Protein AF-0000000067127876 (afdb_homodimer)

Structure (mmCIF, N/CA/C/O backbone):
data_AF-0000000067127876-model_v1
#
loop_
_entity.id
_entity.type
_entity.pdbx_description
1 polymer 'Haloacid dehalogenase-like hydrolase domain-containing 5'
#
loop_
_atom_site.group_PDB
_atom_site.id
_atom_site.type_symbol
_atom_site.label_atom_id
_atom_site.label_alt_id
_atom_site.label_comp_id
_atom_site.label_asym_id
_atom_site.label_entity_id
_atom_site.label_seq_id
_atom_site.pdbx_PDB_ins_code
_atom_site.Cartn_x
_atom_site.Cartn_y
_atom_site.Cartn_z
_atom_site.occupancy
_atom_site.B_iso_or_equiv
_atom_site.auth_seq_id
_atom_site.auth_comp_id
_atom_site.auth_asym_id
_atom_site.auth_atom_id
_atom_site.pdbx_PDB_model_num
ATOM 1 N N . MET A 1 1 ? -10.258 26.234 9.406 1 78.31 1 MET A N 1
ATOM 2 C CA . MET A 1 1 ? -8.945 25.609 9.297 1 78.31 1 MET A CA 1
ATOM 3 C C . MET A 1 1 ? -9.055 24.203 8.703 1 78.31 1 MET A C 1
ATOM 5 O O . MET A 1 1 ? -9.969 23.453 9.047 1 78.31 1 MET A O 1
ATOM 9 N N . MET A 1 2 ? -8.242 24.047 7.695 1 81.25 2 MET A N 1
ATOM 10 C CA . MET A 1 2 ? -8.156 22.719 7.074 1 81.25 2 MET A CA 1
ATOM 11 C C . MET A 1 2 ? -6.867 22.016 7.488 1 81.25 2 MET A C 1
ATOM 13 O O . MET A 1 2 ? -5.961 22.641 8.047 1 81.25 2 MET A O 1
ATOM 17 N N . SER A 1 3 ? -6.832 20.734 7.23 1 85.19 3 SER A N 1
ATOM 18 C CA . SER A 1 3 ? -5.676 19.938 7.629 1 85.19 3 SER A CA 1
ATOM 19 C C . SER A 1 3 ? -4.391 20.469 7.004 1 85.19 3 SER A C 1
ATOM 21 O O . SER A 1 3 ? -3.316 20.359 7.594 1 85.19 3 SER A O 1
ATOM 23 N N . HIS A 1 4 ? -4.453 21.109 5.867 1 92.31 4 HIS A N 1
ATOM 24 C CA . HIS A 1 4 ? -3.26 21.562 5.156 1 92.31 4 HIS A CA 1
ATOM 25 C C . HIS A 1 4 ? -2.957 23.031 5.457 1 92.31 4 HIS A C 1
ATOM 27 O O . HIS A 1 4 ? -1.948 23.562 4.992 1 92.31 4 HIS A O 1
ATOM 33 N N . SER A 1 5 ? -3.754 23.688 6.285 1 93.38 5 SER A N 1
ATOM 34 C CA . SER A 1 5 ? -3.611 25.125 6.551 1 93.38 5 SER A CA 1
ATOM 35 C C . SER A 1 5 ? -2.234 25.438 7.117 1 93.38 5 SER A C 1
ATOM 37 O O . SER A 1 5 ? -1.644 26.469 6.781 1 93.38 5 SER A O 1
ATOM 39 N N . PRO A 1 6 ? -1.627 24.516 7.953 1 94.12 6 PRO A N 1
ATOM 40 C CA . PRO A 1 6 ? -0.327 24.844 8.539 1 94.12 6 PRO A CA 1
ATOM 41 C C . PRO A 1 6 ? 0.779 24.969 7.496 1 94.12 6 PRO A C 1
ATOM 43 O O . PRO A 1 6 ? 1.843 25.531 7.781 1 94.12 6 PRO A O 1
ATOM 46 N N . LEU A 1 7 ? 0.554 24.5 6.312 1 95.06 7 LEU A N 1
ATOM 47 C CA . LEU A 1 7 ? 1.548 24.578 5.25 1 95.06 7 LEU A CA 1
ATOM 48 C C . LEU A 1 7 ? 1.842 26.031 4.891 1 95.06 7 LEU A C 1
ATOM 50 O O . LEU A 1 7 ? 2.871 26.328 4.281 1 95.06 7 LEU A O 1
ATOM 54 N N . ARG A 1 8 ? 0.933 26.969 5.301 1 93.75 8 ARG A N 1
ATOM 55 C CA . ARG A 1 8 ? 1.138 28.391 5.082 1 93.75 8 ARG A CA 1
ATOM 56 C C . ARG A 1 8 ? 2.396 28.891 5.789 1 93.75 8 ARG A C 1
ATOM 58 O O . ARG A 1 8 ? 3.016 29.859 5.363 1 93.75 8 ARG A O 1
ATOM 65 N N . MET A 1 9 ? 2.807 28.156 6.801 1 90.56 9 MET A N 1
ATOM 66 C CA . MET A 1 9 ? 3.938 28.594 7.621 1 90.56 9 MET A CA 1
ATOM 67 C C . MET A 1 9 ? 5.246 28.016 7.078 1 90.56 9 MET A C 1
ATOM 69 O O . MET A 1 9 ? 6.328 28.438 7.5 1 90.56 9 MET A O 1
ATOM 73 N N . PHE A 1 10 ? 5.219 27.109 6.129 1 93.06 10 PHE A N 1
ATOM 74 C CA . PHE A 1 10 ? 6.418 26.469 5.594 1 93.06 10 PHE A CA 1
ATOM 75 C C . PHE A 1 10 ? 6.957 27.25 4.402 1 93.06 10 PHE A C 1
ATOM 77 O O . PHE A 1 10 ? 7.074 26.719 3.301 1 93.06 10 PHE A O 1
ATOM 84 N N . LYS A 1 11 ? 7.422 28.453 4.711 1 93.31 11 LYS A N 1
ATOM 85 C CA . LYS A 1 11 ? 7.793 29.422 3.684 1 93.31 11 LYS A CA 1
ATOM 86 C C . LYS A 1 11 ? 9.008 28.953 2.891 1 93.31 11 LYS A C 1
ATOM 88 O O . LYS A 1 11 ? 9.148 29.281 1.711 1 93.31 11 LYS A O 1
ATOM 93 N N . ARG A 1 12 ? 9.852 28.172 3.49 1 94.31 12 ARG A N 1
ATOM 94 C CA . ARG A 1 12 ? 11.078 27.703 2.842 1 94.31 12 ARG A CA 1
ATOM 95 C C . ARG A 1 12 ? 10.758 26.859 1.611 1 94.31 12 ARG A C 1
ATOM 97 O O . ARG A 1 12 ? 11.594 26.719 0.716 1 94.31 12 ARG A O 1
ATOM 104 N N . TYR A 1 13 ? 9.523 26.328 1.519 1 95.94 13 TYR A N 1
ATOM 105 C CA . TYR A 1 13 ? 9.164 25.469 0.39 1 95.94 13 TYR A CA 1
ATOM 106 C C . TYR A 1 13 ? 8.336 26.234 -0.634 1 95.94 13 TYR A C 1
ATOM 108 O O . TYR A 1 13 ? 8.086 25.734 -1.734 1 95.94 13 TYR A O 1
ATOM 116 N N . HIS A 1 14 ? 7.914 27.438 -0.323 1 97.12 14 HIS A N 1
ATOM 117 C CA . HIS A 1 14 ? 6.949 28.172 -1.141 1 97.12 14 HIS A CA 1
ATOM 118 C C . HIS A 1 14 ? 7.531 28.5 -2.512 1 97.12 14 HIS A C 1
ATOM 120 O O . HIS A 1 14 ? 6.82 28.438 -3.52 1 97.12 14 HIS A O 1
ATOM 126 N N . GLU A 1 15 ? 8.82 28.766 -2.566 1 97.19 15 GLU A N 1
ATOM 127 C CA . GLU A 1 15 ? 9.438 29.172 -3.828 1 97.19 15 GLU A CA 1
ATOM 128 C C . GLU A 1 15 ? 10.016 27.969 -4.57 1 97.19 15 GLU A C 1
ATOM 130 O O . GLU A 1 15 ? 10.492 28.094 -5.699 1 97.19 15 GLU A O 1
ATOM 135 N N . LYS A 1 16 ? 9.945 26.828 -3.963 1 97.5 16 LYS A N 1
ATOM 136 C CA . LYS A 1 16 ? 10.5 25.625 -4.555 1 97.5 16 LYS A CA 1
ATOM 137 C C . LYS A 1 16 ? 9.469 24.922 -5.449 1 97.5 16 LYS A C 1
ATOM 139 O O . LYS A 1 16 ? 8.266 25.156 -5.309 1 97.5 16 LYS A O 1
ATOM 144 N N . CYS A 1 17 ? 9.977 24.141 -6.375 1 98.25 17 CYS A N 1
ATOM 145 C CA . CYS A 1 17 ? 9.102 23.25 -7.137 1 98.25 17 CYS A CA 1
ATOM 146 C C . CYS A 1 17 ? 8.672 22.047 -6.293 1 98.25 17 CYS A C 1
ATOM 148 O O . CYS A 1 17 ? 9.508 21.266 -5.844 1 98.25 17 CYS A O 1
ATOM 150 N N . VAL A 1 18 ? 7.348 21.969 -6.082 1 98.56 18 VAL A N 1
ATOM 151 C CA . VAL A 1 18 ? 6.855 20.922 -5.203 1 98.56 18 VAL A CA 1
ATOM 152 C C . VAL A 1 18 ? 5.859 20.031 -5.957 1 98.56 18 VAL A C 1
ATOM 154 O O . VAL A 1 18 ? 5.055 20.547 -6.75 1 98.56 18 VAL A O 1
ATOM 157 N N . LEU A 1 19 ? 5.984 18.688 -5.801 1 98.81 19 LEU A N 1
ATOM 158 C CA . LEU A 1 19 ? 5 17.75 -6.316 1 98.81 19 LEU A CA 1
ATOM 159 C C . LEU A 1 19 ? 3.822 17.609 -5.359 1 98.81 19 LEU A C 1
ATOM 161 O O . LEU A 1 19 ? 4.012 17.328 -4.176 1 98.81 19 LEU A O 1
ATOM 165 N N . VAL A 1 20 ? 2.609 17.859 -5.871 1 98.75 20 VAL A N 1
ATOM 166 C CA . VAL A 1 20 ? 1.436 17.812 -5.008 1 98.75 20 VAL A CA 1
ATOM 167 C C . VAL A 1 20 ? 0.55 16.641 -5.398 1 98.75 20 VAL A C 1
ATOM 169 O O . VAL A 1 20 ? 0.356 16.359 -6.586 1 98.75 20 VAL A O 1
ATOM 172 N N . SER A 1 21 ? 0.102 15.852 -4.41 1 98.56 21 SER A N 1
ATOM 173 C CA . SER A 1 21 ? -0.743 14.68 -4.621 1 98.56 21 SER A CA 1
ATOM 174 C C . SER A 1 21 ? -2.045 14.789 -3.834 1 98.56 21 SER A C 1
ATOM 176 O O . SER A 1 21 ? -2.047 15.258 -2.693 1 98.56 21 SER A O 1
ATOM 178 N N . GLY A 1 22 ? -3.16 14.391 -4.324 1 97.94 22 GLY A N 1
ATOM 179 C CA . GLY A 1 22 ? -4.488 14.438 -3.73 1 97.94 22 GLY A CA 1
ATOM 180 C C . GLY A 1 22 ? -5.598 14.555 -4.758 1 97.94 22 GLY A C 1
ATOM 181 O O . GLY A 1 22 ? -5.402 14.219 -5.93 1 97.94 22 GLY A O 1
ATOM 182 N N . GLN A 1 23 ? -6.766 14.898 -4.305 1 97.25 23 GLN A N 1
ATOM 183 C CA . GLN A 1 23 ? -7.914 15.133 -5.172 1 97.25 23 GLN A CA 1
ATOM 184 C C . GLN A 1 23 ? -8.398 16.578 -5.055 1 97.25 23 GLN A C 1
ATOM 186 O O . GLN A 1 23 ? -8.055 17.281 -4.102 1 97.25 23 GLN A O 1
ATOM 191 N N . GLY A 1 24 ? -9.18 17.031 -6.023 1 94.81 24 GLY A N 1
ATOM 192 C CA . GLY A 1 24 ? -9.742 18.375 -6.008 1 94.81 24 GLY A CA 1
ATOM 193 C C . GLY A 1 24 ? -8.852 19.406 -6.668 1 94.81 24 GLY A C 1
ATOM 194 O O . GLY A 1 24 ? -7.965 19.062 -7.457 1 94.81 24 GLY A O 1
ATOM 195 N N . PRO A 1 25 ? -9.078 20.688 -6.402 1 96.44 25 PRO A N 1
ATOM 196 C CA . PRO A 1 25 ? -8.297 21.781 -7.012 1 96.44 25 PRO A CA 1
ATOM 197 C C . PRO A 1 25 ? -6.953 21.984 -6.32 1 96.44 25 PRO A C 1
ATOM 199 O O . PRO A 1 25 ? -6.738 23.031 -5.688 1 96.44 25 PRO A O 1
ATOM 202 N N . LEU A 1 26 ? -6.102 21.125 -6.52 1 97.19 26 LEU A N 1
ATOM 203 C CA . LEU A 1 26 ? -4.844 21.062 -5.781 1 97.19 26 LEU A CA 1
ATOM 204 C C . LEU A 1 26 ? -3.98 22.281 -6.066 1 97.19 26 LEU A C 1
ATOM 206 O O . LEU A 1 26 ? -3.332 22.812 -5.164 1 97.19 26 LEU A O 1
ATOM 210 N N . LEU A 1 27 ? -3.949 22.719 -7.305 1 98.06 27 LEU A N 1
ATOM 211 C CA . LEU A 1 27 ? -3.129 23.859 -7.656 1 98.06 27 LEU A CA 1
ATOM 212 C C . LEU A 1 27 ? -3.648 25.125 -6.98 1 98.06 27 LEU A C 1
ATOM 214 O O . LEU A 1 27 ? -2.865 25.938 -6.477 1 98.06 27 LEU A O 1
ATOM 218 N N . ASP A 1 28 ? -4.988 25.234 -6.961 1 97.81 28 ASP A N 1
ATOM 219 C CA . ASP A 1 28 ? -5.594 26.375 -6.281 1 97.81 28 ASP A CA 1
ATOM 220 C C . ASP A 1 28 ? -5.27 26.359 -4.789 1 97.81 28 ASP A C 1
ATOM 222 O O . ASP A 1 28 ? -4.934 27.391 -4.207 1 97.81 28 ASP A O 1
ATOM 226 N N . ILE A 1 29 ? -5.398 25.172 -4.195 1 97.25 29 ILE A N 1
ATOM 227 C CA . ILE A 1 29 ? -5.109 25.016 -2.775 1 97.25 29 ILE A CA 1
ATOM 228 C C . ILE A 1 29 ? -3.65 25.359 -2.5 1 97.25 29 ILE A C 1
ATOM 230 O O . ILE A 1 29 ? -3.35 26.141 -1.589 1 97.25 29 ILE A O 1
ATOM 234 N N . ALA A 1 30 ? -2.746 24.844 -3.303 1 98.12 30 ALA A N 1
ATOM 235 C CA . ALA A 1 30 ? -1.315 25.078 -3.121 1 98.12 30 ALA A CA 1
ATOM 236 C C . ALA A 1 30 ? -0.977 26.547 -3.258 1 98.12 30 ALA A C 1
ATOM 238 O O . ALA A 1 30 ? -0.231 27.109 -2.445 1 98.12 30 ALA A O 1
ATOM 239 N N . GLN A 1 31 ? -1.516 27.188 -4.234 1 97.62 31 GLN A N 1
ATOM 240 C CA . GLN A 1 31 ? -1.255 28.594 -4.465 1 97.62 31 GLN A CA 1
ATOM 241 C C . GLN A 1 31 ? -1.794 29.453 -3.318 1 97.62 31 GLN A C 1
ATOM 243 O O . GLN A 1 31 ? -1.143 30.406 -2.887 1 97.62 31 GLN A O 1
ATOM 248 N N . ASP A 1 32 ? -2.973 29.109 -2.859 1 97 32 ASP A N 1
ATOM 249 C CA . ASP A 1 32 ? -3.568 29.812 -1.732 1 97 32 ASP A CA 1
ATOM 250 C C . ASP A 1 32 ? -2.699 29.688 -0.483 1 97 32 ASP A C 1
ATOM 252 O O . ASP A 1 32 ? -2.684 30.594 0.362 1 97 32 ASP A O 1
ATOM 256 N N . LEU A 1 33 ? -1.981 28.609 -0.405 1 96.94 33 LEU A N 1
ATOM 257 C CA . LEU A 1 33 ? -1.123 28.359 0.749 1 96.94 33 LEU A CA 1
ATOM 258 C C . LEU A 1 33 ? 0.213 29.078 0.595 1 96.94 33 LEU A C 1
ATOM 260 O O . LEU A 1 33 ? 0.957 29.234 1.567 1 96.94 33 LEU A O 1
ATOM 264 N N . GLY A 1 34 ? 0.601 29.453 -0.64 1 97.44 34 GLY A N 1
ATOM 265 C CA . GLY A 1 34 ? 1.814 30.219 -0.857 1 97.44 34 GLY A CA 1
ATOM 266 C C . GLY A 1 34 ? 2.791 29.547 -1.801 1 97.44 34 GLY A C 1
ATOM 267 O O . GLY A 1 34 ? 3.803 30.141 -2.184 1 97.44 34 GLY A O 1
ATOM 268 N N . PHE A 1 35 ? 2.465 28.328 -2.252 1 98.31 35 PHE A N 1
ATOM 269 C CA . PHE A 1 35 ? 3.375 27.609 -3.145 1 98.31 35 PHE A CA 1
ATOM 270 C C . PHE A 1 35 ? 3.371 28.25 -4.531 1 98.31 35 PHE A C 1
ATOM 272 O O . PHE A 1 35 ? 2.318 28.359 -5.164 1 98.31 35 PHE A O 1
ATOM 279 N N . CYS A 1 36 ? 4.57 28.469 -5.07 1 98.12 36 CYS A N 1
ATOM 280 C CA . CYS A 1 36 ? 4.695 29.234 -6.309 1 98.12 36 CYS A CA 1
ATOM 281 C C . CYS A 1 36 ? 4.852 28.312 -7.504 1 98.12 36 CYS A C 1
ATOM 283 O O . CYS A 1 36 ? 4.473 28.656 -8.625 1 98.12 36 CYS A O 1
ATOM 285 N N . GLN A 1 37 ? 5.363 27.141 -7.262 1 97.81 37 GLN A N 1
ATOM 286 C CA . GLN A 1 37 ? 5.652 26.234 -8.375 1 97.81 37 GLN A CA 1
ATOM 287 C C . GLN A 1 37 ? 5.18 24.812 -8.07 1 97.81 37 GLN A C 1
ATOM 289 O O . GLN A 1 37 ? 5.965 23.875 -8.133 1 97.81 37 GLN A O 1
ATOM 294 N N . PRO A 1 38 ? 3.91 24.719 -7.816 1 98.31 38 PRO A N 1
ATOM 295 C CA . PRO A 1 38 ? 3.391 23.359 -7.637 1 98.31 38 PRO A CA 1
ATOM 296 C C . PRO A 1 38 ? 3.213 22.609 -8.961 1 98.31 38 PRO A C 1
ATOM 298 O O . PRO A 1 38 ? 2.824 23.219 -9.961 1 98.31 38 PRO A O 1
ATOM 301 N N . ILE A 1 39 ? 3.518 21.328 -8.977 1 97.62 39 ILE A N 1
ATOM 302 C CA . ILE A 1 39 ? 3.256 20.453 -10.117 1 97.62 39 ILE A CA 1
ATOM 303 C C . ILE A 1 39 ? 2.428 19.25 -9.672 1 97.62 39 ILE A C 1
ATOM 305 O O . ILE A 1 39 ? 2.666 18.688 -8.602 1 97.62 39 ILE A O 1
ATOM 309 N N . THR A 1 40 ? 1.46 18.922 -10.453 1 98.12 40 THR A N 1
ATOM 310 C CA . THR A 1 40 ? 0.593 17.812 -10.109 1 98.12 40 THR A CA 1
ATOM 311 C C . THR A 1 40 ? 1.169 16.5 -10.633 1 98.12 40 THR A C 1
ATOM 313 O O . THR A 1 40 ? 2.045 16.5 -11.5 1 98.12 40 THR A O 1
ATOM 316 N N . ILE A 1 41 ? 0.667 15.43 -10.117 1 98.12 41 ILE A N 1
ATOM 317 C CA . ILE A 1 41 ? 1.019 14.094 -10.586 1 98.12 41 ILE A CA 1
ATOM 318 C C . ILE A 1 41 ? 0.677 13.953 -12.07 1 98.12 41 ILE A C 1
ATOM 320 O O . ILE A 1 41 ? 1.436 13.352 -12.828 1 98.12 41 ILE A O 1
ATOM 324 N N . GLU A 1 42 ? -0.408 14.508 -12.477 1 95.81 42 GLU A N 1
ATOM 325 C CA . GLU A 1 42 ? -0.832 14.445 -13.867 1 95.81 42 GLU A CA 1
ATOM 326 C C . GLU A 1 42 ? 0.16 15.172 -14.781 1 95.81 42 GLU A C 1
ATOM 328 O O . GLU A 1 42 ? 0.495 14.672 -15.859 1 95.81 42 GLU A O 1
ATOM 333 N N . THR A 1 43 ? 0.56 16.328 -14.328 1 95.25 43 THR A N 1
ATOM 334 C CA . THR A 1 43 ? 1.543 17.078 -15.102 1 95.25 43 THR A CA 1
ATOM 335 C C . THR A 1 43 ? 2.846 16.297 -15.227 1 95.25 43 THR A C 1
ATOM 337 O O . THR A 1 43 ? 3.439 16.234 -16.312 1 95.25 43 THR A O 1
ATOM 340 N N . LEU A 1 44 ? 3.277 15.719 -14.133 1 95.44 44 LEU A N 1
ATOM 341 C CA . LEU A 1 44 ? 4.492 14.914 -14.148 1 95.44 44 LEU A CA 1
ATOM 342 C C . LEU A 1 44 ? 4.352 13.742 -15.117 1 95.44 44 LEU A C 1
ATOM 344 O O . LEU A 1 44 ? 5.27 13.453 -15.891 1 95.44 44 LEU A O 1
ATOM 348 N N . ARG A 1 45 ? 3.254 13.055 -15.078 1 93.81 45 ARG A N 1
ATOM 349 C CA . ARG A 1 45 ? 2.98 11.93 -15.977 1 93.81 45 ARG A CA 1
ATOM 350 C C . ARG A 1 45 ? 3.037 12.375 -17.438 1 93.81 45 ARG A C 1
ATOM 352 O O . ARG A 1 45 ? 3.588 11.664 -18.281 1 93.81 45 ARG A O 1
ATOM 359 N N . GLU A 1 46 ? 2.43 13.484 -17.703 1 91.62 46 GLU A N 1
ATOM 360 C CA . GLU A 1 46 ? 2.395 14.008 -19.062 1 91.62 46 GLU A CA 1
ATOM 361 C C . GLU A 1 46 ? 3.799 14.297 -19.578 1 91.62 46 GLU A C 1
ATOM 363 O O . GLU A 1 46 ? 4.09 14.086 -20.75 1 91.62 46 GLU A O 1
ATOM 368 N N . LYS A 1 47 ? 4.605 14.781 -18.703 1 91.38 47 LYS A N 1
ATOM 369 C CA . LYS A 1 47 ? 5.965 15.141 -19.094 1 91.38 47 LYS A CA 1
ATOM 370 C C . LYS A 1 47 ? 6.863 13.914 -19.172 1 91.38 47 LYS A C 1
ATOM 372 O O . LYS A 1 47 ? 7.867 13.914 -19.891 1 91.38 47 LYS A O 1
ATOM 377 N N . HIS A 1 48 ? 6.547 12.867 -18.375 1 90.75 48 HIS A N 1
ATOM 378 C CA . HIS A 1 48 ? 7.293 11.617 -18.375 1 90.75 48 HIS A CA 1
ATOM 379 C C . HIS A 1 48 ? 6.363 10.414 -18.531 1 90.75 48 HIS A C 1
ATOM 381 O O . HIS A 1 48 ? 6.258 9.586 -17.625 1 90.75 48 HIS A O 1
ATOM 387 N N . PRO A 1 49 ? 5.797 10.234 -19.703 1 90.12 49 PRO A N 1
ATOM 388 C CA . PRO A 1 49 ? 4.781 9.195 -19.875 1 90.12 49 PRO A CA 1
ATOM 389 C C . PRO A 1 49 ? 5.34 7.789 -19.672 1 90.12 49 PRO A C 1
ATOM 391 O O . PRO A 1 49 ? 4.605 6.879 -19.281 1 90.12 49 PRO A O 1
ATOM 394 N N . LEU A 1 50 ? 6.648 7.605 -19.875 1 89.56 50 LEU A N 1
ATOM 395 C CA . LEU A 1 50 ? 7.266 6.289 -19.766 1 89.56 50 LEU A CA 1
ATOM 396 C C . LEU A 1 50 ? 7.348 5.863 -18.297 1 89.56 50 LEU A C 1
ATOM 398 O O . LEU A 1 50 ? 7.605 4.691 -18 1 89.56 50 LEU A O 1
ATOM 402 N N . LEU A 1 51 ? 7.109 6.805 -17.406 1 90.38 51 LEU A N 1
ATOM 403 C CA . LEU A 1 51 ? 7.223 6.492 -15.992 1 90.38 51 LEU A CA 1
ATOM 404 C C . LEU A 1 51 ? 5.918 5.902 -15.461 1 90.38 51 LEU A C 1
ATOM 406 O O . LEU A 1 51 ? 5.895 5.316 -14.375 1 90.38 51 LEU A O 1
ATOM 410 N N . ASP A 1 52 ? 4.84 6.086 -16.125 1 91.38 52 ASP A N 1
ATOM 411 C CA . ASP A 1 52 ? 3.533 5.598 -15.695 1 91.38 52 ASP A CA 1
ATOM 412 C C . ASP A 1 52 ? 3.023 4.508 -16.641 1 91.38 52 ASP A C 1
ATOM 414 O O . ASP A 1 52 ? 2.217 4.773 -17.531 1 91.38 52 ASP A O 1
ATOM 418 N N . VAL A 1 53 ? 3.342 3.238 -16.297 1 91.44 53 VAL A N 1
ATOM 419 C CA . VAL A 1 53 ? 3.049 2.205 -17.281 1 91.44 53 VAL A CA 1
ATOM 420 C C . VAL A 1 53 ? 2.361 1.021 -16.609 1 91.44 53 VAL A C 1
ATOM 422 O O . VAL A 1 53 ? 2.209 -0.043 -17.219 1 91.44 53 VAL A O 1
ATOM 425 N N . VAL A 1 54 ? 2.002 1.15 -15.367 1 92.62 54 VAL A N 1
ATOM 426 C CA . VAL A 1 54 ? 1.286 0.061 -14.711 1 92.62 54 VAL A CA 1
ATOM 427 C C . VAL A 1 54 ? -0.031 -0.202 -15.438 1 92.62 54 VAL A C 1
ATOM 429 O O . VAL A 1 54 ? -0.396 -1.355 -15.672 1 92.62 54 VAL A O 1
ATOM 432 N N . ASP A 1 55 ? -0.708 0.879 -15.75 1 94 55 ASP A N 1
ATOM 433 C CA . ASP A 1 55 ? -1.91 0.77 -16.578 1 94 55 ASP A CA 1
ATOM 434 C C . ASP A 1 55 ? -1.557 0.453 -18.016 1 94 55 ASP A C 1
ATOM 436 O O . ASP A 1 55 ? -0.986 1.29 -18.719 1 94 55 ASP A O 1
ATOM 440 N N . HIS A 1 56 ? -1.955 -0.646 -18.422 1 92.56 56 HIS A N 1
ATOM 441 C CA . HIS A 1 56 ? -1.607 -1.095 -19.766 1 92.56 56 HIS A CA 1
ATOM 442 C C . HIS A 1 56 ? -2.152 -0.14 -20.828 1 92.56 56 HIS A C 1
ATOM 444 O O . HIS A 1 56 ? -1.53 0.053 -21.875 1 92.56 56 HIS A O 1
ATOM 450 N N . GLU A 1 57 ? -3.213 0.473 -20.531 1 91.38 57 GLU A N 1
ATOM 451 C CA . GLU A 1 57 ? -3.869 1.352 -21.5 1 91.38 57 GLU A CA 1
ATOM 452 C C . GLU A 1 57 ? -3.154 2.695 -21.594 1 91.38 57 GLU A C 1
ATOM 454 O O . GLU A 1 57 ? -3.389 3.465 -22.531 1 91.38 57 GLU A O 1
ATOM 459 N N . ARG A 1 58 ? -2.262 2.959 -20.688 1 87.62 58 ARG A N 1
ATOM 460 C CA . ARG A 1 58 ? -1.572 4.242 -20.656 1 87.62 58 ARG A CA 1
ATOM 461 C C . ARG A 1 58 ? -0.137 4.109 -21.156 1 87.62 58 ARG A C 1
ATOM 463 O O . ARG A 1 58 ? 0.609 5.09 -21.188 1 87.62 58 ARG A O 1
ATOM 470 N N . ARG A 1 59 ? 0.227 2.924 -21.453 1 86.38 59 ARG A N 1
ATOM 471 C CA . ARG A 1 59 ? 1.578 2.73 -21.969 1 86.38 59 ARG A CA 1
ATOM 472 C C . ARG A 1 59 ? 1.76 3.447 -23.297 1 86.38 59 ARG A C 1
ATOM 474 O O . ARG A 1 59 ? 0.929 3.312 -24.203 1 86.38 59 ARG A O 1
ATOM 481 N N . PRO A 1 60 ? 2.828 4.375 -23.25 1 81.25 60 PRO A N 1
ATOM 482 C CA . PRO A 1 60 ? 3.02 5.148 -24.484 1 81.25 60 PRO A CA 1
ATOM 483 C C . PRO A 1 60 ? 3.406 4.273 -25.672 1 81.25 60 PRO A C 1
ATOM 485 O O . PRO A 1 60 ? 4.066 3.248 -25.5 1 81.25 60 PRO A O 1
ATOM 488 N N . ASN A 1 61 ? 2.877 4.68 -26.719 1 70.81 61 ASN A N 1
ATOM 489 C CA . ASN A 1 61 ? 3.395 4.102 -27.953 1 70.81 61 ASN A CA 1
ATOM 490 C C . ASN A 1 61 ? 4.766 4.668 -28.312 1 70.81 61 ASN A C 1
ATOM 492 O O . ASN A 1 61 ? 5.152 5.727 -27.812 1 70.81 61 ASN A O 1
ATOM 496 N N . VAL A 1 62 ? 5.645 4.285 -29.078 1 57.75 62 VAL A N 1
ATOM 497 C CA . VAL A 1 62 ? 7.039 4.508 -29.438 1 57.75 62 VAL A CA 1
ATOM 498 C C . VAL A 1 62 ? 7.406 5.969 -29.203 1 57.75 62 VAL A C 1
ATOM 500 O O . VAL A 1 62 ? 8.43 6.266 -28.578 1 57.75 62 VAL A O 1
ATOM 503 N N . LEU A 1 63 ? 7.055 6.949 -30.172 1 52.53 63 LEU A N 1
ATOM 504 C CA . LEU A 1 63 ? 7.918 8.039 -30.609 1 52.53 63 LEU A CA 1
ATOM 505 C C . LEU A 1 63 ? 7.801 9.234 -29.672 1 52.53 63 LEU A C 1
ATOM 507 O O . LEU A 1 63 ? 7.879 10.383 -30.125 1 52.53 63 LEU A O 1
ATOM 511 N N . TYR A 1 64 ? 7.242 9 -28.484 1 52.75 64 TYR A N 1
ATOM 512 C CA . TYR A 1 64 ? 6.93 10.344 -28 1 52.75 64 TYR A CA 1
ATOM 513 C C . TYR A 1 64 ? 8.203 11.133 -27.719 1 52.75 64 TYR A C 1
ATOM 515 O O . TYR A 1 64 ? 9.18 10.586 -27.188 1 52.75 64 TYR A O 1
ATOM 523 N N . PRO A 1 65 ? 8.32 12.266 -28.406 1 51.69 65 PRO A N 1
ATOM 524 C CA . PRO A 1 65 ? 9.422 13.227 -28.312 1 51.69 65 PRO A CA 1
ATOM 525 C C . PRO A 1 65 ? 9.852 13.484 -26.859 1 51.69 65 PRO A C 1
ATOM 527 O O . PRO A 1 65 ? 9.086 13.227 -25.938 1 51.69 65 PRO A O 1
ATOM 530 N N . SER A 1 66 ? 11.062 14.031 -26.781 1 52.94 66 SER A N 1
ATOM 531 C CA . SER A 1 66 ? 11.961 14.43 -25.703 1 52.94 66 SER A CA 1
ATOM 532 C C . SER A 1 66 ? 11.211 15.203 -24.625 1 52.94 66 SER A C 1
ATOM 534 O O . SER A 1 66 ? 10.484 16.156 -24.922 1 52.94 66 SER A O 1
ATOM 536 N N . ALA A 1 67 ? 10.797 14.617 -23.469 1 53.81 67 ALA A N 1
ATOM 537 C CA . ALA A 1 67 ? 10.242 15.133 -22.219 1 53.81 67 ALA A CA 1
ATOM 538 C C . ALA A 1 67 ? 10.766 16.531 -21.922 1 53.81 67 ALA A C 1
ATOM 540 O O . ALA A 1 67 ? 11.977 16.781 -22.016 1 53.81 67 ALA A O 1
ATOM 541 N N . VAL A 1 68 ? 10.078 17.656 -22.281 1 61.56 68 VAL A N 1
ATOM 542 C CA . VAL A 1 68 ? 10.375 18.953 -21.688 1 61.56 68 VAL A CA 1
ATOM 543 C C . VAL A 1 68 ? 10.812 18.766 -20.234 1 61.56 68 VAL A C 1
ATOM 545 O O . VAL A 1 68 ? 10.211 18 -19.5 1 61.56 68 VAL A O 1
ATOM 548 N N . GLU A 1 69 ? 11.977 19.188 -19.922 1 75.62 69 GLU A N 1
ATOM 549 C CA . GLU A 1 69 ? 12.656 19.047 -18.641 1 75.62 69 GLU A CA 1
ATOM 550 C C . GLU A 1 69 ? 11.906 19.781 -17.531 1 75.62 69 GLU A C 1
ATOM 552 O O . GLU A 1 69 ? 11.594 20.969 -17.688 1 75.62 69 GLU A O 1
ATOM 557 N N . LEU A 1 70 ? 11.258 19.141 -16.703 1 85.31 70 LEU A N 1
ATOM 558 C CA . LEU A 1 70 ? 10.727 19.703 -15.461 1 85.31 70 LEU A CA 1
ATOM 559 C C . LEU A 1 70 ? 11.859 20.141 -14.539 1 85.31 70 LEU A C 1
ATOM 561 O O . LEU A 1 70 ? 12.945 19.547 -14.555 1 85.31 70 LEU A O 1
ATOM 565 N N . PRO A 1 71 ? 11.555 21.344 -13.938 1 92.5 71 PRO A N 1
ATOM 566 C CA . PRO A 1 71 ? 12.531 21.672 -12.891 1 92.5 71 PRO A CA 1
ATOM 567 C C . PRO A 1 71 ? 12.656 20.562 -11.836 1 92.5 71 PRO A C 1
ATOM 569 O O . PRO A 1 71 ? 11.797 19.688 -11.758 1 92.5 71 PRO A O 1
ATOM 572 N N . LYS A 1 72 ? 13.773 20.734 -11.172 1 96.44 72 LYS A N 1
ATOM 573 C CA . LYS A 1 72 ? 13.969 19.797 -10.07 1 96.44 72 LYS A CA 1
ATOM 574 C C . LYS A 1 72 ? 12.844 19.891 -9.055 1 96.44 72 LYS A C 1
ATOM 576 O O . LYS A 1 72 ? 12.484 20.984 -8.609 1 96.44 72 LYS A O 1
ATOM 581 N N . ILE A 1 73 ? 12.25 18.797 -8.742 1 97.88 73 ILE A N 1
ATOM 582 C CA . ILE A 1 73 ? 11.273 18.75 -7.656 1 97.88 73 ILE A CA 1
ATOM 583 C C . ILE A 1 73 ? 11.992 18.719 -6.312 1 97.88 73 ILE A C 1
ATOM 585 O O . ILE A 1 73 ? 12.836 17.859 -6.07 1 97.88 73 ILE A O 1
ATOM 589 N N . GLU A 1 74 ? 11.617 19.625 -5.465 1 98.12 74 GLU A N 1
ATOM 590 C CA . GLU A 1 74 ? 12.422 19.797 -4.258 1 98.12 74 GLU A CA 1
ATOM 591 C C . GLU A 1 74 ? 11.672 19.297 -3.021 1 98.12 74 GLU A C 1
ATOM 593 O O . GLU A 1 74 ? 12.273 19.125 -1.959 1 98.12 74 GLU A O 1
ATOM 598 N N . ALA A 1 75 ? 10.375 19.047 -3.109 1 98.31 75 ALA A N 1
ATOM 599 C CA . ALA A 1 75 ? 9.578 18.484 -2.021 1 98.31 75 ALA A CA 1
ATOM 600 C C . ALA A 1 75 ? 8.312 17.828 -2.555 1 98.31 75 ALA A C 1
ATOM 602 O O . ALA A 1 75 ? 7.871 18.109 -3.67 1 98.31 75 ALA A O 1
ATOM 603 N N . VAL A 1 76 ? 7.812 16.906 -1.805 1 98.75 76 VAL A N 1
ATOM 604 C CA . VAL A 1 76 ? 6.531 16.266 -2.084 1 98.75 76 VAL A CA 1
ATOM 605 C C . VAL A 1 76 ? 5.512 16.656 -1.019 1 98.75 76 VAL A C 1
ATOM 607 O O . VAL A 1 76 ? 5.793 16.578 0.179 1 98.75 76 VAL A O 1
ATOM 610 N N . VAL A 1 77 ? 4.391 17.172 -1.463 1 98.62 77 VAL A N 1
ATOM 611 C CA . VAL A 1 77 ? 3.307 17.516 -0.554 1 98.62 77 VAL A CA 1
ATOM 612 C C . VAL A 1 77 ? 2.107 16.609 -0.8 1 98.62 77 VAL A C 1
ATOM 614 O O . VAL A 1 77 ? 1.516 16.625 -1.882 1 98.62 77 VAL A O 1
ATOM 617 N N . LEU A 1 78 ? 1.778 15.836 0.207 1 98.69 78 LEU A N 1
ATOM 618 C CA . LEU A 1 78 ? 0.618 14.953 0.169 1 98.69 78 LEU A CA 1
ATOM 619 C C . LEU A 1 78 ? -0.589 15.609 0.827 1 98.69 78 LEU A C 1
ATOM 621 O O . LEU A 1 78 ? -0.729 15.578 2.051 1 98.69 78 LEU A O 1
ATOM 625 N N . PHE A 1 79 ? -1.524 16.125 0.02 1 97.69 79 PHE A N 1
ATOM 626 C CA . PHE A 1 79 ? -2.656 16.891 0.519 1 97.69 79 PHE A CA 1
ATOM 627 C C . PHE A 1 79 ? -3.76 15.969 1.022 1 97.69 79 PHE A C 1
ATOM 629 O O . PHE A 1 79 ? -4.527 16.344 1.915 1 97.69 79 PHE A O 1
ATOM 636 N N . GLY A 1 80 ? -3.879 14.852 0.449 1 96.88 80 GLY A N 1
ATOM 637 C CA . GLY A 1 80 ? -4.938 13.883 0.701 1 96.88 80 GLY A CA 1
ATOM 638 C C . GLY A 1 80 ? -4.871 12.672 -0.204 1 96.88 80 GLY A C 1
ATOM 639 O O . GLY A 1 80 ? -3.928 12.523 -0.986 1 96.88 80 GLY A O 1
ATOM 640 N N . GLU A 1 81 ? -5.859 11.773 -0.034 1 96.5 81 GLU A N 1
ATOM 641 C CA . GLU A 1 81 ? -5.852 10.555 -0.839 1 96.5 81 GLU A CA 1
ATOM 642 C C . GLU A 1 81 ? -6.094 10.867 -2.312 1 96.5 81 GLU A C 1
ATOM 644 O O . GLU A 1 81 ? -7.074 11.531 -2.658 1 96.5 81 GLU A O 1
ATOM 649 N N . PRO A 1 82 ? -5.215 10.391 -3.15 1 98 82 PRO A N 1
ATOM 650 C CA . PRO A 1 82 ? -5.426 10.555 -4.59 1 98 82 PRO A CA 1
ATOM 651 C C . PRO A 1 82 ? -6.305 9.461 -5.188 1 98 82 PRO A C 1
ATOM 653 O O . PRO A 1 82 ? -6.902 8.664 -4.449 1 98 82 PRO A O 1
ATOM 656 N N . VAL A 1 83 ? -6.48 9.508 -6.5 1 97.06 83 VAL A N 1
ATOM 657 C CA . VAL A 1 83 ? -7.004 8.391 -7.277 1 97.06 83 VAL A CA 1
ATOM 658 C C . VAL A 1 83 ? -5.891 7.797 -8.141 1 97.06 83 VAL A C 1
ATOM 660 O O . VAL A 1 83 ? -4.812 8.383 -8.258 1 97.06 83 VAL A O 1
ATOM 663 N N . ARG A 1 84 ? -6.152 6.605 -8.633 1 97.5 84 ARG A N 1
ATOM 664 C CA . ARG A 1 84 ? -5.109 5.914 -9.383 1 97.5 84 ARG A CA 1
ATOM 665 C C . ARG A 1 84 ? -3.832 5.793 -8.562 1 97.5 84 ARG A C 1
ATOM 667 O O . ARG A 1 84 ? -2.781 6.305 -8.961 1 97.5 84 ARG A O 1
ATOM 674 N N . TRP A 1 85 ? -3.955 5.062 -7.477 1 98.75 85 TRP A N 1
ATOM 675 C CA . TRP A 1 85 ? -2.861 4.961 -6.516 1 98.75 85 TRP A CA 1
ATOM 676 C C . TRP A 1 85 ? -1.603 4.41 -7.18 1 98.75 85 TRP A C 1
ATOM 678 O O . TRP A 1 85 ? -0.486 4.781 -6.809 1 98.75 85 TRP A O 1
ATOM 688 N N . GLU A 1 86 ? -1.709 3.508 -8.211 1 98.44 86 GLU A N 1
ATOM 689 C CA . GLU A 1 86 ? -0.536 2.961 -8.883 1 98.44 86 GLU A CA 1
ATOM 690 C C . GLU A 1 86 ? 0.307 4.066 -9.516 1 98.44 86 GLU A C 1
ATOM 692 O O . GLU A 1 86 ? 1.538 4.027 -9.453 1 98.44 86 GLU A O 1
ATOM 697 N N . THR A 1 87 ? -0.374 5.07 -10.078 1 98.12 87 THR A N 1
ATOM 698 C CA . THR A 1 87 ? 0.319 6.18 -10.719 1 98.12 87 THR A CA 1
ATOM 699 C C . THR A 1 87 ? 0.97 7.086 -9.68 1 98.12 87 THR A C 1
ATOM 701 O O . THR A 1 87 ? 2.152 7.418 -9.789 1 98.12 87 THR A O 1
ATOM 704 N N . ASN A 1 88 ? 0.171 7.48 -8.688 1 98.75 88 ASN A N 1
ATOM 705 C CA . ASN A 1 88 ? 0.678 8.367 -7.648 1 98.75 88 ASN A CA 1
ATOM 706 C C . ASN A 1 88 ? 1.847 7.742 -6.895 1 98.75 88 ASN A C 1
ATOM 708 O O . ASN A 1 88 ? 2.883 8.383 -6.703 1 98.75 88 ASN A O 1
ATOM 712 N N . LEU A 1 89 ? 1.701 6.488 -6.5 1 98.81 89 LEU A N 1
ATOM 713 C CA . LEU A 1 89 ? 2.74 5.797 -5.75 1 98.81 89 LEU A CA 1
ATOM 714 C C . LEU A 1 89 ? 4.012 5.656 -6.582 1 98.81 89 LEU A C 1
ATOM 716 O O . LEU A 1 89 ? 5.105 5.957 -6.102 1 98.81 89 LEU A O 1
ATOM 720 N N . GLN A 1 90 ? 3.896 5.203 -7.848 1 98.19 90 GLN A N 1
ATOM 721 C CA . GLN A 1 90 ? 5.051 5.027 -8.727 1 98.19 90 GLN A CA 1
ATOM 722 C C . GLN A 1 90 ? 5.816 6.336 -8.891 1 98.19 90 GLN A C 1
ATOM 724 O O . GLN A 1 90 ? 7.035 6.375 -8.703 1 98.19 90 GLN A O 1
ATOM 729 N N . LEU A 1 91 ? 5.117 7.402 -9.172 1 98 91 LEU A N 1
ATOM 730 C CA . LEU A 1 91 ? 5.773 8.664 -9.508 1 98 91 LEU A CA 1
ATOM 731 C C . LEU A 1 91 ? 6.371 9.312 -8.266 1 98 91 LEU A C 1
ATOM 733 O O . LEU A 1 91 ? 7.441 9.922 -8.336 1 98 91 LEU A O 1
ATOM 737 N N . ILE A 1 92 ? 5.676 9.234 -7.133 1 98.69 92 ILE A N 1
ATOM 738 C CA . ILE A 1 92 ? 6.23 9.766 -5.891 1 98.69 92 ILE A CA 1
ATOM 739 C C . ILE A 1 92 ? 7.516 9.016 -5.539 1 98.69 92 ILE A C 1
ATOM 741 O O . ILE A 1 92 ? 8.523 9.633 -5.184 1 98.69 92 ILE A O 1
ATOM 745 N N . ILE A 1 93 ? 7.543 7.688 -5.676 1 97.88 93 ILE A N 1
ATOM 746 C CA . ILE A 1 93 ? 8.727 6.883 -5.402 1 97.88 93 ILE A CA 1
ATOM 747 C C . ILE A 1 93 ? 9.852 7.273 -6.363 1 97.88 93 ILE A C 1
ATOM 749 O O . ILE A 1 93 ? 11.008 7.395 -5.957 1 97.88 93 ILE A O 1
ATOM 753 N N . ASP A 1 94 ? 9.492 7.469 -7.641 1 96.44 94 ASP A N 1
ATOM 754 C CA . ASP A 1 94 ? 10.492 7.906 -8.617 1 96.44 94 ASP A CA 1
ATOM 755 C C . ASP A 1 94 ? 11.148 9.211 -8.18 1 96.44 94 ASP A C 1
ATOM 757 O O . ASP A 1 94 ? 12.375 9.336 -8.227 1 96.44 94 ASP A O 1
ATOM 761 N N . VAL A 1 95 ? 10.336 10.133 -7.789 1 97.06 95 VAL A N 1
ATOM 762 C CA . VAL A 1 95 ? 10.844 11.438 -7.391 1 97.06 95 VAL A CA 1
ATOM 763 C C . VAL A 1 95 ? 11.758 11.297 -6.176 1 97.06 95 VAL A C 1
ATOM 765 O O . VAL A 1 95 ? 12.844 11.883 -6.133 1 97.06 95 VAL A O 1
ATOM 768 N N . LEU A 1 96 ? 11.359 10.516 -5.199 1 97.19 96 LEU A N 1
ATOM 769 C CA . LEU A 1 96 ? 12.125 10.336 -3.969 1 97.19 96 LEU A CA 1
ATOM 770 C C . LEU A 1 96 ? 13.445 9.633 -4.246 1 97.19 96 LEU A C 1
ATOM 772 O O . LEU A 1 96 ? 14.492 10.039 -3.723 1 97.19 96 LEU A O 1
ATOM 776 N N . LEU A 1 97 ? 13.438 8.656 -5.152 1 95.31 97 LEU A N 1
ATOM 777 C CA . LEU A 1 97 ? 14.617 7.809 -5.34 1 95.31 97 LEU A CA 1
ATOM 778 C C . LEU A 1 97 ? 15.57 8.422 -6.359 1 95.31 97 LEU A C 1
ATOM 780 O O . LEU A 1 97 ? 16.688 7.93 -6.547 1 95.31 97 LEU A O 1
ATOM 784 N N . THR A 1 98 ? 15.188 9.516 -7.012 1 94 98 THR A N 1
ATOM 785 C CA . THR A 1 98 ? 16.062 10.219 -7.949 1 94 98 THR A CA 1
ATOM 786 C C . THR A 1 98 ? 16.406 11.609 -7.422 1 94 98 THR A C 1
ATOM 788 O O . THR A 1 98 ? 16.969 12.43 -8.148 1 94 98 THR A O 1
ATOM 791 N N . SER A 1 99 ? 16.016 11.867 -6.25 1 94 99 SER A N 1
ATOM 792 C CA . SER A 1 99 ? 16.281 13.148 -5.594 1 94 99 SER A CA 1
ATOM 793 C C . SER A 1 99 ? 15.703 14.312 -6.395 1 94 99 SER A C 1
ATOM 795 O O . SER A 1 99 ? 16.375 15.32 -6.598 1 94 99 SER A O 1
ATOM 797 N N . GLY A 1 100 ? 14.5 14.07 -6.977 1 95.25 100 GLY A N 1
ATOM 798 C CA . GLY A 1 100 ? 13.789 15.18 -7.59 1 95.25 100 GLY A CA 1
ATOM 799 C C . GLY A 1 100 ? 13.906 15.203 -9.102 1 95.25 100 GLY A C 1
ATOM 800 O O . GLY A 1 100 ? 13.414 16.125 -9.75 1 95.25 100 GLY A O 1
ATOM 801 N N . TYR A 1 101 ? 14.602 14.164 -9.695 1 93.56 101 TYR A N 1
ATOM 802 C CA . TYR A 1 101 ? 14.727 14.047 -11.141 1 93.56 101 TYR A CA 1
ATOM 803 C C . TYR A 1 101 ? 14.18 12.711 -11.633 1 93.56 101 TYR A C 1
ATOM 805 O O . TYR A 1 101 ? 14.938 11.836 -12.047 1 93.56 101 TYR A O 1
ATOM 813 N N . PRO A 1 102 ? 12.867 12.539 -11.703 1 92.5 102 PRO A N 1
ATOM 814 C CA . PRO A 1 102 ? 12.266 11.227 -11.969 1 92.5 102 PRO A CA 1
ATOM 815 C C . PRO A 1 102 ? 12.633 10.68 -13.344 1 92.5 102 PRO A C 1
ATOM 817 O O . PRO A 1 102 ? 12.414 9.492 -13.617 1 92.5 102 PRO A O 1
ATOM 820 N N . GLY A 1 103 ? 13.25 11.414 -14.203 1 87.62 103 GLY A N 1
ATOM 821 C CA . GLY A 1 103 ? 13.727 10.922 -15.484 1 87.62 103 GLY A CA 1
ATOM 822 C C . GLY A 1 103 ? 15.062 10.203 -15.383 1 87.62 103 GLY A C 1
ATOM 823 O O . GLY A 1 103 ? 15.484 9.523 -16.328 1 87.62 103 GLY A O 1
ATOM 824 N N . ASN A 1 104 ? 15.68 10.328 -14.211 1 89.12 104 ASN A N 1
ATOM 825 C CA . ASN A 1 104 ? 16.984 9.727 -13.984 1 89.12 104 ASN A CA 1
ATOM 826 C C . ASN A 1 104 ? 16.875 8.352 -13.328 1 89.12 104 ASN A C 1
ATOM 828 O O . ASN A 1 104 ? 15.805 7.996 -12.82 1 89.12 104 ASN A O 1
ATOM 832 N N . PRO A 1 105 ? 17.953 7.562 -13.422 1 88.38 105 PRO A N 1
ATOM 833 C CA . PRO A 1 105 ? 17.953 6.281 -12.711 1 88.38 105 PRO A CA 1
ATOM 834 C C . PRO A 1 105 ? 17.938 6.449 -11.195 1 88.38 105 PRO A C 1
ATOM 836 O O . PRO A 1 105 ? 18.359 7.48 -10.672 1 88.38 105 PRO A O 1
ATOM 839 N N . TYR A 1 106 ? 17.406 5.406 -10.57 1 88.56 106 TYR A N 1
ATOM 840 C CA . TYR A 1 106 ? 17.422 5.41 -9.117 1 88.56 106 TYR A CA 1
ATOM 841 C C . TYR A 1 106 ? 18.844 5.559 -8.594 1 88.56 106 TYR A C 1
ATOM 843 O O . TYR A 1 106 ? 19.781 4.973 -9.141 1 88.56 106 TYR A O 1
ATOM 851 N N . ARG A 1 107 ? 18.984 6.363 -7.621 1 78.44 107 ARG A N 1
ATOM 852 C CA . ARG A 1 107 ? 20.281 6.547 -7 1 78.44 107 ARG A CA 1
ATOM 853 C C . ARG A 1 107 ? 20.328 5.887 -5.625 1 78.44 107 ARG A C 1
ATOM 855 O O . ARG A 1 107 ? 19.344 5.871 -4.902 1 78.44 107 ARG A O 1
ATOM 862 N N . HIS A 1 108 ? 21.375 5.105 -5.395 1 67.12 108 HIS A N 1
ATOM 863 C CA . HIS A 1 108 ? 21.594 4.598 -4.047 1 67.12 108 HIS A CA 1
ATOM 864 C C . HIS A 1 108 ? 21.953 5.723 -3.082 1 67.12 108 HIS A C 1
ATOM 866 O O . HIS A 1 108 ? 22.938 6.438 -3.295 1 67.12 108 HIS A O 1
ATOM 872 N N . GLN A 1 109 ? 20.922 6.266 -2.637 1 60.44 109 GLN A N 1
ATOM 873 C CA . GLN A 1 109 ? 21.156 7.527 -1.943 1 60.44 109 GLN A CA 1
ATOM 874 C C . GLN A 1 109 ? 21.688 7.289 -0.534 1 60.44 109 GLN A C 1
ATOM 876 O O . GLN A 1 109 ? 21.141 6.477 0.215 1 60.44 109 GLN A O 1
ATOM 881 N N . HIS A 1 110 ? 22.875 7.676 -0.312 1 60.25 110 HIS A N 1
ATOM 882 C CA . HIS A 1 110 ? 23.406 7.816 1.039 1 60.25 110 HIS A CA 1
ATOM 883 C C . HIS A 1 110 ? 22.797 9.023 1.747 1 60.25 110 HIS A C 1
ATOM 885 O O . HIS A 1 110 ? 22.891 9.141 2.971 1 60.25 110 HIS A O 1
ATOM 891 N N . ARG A 1 111 ? 22.094 9.781 0.964 1 66.12 111 ARG A N 1
ATOM 892 C CA . ARG A 1 111 ? 21.562 11.008 1.544 1 66.12 111 ARG A CA 1
ATOM 893 C C . ARG A 1 111 ? 20.062 10.875 1.806 1 66.12 111 ARG A C 1
ATOM 895 O O . ARG A 1 111 ? 19.391 10.031 1.202 1 66.12 111 ARG A O 1
ATOM 902 N N . PRO A 1 112 ? 19.656 11.766 2.754 1 84.5 112 PRO A N 1
ATOM 903 C CA . PRO A 1 112 ? 18.219 11.828 3.01 1 84.5 112 PRO A CA 1
ATOM 904 C C . PRO A 1 112 ? 17.406 12.164 1.759 1 84.5 112 PRO A C 1
ATOM 906 O O . PRO A 1 112 ? 17.875 12.93 0.909 1 84.5 112 PRO A O 1
ATOM 909 N N . HIS A 1 113 ? 16.406 11.484 1.513 1 93.31 113 HIS A N 1
ATOM 910 C CA . HIS A 1 113 ? 15.539 11.805 0.392 1 93.31 113 HIS A CA 1
ATOM 911 C C . HIS A 1 113 ? 14.93 13.195 0.546 1 93.31 113 HIS A C 1
ATOM 913 O O . HIS A 1 113 ? 15.016 13.797 1.618 1 93.31 113 HIS A O 1
ATOM 919 N N . ILE A 1 114 ? 14.398 13.773 -0.529 1 95.88 114 ILE A N 1
ATOM 920 C CA . ILE A 1 114 ? 13.805 15.109 -0.496 1 95.88 114 ILE A CA 1
ATOM 921 C C . ILE A 1 114 ? 12.648 15.133 0.502 1 95.88 114 ILE A C 1
ATOM 923 O O . ILE A 1 114 ? 12.055 14.094 0.797 1 95.88 114 ILE A O 1
ATOM 927 N N . PRO A 1 115 ? 12.273 16.297 1.074 1 97.25 115 PRO A N 1
ATOM 928 C CA . PRO A 1 115 ? 11.25 16.406 2.119 1 97.25 115 PRO A CA 1
ATOM 929 C C . PRO A 1 115 ? 9.867 15.953 1.645 1 97.25 115 PRO A C 1
ATOM 931 O O . PRO A 1 115 ? 9.484 16.234 0.507 1 97.25 115 PRO A O 1
ATOM 934 N N . VAL A 1 116 ? 9.219 15.297 2.512 1 98.31 116 VAL A N 1
ATOM 935 C CA . VAL A 1 116 ? 7.832 14.898 2.311 1 98.31 116 VAL A CA 1
ATOM 936 C C . VAL A 1 116 ? 6.953 15.516 3.396 1 98.31 116 VAL A C 1
ATOM 938 O O . VAL A 1 116 ? 7.199 15.32 4.59 1 98.31 116 VAL A O 1
ATOM 941 N N . LEU A 1 117 ? 6.027 16.344 3.035 1 97.81 117 LEU A N 1
ATOM 942 C CA . LEU A 1 117 ? 5.012 16.906 3.92 1 97.81 117 LEU A CA 1
ATOM 943 C C . LEU A 1 117 ? 3.654 16.266 3.674 1 97.81 117 LEU A C 1
ATOM 945 O O . LEU A 1 117 ? 3.186 16.203 2.533 1 97.81 117 LEU A O 1
ATOM 949 N N . ALA A 1 118 ? 3.064 15.727 4.695 1 97.88 118 ALA A N 1
ATOM 950 C CA . ALA A 1 118 ? 1.806 15.008 4.523 1 97.88 118 ALA A CA 1
ATOM 951 C C . ALA A 1 118 ? 0.713 15.586 5.418 1 97.88 118 ALA A C 1
ATOM 953 O O . ALA A 1 118 ? 0.975 15.969 6.559 1 97.88 118 ALA A O 1
ATOM 954 N N . CYS A 1 119 ? -0.464 15.617 4.836 1 95.81 119 CYS A N 1
ATOM 955 C CA . CYS A 1 119 ? -1.642 16.109 5.543 1 95.81 119 CYS A CA 1
ATOM 956 C C . CYS A 1 119 ? -2.68 15 5.703 1 95.81 119 CYS A C 1
ATOM 958 O O . CYS A 1 119 ? -2.656 14.008 4.969 1 95.81 119 CYS A O 1
ATOM 960 N N . ASN A 1 120 ? -3.543 15.094 6.66 1 92.19 120 ASN A N 1
ATOM 961 C CA . ASN A 1 120 ? -4.707 14.227 6.809 1 92.19 120 ASN A CA 1
ATOM 962 C C . ASN A 1 120 ? -4.305 12.75 6.887 1 92.19 120 ASN A C 1
ATOM 964 O O . ASN A 1 120 ? -4.59 11.977 5.973 1 92.19 120 ASN A O 1
ATOM 968 N N . MET A 1 121 ? -3.957 12.289 8.023 1 91.62 121 MET A N 1
ATOM 969 C CA . MET A 1 121 ? -3.305 10.984 8.172 1 91.62 121 MET A CA 1
ATOM 970 C C . MET A 1 121 ? -4.305 9.922 8.609 1 91.62 121 MET A C 1
ATOM 972 O O . MET A 1 121 ? -3.916 8.82 8.992 1 91.62 121 MET A O 1
ATOM 976 N N . ASP A 1 122 ? -5.598 10.195 8.57 1 89.75 122 ASP A N 1
ATOM 977 C CA . ASP A 1 122 ? -6.594 9.227 9.008 1 89.75 122 ASP A CA 1
ATOM 978 C C . ASP A 1 122 ? -6.543 7.961 8.156 1 89.75 122 ASP A C 1
ATOM 980 O O . ASP A 1 122 ? -6.57 8.031 6.926 1 89.75 122 ASP A O 1
ATOM 984 N N . LEU A 1 123 ? -6.539 6.852 8.859 1 91.81 123 LEU A N 1
ATOM 985 C CA . LEU A 1 123 ? -6.48 5.574 8.164 1 91.81 123 LEU A CA 1
ATOM 986 C C . LEU A 1 123 ? -7.785 5.293 7.43 1 91.81 123 LEU A C 1
ATOM 988 O O . LEU A 1 123 ? -7.773 4.902 6.258 1 91.81 123 LEU A O 1
ATOM 992 N N . MET A 1 124 ? -8.906 5.414 8.164 1 90 124 MET A N 1
ATOM 993 C CA . MET A 1 124 ? -10.234 5.141 7.629 1 90 124 MET A CA 1
ATOM 994 C C . MET A 1 124 ? -11.258 6.145 8.156 1 90 124 MET A C 1
ATOM 996 O O . MET A 1 124 ? -10.992 6.848 9.141 1 90 124 MET A O 1
ATOM 1000 N N . TRP A 1 125 ? -12.406 6.242 7.473 1 84.06 125 TRP A N 1
ATOM 1001 C CA . TRP A 1 125 ? -13.508 7.09 7.918 1 84.06 125 TRP A CA 1
ATOM 1002 C C . TRP A 1 125 ? -14.844 6.387 7.734 1 84.06 125 TRP A C 1
ATOM 1004 O O . TRP A 1 125 ? -14.953 5.441 6.949 1 84.06 125 TRP A O 1
ATOM 1014 N N . VAL A 1 126 ? -15.711 6.777 8.602 1 75.38 126 VAL A N 1
ATOM 1015 C CA . VAL A 1 126 ? -17.031 6.172 8.562 1 75.38 126 VAL A CA 1
ATOM 1016 C C . VAL A 1 126 ? -17.859 6.785 7.43 1 75.38 126 VAL A C 1
ATOM 1018 O O . VAL A 1 126 ? -17.984 8.008 7.336 1 75.38 126 VAL A O 1
ATOM 1021 N N . ALA A 1 127 ? -18.328 5.887 6.57 1 70.44 127 ALA A N 1
ATOM 1022 C CA . ALA A 1 127 ? -19.188 6.305 5.461 1 70.44 127 ALA A CA 1
ATOM 1023 C C . ALA A 1 127 ? -20.578 5.68 5.582 1 70.44 127 ALA A C 1
ATOM 1025 O O . ALA A 1 127 ? -20.953 5.188 6.648 1 70.44 127 ALA A O 1
ATOM 1026 N N . GLU A 1 128 ? -21.375 5.844 4.547 1 69.12 128 GLU A N 1
ATOM 1027 C CA . GLU A 1 128 ? -22.719 5.285 4.5 1 69.12 128 GLU A CA 1
ATOM 1028 C C . GLU A 1 128 ? -22.688 3.76 4.496 1 69.12 128 GLU A C 1
ATOM 1030 O O . GLU A 1 128 ? -23.641 3.111 4.949 1 69.12 128 GLU A O 1
ATOM 1035 N N . ALA A 1 129 ? -21.594 3.26 4.121 1 71.81 129 ALA A N 1
ATOM 1036 C CA . ALA A 1 129 ? -21.438 1.808 4.109 1 71.81 129 ALA A CA 1
ATOM 1037 C C . ALA A 1 129 ? -21.359 1.253 5.531 1 71.81 129 ALA A C 1
ATOM 1039 O O . ALA A 1 129 ? -21.109 1.997 6.48 1 71.81 129 ALA A O 1
ATOM 1040 N N . GLN A 1 130 ? -21.531 0.003 5.645 1 77.12 130 GLN A N 1
ATOM 1041 C CA . GLN A 1 130 ? -21.531 -0.676 6.938 1 77.12 130 GLN A CA 1
ATOM 1042 C C . GLN A 1 130 ? -20.109 -0.843 7.465 1 77.12 130 GLN A C 1
ATOM 1044 O O . GLN A 1 130 ? -19.906 -1.121 8.648 1 77.12 130 GLN A O 1
ATOM 1049 N N . SER A 1 131 ? -19.203 -0.685 6.555 1 84.88 131 SER A N 1
ATOM 1050 C CA . SER A 1 131 ? -17.797 -0.804 6.926 1 84.88 131 SER A CA 1
ATOM 1051 C C . SER A 1 131 ? -17.031 0.473 6.598 1 84.88 131 SER A C 1
ATOM 1053 O O . SER A 1 131 ? -17.406 1.224 5.699 1 84.88 131 SER A O 1
ATOM 1055 N N . PRO A 1 132 ? -15.992 0.752 7.355 1 88.69 132 PRO A N 1
ATOM 1056 C CA . PRO A 1 132 ? -15.211 1.968 7.109 1 88.69 132 PRO A CA 1
ATOM 1057 C C . PRO A 1 132 ? -14.555 1.982 5.73 1 88.69 132 PRO A C 1
ATOM 1059 O O . PRO A 1 132 ? -14.406 0.931 5.102 1 88.69 132 PRO A O 1
ATOM 1062 N N . ARG A 1 133 ? -14.281 3.176 5.285 1 94.06 133 ARG A N 1
ATOM 1063 C CA . ARG A 1 133 ? -13.641 3.377 3.99 1 94.06 133 ARG A CA 1
ATOM 1064 C C . ARG A 1 133 ? -12.219 3.916 4.16 1 94.06 133 ARG A C 1
ATOM 1066 O O . ARG A 1 133 ? -11.891 4.5 5.191 1 94.06 133 ARG A O 1
ATOM 1073 N N . PHE A 1 134 ? -11.43 3.715 3.098 1 96.31 134 PHE A N 1
ATOM 1074 C CA . PHE A 1 134 ? -10.023 4.105 3.158 1 96.31 134 PHE A CA 1
ATOM 1075 C C . PHE A 1 134 ? -9.883 5.617 3.254 1 96.31 134 PHE A C 1
ATOM 1077 O O . PHE A 1 134 ? -10.57 6.355 2.541 1 96.31 134 PHE A O 1
ATOM 1084 N N . GLY A 1 135 ? -9.078 6.07 4.172 1 95.25 135 GLY A N 1
ATOM 1085 C CA . GLY A 1 135 ? -8.625 7.449 4.207 1 95.25 135 GLY A CA 1
ATOM 1086 C C . GLY A 1 135 ? -7.242 7.641 3.615 1 95.25 135 GLY A C 1
ATOM 1087 O O . GLY A 1 135 ? -6.664 6.703 3.064 1 95.25 135 GLY A O 1
ATOM 1088 N N . HIS A 1 136 ? -6.738 8.898 3.732 1 97.38 136 HIS A N 1
ATOM 1089 C CA . HIS A 1 136 ? -5.418 9.219 3.195 1 97.38 136 HIS A CA 1
ATOM 1090 C C . HIS A 1 136 ? -4.328 8.406 3.889 1 97.38 136 HIS A C 1
ATOM 1092 O O . HIS A 1 136 ? -3.34 8.023 3.26 1 97.38 136 HIS A O 1
ATOM 1098 N N . GLY A 1 137 ? -4.488 8.156 5.172 1 97.38 137 GLY A N 1
ATOM 1099 C CA . GLY A 1 137 ? -3.531 7.355 5.926 1 97.38 137 GLY A CA 1
ATOM 1100 C C . GLY A 1 137 ? -3.277 5.992 5.312 1 97.38 137 GLY A C 1
ATOM 1101 O O . GLY A 1 137 ? -2.174 5.453 5.418 1 97.38 137 GLY A O 1
ATOM 1102 N N . THR A 1 138 ? -4.309 5.383 4.734 1 98.31 138 THR A N 1
ATOM 1103 C CA . THR A 1 138 ? -4.129 4.09 4.082 1 98.31 138 THR A CA 1
ATOM 1104 C C . THR A 1 138 ? -3.205 4.219 2.875 1 98.31 138 THR A C 1
ATOM 1106 O O . THR A 1 138 ? -2.361 3.352 2.639 1 98.31 138 THR A O 1
ATOM 1109 N N . PHE A 1 139 ? -3.395 5.305 2.094 1 98.75 139 PHE A N 1
ATOM 1110 C CA . PHE A 1 139 ? -2.475 5.59 0.997 1 98.75 139 PHE A CA 1
ATOM 1111 C C . PHE A 1 139 ? -1.047 5.73 1.511 1 98.75 139 PHE A C 1
ATOM 1113 O O . PHE A 1 139 ? -0.109 5.215 0.899 1 98.75 139 PHE A O 1
ATOM 1120 N N . MET A 1 140 ? -0.888 6.402 2.594 1 98.69 140 MET A N 1
ATOM 1121 C CA . MET A 1 140 ? 0.432 6.621 3.18 1 98.69 140 MET A CA 1
ATOM 1122 C C . MET A 1 140 ? 1.047 5.305 3.641 1 98.69 140 MET A C 1
ATOM 1124 O O . MET A 1 140 ? 2.26 5.109 3.537 1 98.69 140 MET A O 1
ATOM 1128 N N . VAL A 1 141 ? 0.206 4.383 4.211 1 98.75 141 VAL A N 1
ATOM 1129 C CA . VAL A 1 141 ? 0.674 3.047 4.562 1 98.75 141 VAL A CA 1
ATOM 1130 C C . VAL A 1 141 ? 1.3 2.379 3.342 1 98.75 141 VAL A C 1
ATOM 1132 O O . VAL A 1 141 ? 2.371 1.776 3.438 1 98.75 141 VAL A O 1
ATOM 1135 N N . CYS A 1 142 ? 0.669 2.459 2.184 1 98.88 142 CYS A N 1
ATOM 1136 C CA . CYS A 1 142 ? 1.197 1.891 0.947 1 98.88 142 CYS A CA 1
ATOM 1137 C C . CYS A 1 142 ? 2.52 2.547 0.566 1 98.88 142 CYS A C 1
ATOM 1139 O O . CYS A 1 142 ? 3.504 1.857 0.298 1 98.88 142 CYS A O 1
ATOM 1141 N N . LEU A 1 143 ? 2.541 3.889 0.58 1 98.88 143 LEU A N 1
ATOM 1142 C CA . LEU A 1 143 ? 3.736 4.633 0.194 1 98.88 143 LEU A CA 1
ATOM 1143 C C . LEU A 1 143 ? 4.922 4.254 1.078 1 98.88 143 LEU A C 1
ATOM 1145 O O . LEU A 1 143 ? 6.008 3.957 0.575 1 98.88 143 LEU A O 1
ATOM 1149 N N . GLU A 1 144 ? 4.711 4.254 2.383 1 98.81 144 GLU A N 1
ATOM 1150 C CA . GLU A 1 144 ? 5.742 3.938 3.367 1 98.81 144 GLU A CA 1
ATOM 1151 C C . GLU A 1 144 ? 6.309 2.539 3.141 1 98.81 144 GLU A C 1
ATOM 1153 O O . GLU A 1 144 ? 7.523 2.344 3.174 1 98.81 144 GLU A O 1
ATOM 1158 N N . ASN A 1 145 ? 5.453 1.6 2.893 1 98.62 145 ASN A N 1
ATOM 1159 C CA . ASN A 1 145 ? 5.895 0.211 2.824 1 98.62 145 ASN A CA 1
ATOM 1160 C C . ASN A 1 145 ? 6.539 -0.106 1.477 1 98.62 145 ASN A C 1
ATOM 1162 O O . ASN A 1 145 ? 7.465 -0.915 1.401 1 98.62 145 ASN A O 1
ATOM 1166 N N . ILE A 1 146 ? 6.055 0.52 0.394 1 98.38 146 ILE A N 1
ATOM 1167 C CA . ILE A 1 146 ? 6.73 0.382 -0.891 1 98.38 146 ILE A CA 1
ATOM 1168 C C . ILE A 1 146 ? 8.148 0.933 -0.787 1 98.38 146 ILE A C 1
ATOM 1170 O O . ILE A 1 146 ? 9.109 0.279 -1.203 1 98.38 146 ILE A O 1
ATOM 1174 N N . TYR A 1 147 ? 8.297 2.168 -0.26 1 97.56 147 TYR A N 1
ATOM 1175 C CA . TYR A 1 147 ? 9.609 2.797 -0.107 1 97.56 147 TYR A CA 1
ATOM 1176 C C . TYR A 1 147 ? 10.555 1.899 0.682 1 97.56 147 TYR A C 1
ATOM 1178 O O . TYR A 1 147 ? 11.695 1.681 0.275 1 97.56 147 TYR A O 1
ATOM 1186 N N . LYS A 1 148 ? 10.016 1.367 1.821 1 96.88 148 LYS A N 1
ATOM 1187 C CA . LYS A 1 148 ? 10.812 0.502 2.68 1 96.88 148 LYS A CA 1
ATOM 1188 C C . LYS A 1 148 ? 11.195 -0.788 1.959 1 96.88 148 LYS A C 1
ATOM 1190 O O . LYS A 1 148 ? 12.328 -1.258 2.074 1 96.88 148 LYS A O 1
ATOM 1195 N N . LYS A 1 149 ? 10.25 -1.345 1.231 1 95.88 149 LYS A N 1
ATOM 1196 C CA . LYS A 1 149 ? 10.492 -2.59 0.51 1 95.88 149 LYS A CA 1
ATOM 1197 C C . LYS A 1 149 ? 11.586 -2.412 -0.541 1 95.88 149 LYS A C 1
ATOM 1199 O O . LYS A 1 149 ? 12.391 -3.32 -0.771 1 95.88 149 LYS A O 1
ATOM 1204 N N . ILE A 1 150 ? 11.625 -1.282 -1.166 1 93.25 150 ILE A N 1
ATOM 1205 C CA . ILE A 1 150 ? 12.57 -1.023 -2.244 1 93.25 150 ILE A CA 1
ATOM 1206 C C . ILE A 1 150 ? 13.93 -0.642 -1.656 1 93.25 150 ILE A C 1
ATOM 1208 O O . ILE A 1 150 ? 14.969 -1.116 -2.121 1 93.25 150 ILE A O 1
ATOM 1212 N N . THR A 1 151 ? 14.008 0.151 -0.536 1 92.94 151 THR A N 1
ATOM 1213 C CA . THR A 1 151 ? 15.25 0.79 -0.119 1 92.94 151 THR A CA 1
ATOM 1214 C C . THR A 1 151 ? 15.797 0.13 1.143 1 92.94 151 THR A C 1
ATOM 1216 O O . THR A 1 151 ? 16.969 0.299 1.475 1 92.94 151 THR A O 1
ATOM 1219 N N . GLY A 1 152 ? 14.898 -0.54 1.924 1 92.62 152 GLY A N 1
ATOM 1220 C CA . GLY A 1 152 ? 15.289 -1.061 3.223 1 92.62 152 GLY A CA 1
ATOM 1221 C C . GLY A 1 152 ? 15.281 -0.008 4.316 1 92.62 152 GLY A C 1
ATOM 1222 O O . GLY A 1 152 ? 15.617 -0.297 5.465 1 92.62 152 GLY A O 1
ATOM 1223 N N . LYS A 1 153 ? 14.828 1.206 3.973 1 93.94 153 LYS A N 1
ATOM 1224 C CA . LYS A 1 153 ? 14.836 2.32 4.914 1 93.94 153 LYS A CA 1
ATOM 1225 C C . LYS A 1 153 ? 13.43 2.869 5.129 1 93.94 153 LYS A C 1
ATOM 1227 O O . LYS A 1 153 ? 12.555 2.701 4.277 1 93.94 153 LYS A O 1
ATOM 1232 N N . ASP A 1 154 ? 13.258 3.516 6.215 1 96.25 154 ASP A N 1
ATOM 1233 C CA . ASP A 1 154 ? 11.961 4.129 6.492 1 96.25 154 ASP A CA 1
ATOM 1234 C C . ASP A 1 154 ? 11.812 5.461 5.758 1 96.25 154 ASP A C 1
ATOM 1236 O O . ASP A 1 154 ? 12.766 6.238 5.68 1 96.25 154 ASP A O 1
ATOM 1240 N N . LEU A 1 155 ? 10.625 5.664 5.199 1 97.31 155 LEU A N 1
ATOM 1241 C CA . LEU A 1 155 ? 10.289 6.98 4.664 1 97.31 155 LEU A CA 1
ATOM 1242 C C . LEU A 1 155 ? 10.227 8.016 5.781 1 97.31 155 LEU A C 1
ATOM 1244 O O . LEU A 1 155 ? 9.602 7.777 6.82 1 97.31 155 LEU A O 1
ATOM 1248 N N . LYS A 1 156 ? 10.828 9.125 5.629 1 96.56 156 LYS A N 1
ATOM 1249 C CA . LYS A 1 156 ? 10.852 10.172 6.645 1 96.56 156 LYS A CA 1
ATOM 1250 C C . LYS A 1 156 ? 9.969 11.352 6.23 1 96.56 156 LYS A C 1
ATOM 1252 O O . LYS A 1 156 ? 10.039 11.812 5.09 1 96.56 156 LYS A O 1
ATOM 1257 N N . TYR A 1 157 ? 9.172 11.805 7.16 1 96.38 157 TYR A N 1
ATOM 1258 C CA . TYR A 1 157 ? 8.336 12.977 6.91 1 96.38 157 TYR A CA 1
ATOM 1259 C C . TYR A 1 157 ? 8.961 14.227 7.516 1 96.38 157 TYR A C 1
ATOM 1261 O O . TYR A 1 157 ? 9.438 14.203 8.656 1 96.38 157 TYR A O 1
ATOM 1269 N N . GLU A 1 158 ? 9 15.266 6.719 1 95.25 158 GLU A N 1
ATOM 1270 C CA . GLU A 1 158 ? 9.398 16.562 7.238 1 95.25 158 GLU A CA 1
ATOM 1271 C C . GLU A 1 158 ? 8.344 17.141 8.18 1 95.25 158 GLU A C 1
ATOM 1273 O O . GLU A 1 158 ? 8.672 17.781 9.18 1 95.25 158 GLU A O 1
ATOM 1278 N N . ALA A 1 159 ? 7.113 16.891 7.855 1 94.25 159 ALA A N 1
ATOM 1279 C CA . ALA A 1 159 ? 5.992 17.359 8.664 1 94.25 159 ALA A CA 1
ATOM 1280 C C . ALA A 1 159 ? 4.75 16.516 8.422 1 94.25 159 ALA A C 1
ATOM 1282 O O . ALA A 1 159 ? 4.48 16.094 7.293 1 94.25 159 ALA A O 1
ATOM 1283 N N . LEU A 1 160 ? 4.086 16.234 9.469 1 95.44 160 LEU A N 1
ATOM 1284 C CA . LEU A 1 160 ? 2.77 15.609 9.461 1 95.44 160 LEU A CA 1
ATOM 1285 C C . LEU A 1 160 ? 1.71 16.562 10.016 1 95.44 160 LEU A C 1
ATOM 1287 O O . LEU A 1 160 ? 1.832 17.047 11.141 1 95.44 160 LEU A O 1
ATOM 1291 N N . MET A 1 161 ? 0.762 16.812 9.18 1 94.56 161 MET A N 1
ATOM 1292 C CA . MET A 1 161 ? -0.267 17.766 9.547 1 94.56 161 MET A CA 1
ATOM 1293 C C . MET A 1 161 ? -1.643 17.109 9.586 1 94.56 161 MET A C 1
ATOM 1295 O O . MET A 1 161 ? -1.925 16.203 8.805 1 94.56 161 MET A O 1
ATOM 1299 N N . GLY A 1 162 ? -2.455 17.609 10.391 1 92.94 162 GLY A N 1
ATOM 1300 C CA . GLY A 1 162 ? -3.75 17.031 10.703 1 92.94 162 GLY A CA 1
ATOM 1301 C C . GLY A 1 162 ? -3.838 16.5 12.125 1 92.94 162 GLY A C 1
ATOM 1302 O O . GLY A 1 162 ? -2.816 16.328 12.789 1 92.94 162 GLY A O 1
ATOM 1303 N N . LYS A 1 163 ? -5.059 16.297 12.594 1 89.94 163 LYS A N 1
ATOM 1304 C CA . LYS A 1 163 ? -5.254 15.711 13.914 1 89.94 163 LYS A CA 1
ATOM 1305 C C . LYS A 1 163 ? -4.75 14.266 13.961 1 89.94 163 LYS A C 1
ATOM 1307 O O . LYS A 1 163 ? -4.84 13.547 12.961 1 89.94 163 LYS A O 1
ATOM 1312 N N . PRO A 1 164 ? -3.99 13.891 15.047 1 91.62 164 PRO A N 1
ATOM 1313 C CA . PRO A 1 164 ? -3.807 14.562 16.328 1 91.62 164 PRO A CA 1
ATOM 1314 C C . PRO A 1 164 ? -2.438 15.227 16.453 1 91.62 164 PRO A C 1
ATOM 1316 O O . PRO A 1 164 ? -1.904 15.344 17.562 1 91.62 164 PRO A O 1
ATOM 1319 N N . SER A 1 165 ? -1.859 15.648 15.367 1 92.12 165 SER A N 1
ATOM 1320 C CA . SER A 1 165 ? -0.498 16.172 15.359 1 92.12 165 SER A CA 1
ATOM 1321 C C . SER A 1 165 ? -0.389 17.438 16.203 1 92.12 165 SER A C 1
ATOM 1323 O O . SER A 1 165 ? -1.272 18.297 16.156 1 92.12 165 SER A O 1
ATOM 1325 N N . ARG A 1 166 ? 0.709 17.531 16.938 1 91.69 166 ARG A N 1
ATOM 1326 C CA . ARG A 1 166 ? 1 18.734 17.719 1 91.69 166 ARG A CA 1
ATOM 1327 C C . ARG A 1 166 ? 1.044 19.969 16.812 1 91.69 166 ARG A C 1
ATOM 1329 O O . ARG A 1 166 ? 0.544 21.031 17.188 1 91.69 166 ARG A O 1
ATOM 1336 N N . LEU A 1 167 ? 1.575 19.812 15.672 1 91.75 167 LEU A N 1
ATOM 1337 C CA . LEU A 1 167 ? 1.71 20.906 14.711 1 91.75 167 LEU A CA 1
ATOM 1338 C C . LEU A 1 167 ? 0.353 21.531 14.398 1 91.75 167 LEU A C 1
ATOM 1340 O O . LEU A 1 167 ? 0.235 22.75 14.297 1 91.75 167 LEU A O 1
ATOM 1344 N N . THR A 1 168 ? -0.624 20.719 14.219 1 93.88 168 THR A N 1
ATOM 1345 C CA . THR A 1 168 ? -1.966 21.172 13.875 1 93.88 168 THR A CA 1
ATOM 1346 C C . THR A 1 168 ? -2.553 22.031 14.992 1 93.88 168 THR A C 1
ATOM 1348 O O . THR A 1 168 ? -3.094 23.109 14.742 1 93.88 168 THR A O 1
ATOM 1351 N N . TYR A 1 169 ? -2.396 21.641 16.219 1 94 169 TYR A N 1
ATOM 1352 C CA . TYR A 1 169 ? -2.949 22.359 17.359 1 94 169 TYR A CA 1
ATOM 1353 C C . TYR A 1 169 ? -2.145 23.625 17.641 1 94 169 TYR A C 1
ATOM 1355 O O . TYR A 1 169 ? -2.707 24.656 18.031 1 94 169 TYR A O 1
ATOM 1363 N N . GLN A 1 170 ? -0.887 23.5 17.484 1 93.31 170 GLN A N 1
ATOM 1364 C CA . GLN A 1 170 ? -0.045 24.672 17.656 1 93.31 170 GLN A CA 1
ATOM 1365 C C . GLN A 1 170 ? -0.382 25.75 16.625 1 93.31 170 GLN A C 1
ATOM 1367 O O . GLN A 1 170 ? -0.382 26.938 16.938 1 93.31 170 GLN A O 1
ATOM 1372 N N . TYR A 1 171 ? -0.634 25.375 15.445 1 93.56 171 TYR A N 1
ATOM 1373 C CA . TYR A 1 171 ? -1.049 26.297 14.398 1 93.56 171 TYR A CA 1
ATOM 1374 C C . TYR A 1 171 ? -2.408 26.906 14.727 1 93.56 171 TYR A C 1
ATOM 1376 O O . TYR A 1 171 ? -2.631 28.109 14.5 1 93.56 171 TYR A O 1
ATOM 1384 N N . ALA A 1 172 ? -3.34 26.047 15.172 1 94.19 172 ALA A N 1
ATOM 1385 C CA . ALA A 1 172 ? -4.645 26.562 15.586 1 94.19 172 ALA A CA 1
ATOM 1386 C C . ALA A 1 172 ? -4.5 27.641 16.656 1 94.19 172 ALA A C 1
ATOM 1388 O O . ALA A 1 172 ? -5.191 28.672 16.609 1 94.19 172 ALA A O 1
ATOM 1389 N N . GLU A 1 173 ? -3.639 27.391 17.641 1 93.81 173 GLU A N 1
ATOM 1390 C CA . GLU A 1 173 ? -3.379 28.391 18.656 1 93.81 173 GLU A CA 1
ATOM 1391 C C . GLU A 1 173 ? -2.865 29.688 18.031 1 93.81 173 GLU A C 1
ATOM 1393 O O . GLU A 1 173 ? -3.289 30.781 18.406 1 93.81 173 GLU A O 1
ATOM 1398 N N . TYR A 1 174 ? -1.919 29.547 17.172 1 91.12 174 TYR A N 1
ATOM 1399 C CA . TYR A 1 174 ? -1.367 30.703 16.469 1 91.12 174 TYR A CA 1
ATOM 1400 C C . TYR A 1 174 ? -2.471 31.516 15.812 1 91.12 174 TYR A C 1
ATOM 1402 O O . TYR A 1 174 ? -2.484 32.75 15.898 1 91.12 174 TYR A O 1
ATOM 1410 N N . LEU A 1 175 ? -3.396 30.859 15.141 1 92 175 LEU A N 1
ATOM 1411 C CA . LEU A 1 175 ? -4.488 31.547 14.453 1 92 175 LEU A CA 1
ATOM 1412 C C . LEU A 1 175 ? -5.375 32.281 15.453 1 92 175 LEU A C 1
ATOM 1414 O O . LEU A 1 175 ? -5.824 33.406 15.18 1 92 175 LEU A O 1
ATOM 1418 N N . ILE A 1 176 ? -5.637 31.641 16.562 1 93.06 176 ILE A N 1
ATOM 1419 C CA . ILE A 1 176 ? -6.473 32.25 17.594 1 93.06 176 ILE A CA 1
ATOM 1420 C C . ILE A 1 176 ? -5.785 33.5 18.156 1 93.06 176 ILE A C 1
ATOM 1422 O O . ILE A 1 176 ? -6.426 34.531 18.344 1 93.06 176 ILE A O 1
ATOM 1426 N N . ARG A 1 177 ? -4.504 33.375 18.375 1 89.88 177 ARG A N 1
ATOM 1427 C CA . ARG A 1 177 ? -3.734 34.5 18.875 1 89.88 177 ARG A CA 1
ATOM 1428 C C . ARG A 1 177 ? -3.709 35.656 17.875 1 89.88 177 ARG A C 1
ATOM 1430 O O . ARG A 1 177 ? -3.805 36.812 18.25 1 89.88 177 ARG A O 1
ATOM 1437 N N . ALA A 1 178 ? -3.537 35.312 16.656 1 88.38 178 ALA A N 1
ATOM 1438 C CA . ALA A 1 178 ? -3.537 36.312 15.602 1 88.38 178 ALA A CA 1
ATOM 1439 C C . ALA A 1 178 ? -4.875 37.031 15.539 1 88.38 178 ALA A C 1
ATOM 1441 O O . ALA A 1 178 ? -4.918 38.25 15.32 1 88.38 178 ALA A O 1
ATOM 1442 N N . GLN A 1 179 ? -5.953 36.312 15.695 1 91.75 179 GLN A N 1
ATOM 1443 C CA . GLN A 1 179 ? -7.281 36.906 15.719 1 91.75 179 GLN A CA 1
ATOM 1444 C C . GLN A 1 179 ? -7.449 37.844 16.922 1 91.75 179 GLN A C 1
ATOM 1446 O O . GLN A 1 179 ? -8.031 38.906 16.797 1 91.75 179 GLN A O 1
ATOM 1451 N N . ALA A 1 180 ? -6.988 37.344 18.047 1 90.25 180 ALA A N 1
ATOM 1452 C CA . ALA A 1 180 ? -7.039 38.156 19.266 1 90.25 180 ALA A CA 1
ATOM 1453 C C . ALA A 1 180 ? -6.273 39.469 19.078 1 90.25 180 ALA A C 1
ATOM 1455 O O . ALA A 1 180 ? -6.738 40.531 19.5 1 90.25 180 ALA A O 1
ATOM 1456 N N . ALA A 1 181 ? -5.117 39.406 18.484 1 88.19 181 ALA A N 1
ATOM 1457 C CA . ALA A 1 181 ? -4.297 40.594 18.234 1 88.19 181 ALA A CA 1
ATOM 1458 C C . ALA A 1 181 ? -5.008 41.562 17.297 1 88.19 181 ALA A C 1
ATOM 1460 O O . ALA A 1 181 ? -4.953 42.781 17.5 1 88.19 181 ALA A O 1
ATOM 1461 N N . GLU A 1 182 ? -5.629 41.031 16.297 1 92.5 182 GLU A N 1
ATOM 1462 C CA . GLU A 1 182 ? -6.375 41.844 15.352 1 92.5 182 GLU A CA 1
ATOM 1463 C C . GLU A 1 182 ? -7.516 42.594 16.047 1 92.5 182 GLU A C 1
ATOM 1465 O O . GLU A 1 182 ? -7.867 43.688 15.648 1 92.5 182 GLU A O 1
ATOM 1470 N N . ARG A 1 183 ? -8.031 41.969 17.094 1 93.62 183 ARG A N 1
ATOM 1471 C CA . ARG A 1 183 ? -9.141 42.562 17.844 1 93.62 183 ARG A CA 1
ATOM 1472 C C . ARG A 1 183 ? -8.625 43.438 18.984 1 93.62 183 ARG A C 1
ATOM 1474 O O . ARG A 1 183 ? -9.414 43.969 19.781 1 93.62 183 ARG A O 1
ATOM 1481 N N . HIS A 1 184 ? -7.375 43.5 19.141 1 91.81 184 HIS A N 1
ATOM 1482 C CA . HIS A 1 184 ? -6.691 44.312 20.141 1 91.81 184 HIS A CA 1
ATOM 1483 C C . HIS A 1 184 ? -7.012 43.875 21.562 1 91.81 184 HIS A C 1
ATOM 1485 O O . HIS A 1 184 ? -7.238 44.688 22.438 1 91.81 184 HIS A O 1
ATOM 1491 N N . TRP A 1 185 ? -7.117 42.531 21.625 1 87.25 185 TRP A N 1
ATOM 1492 C CA . TRP A 1 185 ? -7.258 42 22.969 1 87.25 185 TRP A CA 1
ATOM 1493 C C . TRP A 1 185 ? -5.949 42.094 23.75 1 87.25 185 TRP A C 1
ATOM 1495 O O . TRP A 1 185 ? -4.883 41.75 23.234 1 87.25 185 TRP A O 1
ATOM 1505 N N . LYS A 1 186 ? -5.91 42.594 24.922 1 82.88 186 LYS A N 1
ATOM 1506 C CA . LYS A 1 186 ? -4.711 42.906 25.703 1 82.88 186 LYS A CA 1
ATOM 1507 C C . LYS A 1 186 ? -4.246 41.688 26.5 1 82.88 186 LYS A C 1
ATOM 1509 O O . LYS A 1 186 ? -3.047 41.5 26.719 1 82.88 186 LYS A O 1
ATOM 1514 N N . GLN A 1 187 ? -5.199 40.906 26.891 1 83.81 187 GLN A N 1
ATOM 1515 C CA . GLN A 1 187 ? -4.848 39.75 27.719 1 83.81 187 GLN A CA 1
ATOM 1516 C C . GLN A 1 187 ? -4.516 38.562 26.859 1 83.81 187 GLN A C 1
ATOM 1518 O O . GLN A 1 187 ? -5.168 38.312 25.844 1 83.81 187 GLN A O 1
ATOM 1523 N N . PRO A 1 188 ? -3.463 37.875 27.25 1 86.06 188 PRO A N 1
ATOM 1524 C CA . PRO A 1 188 ? -3.102 36.656 26.5 1 86.06 188 PRO A CA 1
ATOM 1525 C C . PRO A 1 188 ? -4.141 35.562 26.641 1 86.06 188 PRO A C 1
ATOM 1527 O O . PRO A 1 188 ? -4.836 35.5 27.656 1 86.06 188 PRO A O 1
ATOM 1530 N N . ILE A 1 189 ? -4.262 34.719 25.625 1 90.31 189 ILE A N 1
ATOM 1531 C CA . ILE A 1 189 ? -5.129 33.562 25.672 1 90.31 189 ILE A CA 1
ATOM 1532 C C . ILE A 1 189 ? -4.543 32.531 26.625 1 90.31 189 ILE A C 1
ATOM 1534 O O . ILE A 1 189 ? -3.439 32 26.391 1 90.31 189 ILE A O 1
ATOM 1538 N N . GLN A 1 190 ? -5.27 32.219 27.656 1 91.88 190 GLN A N 1
ATOM 1539 C CA . GLN A 1 190 ? -4.742 31.344 28.688 1 91.88 190 GLN A CA 1
ATOM 1540 C C . GLN A 1 190 ? -5.137 29.891 28.422 1 91.88 190 GLN A C 1
ATOM 1542 O O . GLN A 1 190 ? -4.324 28.984 28.609 1 91.88 190 GLN A O 1
ATOM 1547 N N . THR A 1 191 ? -6.363 29.719 28 1 95.69 191 THR A N 1
ATOM 1548 C CA . THR A 1 191 ? -6.883 28.375 27.844 1 95.69 191 THR A CA 1
ATOM 1549 C C . THR A 1 191 ? -7.5 28.188 26.469 1 95.69 191 THR A C 1
ATOM 1551 O O . THR A 1 191 ? -8.312 29 26.031 1 95.69 191 THR A O 1
ATOM 1554 N N . LEU A 1 192 ? -7.07 27.141 25.781 1 96.69 192 LEU A N 1
ATOM 1555 C CA . LEU A 1 192 ? -7.664 26.688 24.516 1 96.69 192 LEU A CA 1
ATOM 1556 C C . LEU A 1 192 ? -8.641 25.547 24.766 1 96.69 192 LEU A C 1
ATOM 1558 O O . LEU A 1 192 ? -8.375 24.656 25.578 1 96.69 192 LEU A O 1
ATOM 1562 N N . TYR A 1 193 ? -9.828 25.625 24.141 1 97.5 193 TYR A N 1
ATOM 1563 C CA . TYR A 1 193 ? -10.797 24.531 24.203 1 97.5 193 TYR A CA 1
ATOM 1564 C C . TYR A 1 193 ? -10.945 23.859 22.859 1 97.5 193 TYR A C 1
ATOM 1566 O O . TYR A 1 193 ? -11.383 24.484 21.891 1 97.5 193 TYR A O 1
ATOM 1574 N N . ALA A 1 194 ? -10.516 22.625 22.766 1 96.75 194 ALA A N 1
ATOM 1575 C CA . ALA A 1 194 ? -10.68 21.828 21.547 1 96.75 194 ALA A CA 1
ATOM 1576 C C . ALA A 1 194 ? -11.969 21 21.609 1 96.75 194 ALA A C 1
ATOM 1578 O O . ALA A 1 194 ? -12.07 20.062 22.391 1 96.75 194 ALA A O 1
ATOM 1579 N N . VAL A 1 195 ? -12.93 21.359 20.734 1 95.5 195 VAL A N 1
ATOM 1580 C CA . VAL A 1 195 ? -14.234 20.703 20.703 1 95.5 195 VAL A CA 1
ATOM 1581 C C . VAL A 1 195 ? -14.305 19.766 19.516 1 95.5 195 VAL A C 1
ATOM 1583 O O . VAL A 1 195 ? -14.055 20.156 18.375 1 95.5 195 VAL A O 1
ATOM 1586 N N . GLY A 1 196 ? -14.539 18.547 19.812 1 92.56 196 GLY A N 1
ATOM 1587 C CA . GLY A 1 196 ? -14.656 17.578 18.734 1 92.56 196 GLY A CA 1
ATOM 1588 C C . GLY A 1 196 ? -15.406 16.312 19.141 1 92.56 196 GLY A C 1
ATOM 1589 O O . GLY A 1 196 ? -15.773 16.156 20.297 1 92.56 196 GLY A O 1
ATOM 1590 N N . ASP A 1 197 ? -15.633 15.359 18.203 1 88.62 197 ASP A N 1
ATOM 1591 C CA . ASP A 1 197 ? -16.453 14.18 18.469 1 88.62 197 ASP A CA 1
ATOM 1592 C C . ASP A 1 197 ? -15.633 12.898 18.312 1 88.62 197 ASP A C 1
ATOM 1594 O O . ASP A 1 197 ? -16.172 11.789 18.375 1 88.62 197 ASP A O 1
ATOM 1598 N N . ASN A 1 198 ? -14.367 13.039 18.078 1 85 198 ASN A N 1
ATOM 1599 C CA . ASN A 1 198 ? -13.516 11.859 17.906 1 85 198 ASN A CA 1
ATOM 1600 C C . ASN A 1 198 ? -12.484 11.742 19.031 1 85 198 ASN A C 1
ATOM 1602 O O . ASN A 1 198 ? -11.617 12.602 19.172 1 85 198 ASN A O 1
ATOM 1606 N N . LEU A 1 199 ? -12.516 10.672 19.719 1 85.88 199 LEU A N 1
ATOM 1607 C CA . LEU A 1 199 ? -11.633 10.453 20.859 1 85.88 199 LEU A CA 1
ATOM 1608 C C . LEU A 1 199 ? -10.18 10.367 20.406 1 85.88 199 LEU A C 1
ATOM 1610 O O . LEU A 1 199 ? -9.297 10.961 21.031 1 85.88 199 LEU A O 1
ATOM 1614 N N . MET A 1 200 ? -9.914 9.75 19.328 1 83.25 200 MET A N 1
ATOM 1615 C CA . MET A 1 200 ? -8.57 9.367 18.922 1 83.25 200 MET A CA 1
ATOM 1616 C C . MET A 1 200 ? -7.875 10.516 18.188 1 83.25 200 MET A C 1
ATOM 1618 O O . MET A 1 200 ? -6.652 10.508 18.047 1 83.25 200 MET A O 1
ATOM 1622 N N . THR A 1 201 ? -8.688 11.469 17.719 1 88.56 201 THR A N 1
ATOM 1623 C CA . THR A 1 201 ? -8.07 12.555 16.969 1 88.56 201 THR A CA 1
ATOM 1624 C C . THR A 1 201 ? -8.289 13.891 17.688 1 88.56 201 THR A C 1
ATOM 1626 O O . THR A 1 201 ? -7.328 14.516 18.141 1 88.56 201 THR A O 1
ATOM 1629 N N . ASP A 1 202 ? -9.523 14.242 18.016 1 90.75 202 ASP A N 1
ATOM 1630 C CA . ASP A 1 202 ? -9.82 15.531 18.641 1 90.75 202 ASP A CA 1
ATOM 1631 C C . ASP A 1 202 ? -9.344 15.57 20.094 1 90.75 202 ASP A C 1
ATOM 1633 O O . ASP A 1 202 ? -8.562 16.453 20.469 1 90.75 202 ASP A O 1
ATOM 1637 N N . VAL A 1 203 ? -9.781 14.578 20.859 1 93.12 203 VAL A N 1
ATOM 1638 C CA . VAL A 1 203 ? -9.461 14.539 22.281 1 93.12 203 VAL A CA 1
ATOM 1639 C C . VAL A 1 203 ? -7.977 14.234 22.469 1 93.12 203 VAL A C 1
ATOM 1641 O O . VAL A 1 203 ? -7.281 14.945 23.188 1 93.12 203 VAL A O 1
ATOM 1644 N N . TYR A 1 204 ? -7.562 13.219 21.812 1 92.62 204 TYR A N 1
ATOM 1645 C CA . TYR A 1 204 ? -6.16 12.828 21.906 1 92.62 204 TYR A CA 1
ATOM 1646 C C . TYR A 1 204 ? -5.242 13.984 21.547 1 92.62 204 TYR A C 1
ATOM 1648 O O . TYR A 1 204 ? -4.281 14.273 22.266 1 92.62 204 TYR A O 1
ATOM 1656 N N . GLY A 1 205 ? -5.504 14.664 20.438 1 94.94 205 GLY A N 1
ATOM 1657 C CA . GLY A 1 205 ? -4.699 15.781 19.984 1 94.94 205 GLY A CA 1
ATOM 1658 C C . GLY A 1 205 ? -4.672 16.938 20.969 1 94.94 205 GLY A C 1
ATOM 1659 O O . GLY A 1 205 ? -3.619 17.531 21.203 1 94.94 205 GLY A O 1
ATOM 1660 N N . ALA A 1 206 ? -5.793 17.25 21.484 1 97.12 206 ALA A N 1
ATOM 1661 C CA . ALA A 1 206 ? -5.883 18.328 22.469 1 97.12 206 ALA A CA 1
ATOM 1662 C C . ALA A 1 206 ? -5.055 18.016 23.703 1 97.12 206 ALA A C 1
ATOM 1664 O O . ALA A 1 206 ? -4.324 18.859 24.203 1 97.12 206 ALA A O 1
ATOM 1665 N N . ASN A 1 207 ? -5.168 16.797 24.141 1 97 207 ASN A N 1
ATOM 1666 C CA . ASN A 1 207 ? -4.434 16.375 25.328 1 97 207 ASN A CA 1
ATOM 1667 C C . ASN A 1 207 ? -2.932 16.297 25.078 1 97 207 ASN A C 1
ATOM 1669 O O . ASN A 1 207 ? -2.129 16.625 25.953 1 97 207 ASN A O 1
ATOM 1673 N N . LEU A 1 208 ? -2.643 15.859 23.938 1 95.75 208 LEU A N 1
ATOM 1674 C CA . LEU A 1 208 ? -1.238 15.852 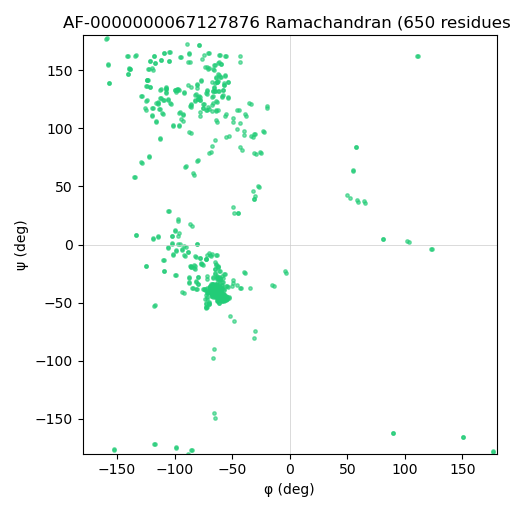23.547 1 95.75 208 LEU A CA 1
ATOM 1675 C C . LEU A 1 208 ? -0.664 17.266 23.547 1 95.75 208 LEU A C 1
ATOM 1677 O O . LEU A 1 208 ? 0.448 17.484 24.031 1 95.75 208 LEU A O 1
ATOM 1681 N N . TYR A 1 209 ? -1.381 18.141 23 1 96.06 209 TYR A N 1
ATOM 1682 C CA . TYR A 1 209 ? -0.939 19.531 22.938 1 96.06 209 TYR A CA 1
ATOM 1683 C C . TYR A 1 209 ? -0.849 20.141 24.344 1 96.06 209 TYR A C 1
ATOM 1685 O O . TYR A 1 209 ? 0.078 20.891 24.641 1 96.06 209 TYR A O 1
ATOM 1693 N N . ASN A 1 210 ? -1.776 19.797 25.172 1 97 210 ASN A N 1
ATOM 1694 C CA . ASN A 1 210 ? -1.735 20.25 26.562 1 97 210 ASN A CA 1
ATOM 1695 C C . ASN A 1 210 ? -0.465 19.781 27.266 1 97 210 ASN A C 1
ATOM 1697 O O . ASN A 1 210 ? 0.148 20.547 28.016 1 97 210 ASN A O 1
ATOM 1701 N N . ARG A 1 211 ? -0.176 18.562 27.094 1 95.12 211 ARG A N 1
ATOM 1702 C CA . ARG A 1 211 ? 1.055 18.031 27.672 1 95.12 211 ARG A CA 1
ATOM 1703 C C . ARG A 1 211 ? 2.27 18.828 27.188 1 95.12 211 ARG A C 1
ATOM 1705 O O . ARG A 1 211 ? 3.168 19.125 27.984 1 95.12 211 ARG A O 1
ATOM 1712 N N . TYR A 1 212 ? 2.32 19.094 25.953 1 93.19 212 TYR A N 1
ATOM 1713 C CA . TYR A 1 212 ? 3.395 19.906 25.391 1 93.19 212 TYR A CA 1
ATOM 1714 C C . TYR A 1 212 ? 3.455 21.281 26.047 1 93.19 212 TYR A C 1
ATOM 1716 O O . TYR A 1 212 ? 4.539 21.766 26.375 1 93.19 212 TYR A O 1
ATOM 1724 N N . LEU A 1 213 ? 2.309 21.891 26.219 1 93.94 213 LEU A N 1
ATOM 1725 C CA . LEU A 1 213 ? 2.238 23.203 26.844 1 93.94 213 LEU A CA 1
ATOM 1726 C C . LEU A 1 213 ? 2.777 23.156 28.266 1 93.94 213 LEU A C 1
ATOM 1728 O O . LEU A 1 213 ? 3.527 24.031 28.688 1 93.94 213 LEU A O 1
ATOM 1732 N N . GLU A 1 214 ? 2.453 22.094 28.938 1 92.81 214 GLU A N 1
ATOM 1733 C CA . GLU A 1 214 ? 2.9 21.922 30.312 1 92.81 214 GLU A CA 1
ATOM 1734 C C . GLU A 1 214 ? 4.414 21.734 30.391 1 92.81 214 GLU A C 1
ATOM 1736 O O . GLU A 1 214 ? 5.074 22.297 31.266 1 92.81 214 GLU A O 1
ATOM 1741 N N . GLU A 1 215 ? 4.891 21.016 29.531 1 89.88 215 GLU A N 1
ATOM 1742 C CA . GLU A 1 215 ? 6.328 20.75 29.484 1 89.88 215 GLU A CA 1
ATOM 1743 C C . GLU A 1 215 ? 7.102 22.016 29.109 1 89.88 215 GLU A C 1
ATOM 1745 O O . GLU A 1 215 ? 8.188 22.266 29.641 1 89.88 215 GLU A O 1
ATOM 1750 N N . ASN A 1 216 ? 6.609 22.656 28.172 1 84.88 216 ASN A N 1
ATOM 1751 C CA . ASN A 1 216 ? 7.238 23.891 27.703 1 84.88 216 ASN A CA 1
ATOM 1752 C C . ASN A 1 216 ? 7.254 24.953 28.797 1 84.88 216 ASN A C 1
ATOM 1754 O O . ASN A 1 216 ? 8.203 25.734 28.906 1 84.88 216 ASN A O 1
ATOM 1758 N N . SER A 1 217 ? 6.23 25.062 29.531 1 80.75 217 SER A N 1
ATOM 1759 C CA . SER A 1 217 ? 6.152 26 30.641 1 80.75 217 SER A CA 1
ATOM 1760 C C . SER A 1 217 ? 7.184 25.672 31.719 1 80.75 217 SER A C 1
ATOM 1762 O O . SER A 1 217 ? 7.793 26.578 32.281 1 80.75 217 SER A O 1
ATOM 1764 N N . ARG A 1 218 ? 7.457 24.453 31.891 1 77.5 218 ARG A N 1
ATOM 1765 C CA . ARG A 1 218 ? 8.438 24.016 32.875 1 77.5 218 ARG A CA 1
ATOM 1766 C C . ARG A 1 218 ? 9.859 24.359 32.406 1 77.5 218 ARG A C 1
ATOM 1768 O O . ARG A 1 218 ? 10.68 24.797 33.219 1 77.5 218 ARG A O 1
ATOM 1775 N N . LYS A 1 219 ? 10.086 24.141 31.141 1 69.81 219 LYS A N 1
ATOM 1776 C CA . LYS A 1 219 ? 11.406 24.438 30.594 1 69.81 219 LYS A CA 1
ATOM 1777 C C . LYS A 1 219 ? 11.672 25.953 30.609 1 69.81 219 LYS A C 1
ATOM 1779 O O . LYS A 1 219 ? 12.789 26.375 30.906 1 69.81 219 LYS A O 1
ATOM 1784 N N . GLY A 1 220 ? 10.609 26.625 30.172 1 60.59 220 GLY A N 1
ATOM 1785 C CA . GLY A 1 220 ? 10.766 28.062 30.25 1 60.59 220 GLY A CA 1
ATOM 1786 C C . GLY A 1 220 ? 11.008 28.562 31.656 1 60.59 220 GLY A C 1
ATOM 1787 O O . GLY A 1 220 ? 11.805 29.484 31.859 1 60.59 220 GLY A O 1
ATOM 1788 N N . SER A 1 221 ? 10.266 27.922 32.562 1 50.88 221 SER A N 1
ATOM 1789 C CA . SER A 1 221 ? 10.438 28.281 33.969 1 50.88 221 SER A CA 1
ATOM 1790 C C . SER A 1 221 ? 11.828 27.906 34.469 1 50.88 221 SER A C 1
ATOM 1792 O O . SER A 1 221 ? 12.453 28.672 35.188 1 50.88 221 SER A O 1
ATOM 1794 N N . LYS A 1 222 ? 12.281 26.781 33.938 1 52.03 222 LYS A N 1
ATOM 1795 C CA . LYS A 1 222 ? 13.609 26.359 34.344 1 52.03 222 LYS A CA 1
ATOM 1796 C C . LYS A 1 222 ? 14.688 27.25 33.75 1 52.03 222 LYS A C 1
ATOM 1798 O O . LYS A 1 222 ? 15.68 27.562 34.406 1 52.03 222 LYS A O 1
ATOM 1803 N N . SER A 1 223 ? 14.422 27.438 32.5 1 47.62 223 SER A N 1
ATOM 1804 C CA . SER A 1 223 ? 15.391 28.297 31.828 1 47.62 223 SER A CA 1
ATOM 1805 C C . SER A 1 223 ? 15.453 29.672 32.5 1 47.62 223 SER A C 1
ATOM 1807 O O . SER A 1 223 ? 16.531 30.25 32.656 1 47.62 223 SER A O 1
ATOM 1809 N N . ARG A 1 224 ? 14.305 30.281 33 1 49.66 224 ARG A N 1
ATOM 1810 C CA . ARG A 1 224 ? 14.273 31.531 33.75 1 49.66 224 ARG A CA 1
ATOM 1811 C C . ARG A 1 224 ? 14.922 31.375 35.125 1 49.66 224 ARG A C 1
ATOM 1813 O O . ARG A 1 224 ? 15.656 32.25 35.562 1 49.66 224 ARG A O 1
ATOM 1820 N N . ILE A 1 225 ? 14.695 30.188 35.594 1 48.47 225 ILE A N 1
ATOM 1821 C CA . ILE A 1 225 ? 15.289 29.938 36.906 1 48.47 225 ILE A CA 1
ATOM 1822 C C . ILE A 1 225 ? 16.797 29.766 36.781 1 48.47 225 ILE A C 1
ATOM 1824 O O . ILE A 1 225 ? 17.562 30.312 37.562 1 48.47 225 ILE A O 1
ATOM 1828 N N . GLN A 1 226 ? 17.016 28.875 35.688 1 46 226 GLN A N 1
ATOM 1829 C CA . GLN A 1 226 ? 18.453 28.703 35.5 1 46 226 GLN A CA 1
ATOM 1830 C C . GLN A 1 226 ? 19.125 30.031 35.156 1 46 226 GLN A C 1
ATOM 1832 O O . GLN A 1 226 ? 20.25 30.312 35.594 1 46 226 GLN A O 1
ATOM 1837 N N . ALA A 1 227 ? 18.391 30.781 34.469 1 46.84 227 ALA A N 1
ATOM 1838 C CA . ALA A 1 227 ? 18.953 32.094 34.156 1 46.84 227 ALA A CA 1
ATOM 1839 C C . ALA A 1 227 ? 19.062 32.969 35.406 1 46.84 227 ALA A C 1
ATOM 1841 O O . ALA A 1 227 ? 20.047 33.688 35.594 1 46.84 227 ALA A O 1
ATOM 1842 N N . LYS A 1 228 ? 18.031 32.875 36.312 1 46.25 228 LYS A N 1
ATOM 1843 C CA . LYS A 1 228 ? 18.141 33.625 37.562 1 46.25 228 LYS A CA 1
ATOM 1844 C C . LYS A 1 228 ? 19.234 33.062 38.438 1 46.25 228 LYS A C 1
ATOM 1846 O O . LYS A 1 228 ? 19.938 33.812 39.156 1 46.25 228 LYS A O 1
ATOM 1851 N N . ALA A 1 229 ? 19.234 31.688 38.438 1 46.22 229 ALA A N 1
ATOM 1852 C CA . ALA A 1 229 ? 20.25 31.078 39.281 1 46.22 229 ALA A CA 1
ATOM 1853 C C . ALA A 1 229 ? 21.656 31.25 38.688 1 46.22 229 ALA A C 1
ATOM 1855 O O . ALA A 1 229 ? 22.641 31.281 39.406 1 46.22 229 ALA A O 1
ATOM 1856 N N . ALA A 1 230 ? 21.641 31.156 37.406 1 42.28 230 ALA A N 1
ATOM 1857 C CA . ALA A 1 230 ? 22.922 31.297 36.719 1 42.28 230 ALA A CA 1
ATOM 1858 C C . ALA A 1 230 ? 23.453 32.719 36.844 1 42.28 230 ALA A C 1
ATOM 1860 O O . ALA A 1 230 ? 24.516 33.062 36.281 1 42.28 230 ALA A O 1
ATOM 1861 N N . GLY A 1 231 ? 22.656 33.625 37.375 1 36.78 231 GLY A N 1
ATOM 1862 C CA . GLY A 1 231 ? 23.359 34.906 37.562 1 36.78 231 GLY A CA 1
ATOM 1863 C C . GLY A 1 231 ? 24.688 34.75 38.281 1 36.78 231 GLY A C 1
ATOM 1864 O O . GLY A 1 231 ? 25.375 35.719 38.562 1 36.78 231 GLY A O 1
ATOM 1865 N N . GLY A 1 232 ? 24.766 33.75 39.312 1 33.88 232 GLY A N 1
ATOM 1866 C CA . GLY A 1 232 ? 26.141 33.656 39.75 1 33.88 232 GLY A CA 1
ATOM 1867 C C . GLY A 1 232 ? 27.078 33.125 38.688 1 33.88 232 GLY A C 1
ATOM 1868 O O . GLY A 1 232 ? 26.641 32.812 37.562 1 33.88 232 GLY A O 1
ATOM 1869 N N . ARG A 1 233 ? 28.25 32.25 39.094 1 32.19 233 ARG A N 1
ATOM 1870 C CA . ARG A 1 233 ? 29.5 32.031 38.375 1 32.19 233 ARG A CA 1
ATOM 1871 C C . ARG A 1 233 ? 29.25 31.281 37.062 1 32.19 233 ARG A C 1
ATOM 1873 O O . ARG A 1 233 ? 29.688 31.719 36 1 32.19 233 ARG A O 1
ATOM 1880 N N . GLY A 1 234 ? 29.484 29.891 37.188 1 30.97 234 GLY A N 1
ATOM 1881 C CA . GLY A 1 234 ? 30.172 29.062 36.219 1 30.97 234 GLY A CA 1
ATOM 1882 C C . GLY A 1 234 ? 29.297 28.641 35.062 1 30.97 234 GLY A C 1
ATOM 1883 O O . GLY A 1 234 ? 28.062 28.656 35.156 1 30.97 234 GLY A O 1
ATOM 1884 N N . SER A 1 235 ? 29.797 28.734 33.781 1 30.56 235 SER A N 1
ATOM 1885 C CA . SER A 1 235 ? 29.422 28.438 32.406 1 30.56 235 SER A CA 1
ATOM 1886 C C . SER A 1 235 ? 28.891 27 32.281 1 30.56 235 SER A C 1
ATOM 1888 O O . SER A 1 235 ? 29.672 26.062 32.094 1 30.56 235 SER A O 1
ATOM 1890 N N . ALA A 1 236 ? 28.234 26.422 33.281 1 31.11 236 ALA A N 1
ATOM 1891 C CA . ALA A 1 236 ? 28.062 25 32.938 1 31.11 236 ALA A CA 1
ATOM 1892 C C . ALA A 1 236 ? 27.312 24.844 31.609 1 31.11 236 ALA A C 1
ATOM 1894 O O . ALA A 1 236 ? 26.375 25.594 31.328 1 31.11 236 ALA A O 1
ATOM 1895 N N . ALA A 1 237 ? 27.875 24.047 30.688 1 29.92 237 ALA A N 1
ATOM 1896 C CA . ALA A 1 237 ? 27.516 23.562 29.359 1 29.92 237 ALA A CA 1
ATOM 1897 C C . ALA A 1 237 ? 26.141 22.922 29.344 1 29.92 237 ALA A C 1
ATOM 1899 O O . ALA A 1 237 ? 25.844 22.047 30.156 1 29.92 237 ALA A O 1
ATOM 1900 N N . VAL A 1 238 ? 25.094 23.625 29.031 1 30.47 238 VAL A N 1
ATOM 1901 C CA . VAL A 1 238 ? 23.766 23.109 28.688 1 30.47 238 VAL A CA 1
ATOM 1902 C C . VAL A 1 238 ? 23.906 21.859 27.828 1 30.47 238 VAL A C 1
ATOM 1904 O O . VAL A 1 238 ? 24.625 21.859 26.828 1 30.47 238 VAL A O 1
ATOM 1907 N N . SER A 1 239 ? 23.812 20.703 28.422 1 30.11 239 SER A N 1
ATOM 1908 C CA . SER A 1 239 ? 23.75 19.438 27.703 1 30.11 239 SER A CA 1
ATOM 1909 C C . SER A 1 239 ? 22.906 19.547 26.438 1 30.11 239 SER A C 1
ATOM 1911 O O . SER A 1 239 ? 21.906 20.266 26.422 1 30.11 239 SER A O 1
ATOM 1913 N N . GLN A 1 240 ? 23.531 19.438 25.25 1 27.8 240 GLN A N 1
ATOM 1914 C CA . GLN A 1 240 ? 23.094 19.266 23.875 1 27.8 240 GLN A CA 1
ATOM 1915 C C . GLN A 1 240 ? 22 18.203 23.766 1 27.8 240 GLN A C 1
ATOM 1917 O O . GLN A 1 240 ? 22.266 17.062 23.391 1 27.8 240 GLN A O 1
ATOM 1922 N N . ASP A 1 241 ? 21.188 17.938 24.781 1 32.41 241 ASP A N 1
ATOM 1923 C CA . ASP A 1 241 ? 20.203 17 24.25 1 32.41 241 ASP A CA 1
ATOM 1924 C C . ASP A 1 241 ? 19.719 17.422 22.875 1 32.41 241 ASP A C 1
ATOM 1926 O O . ASP A 1 241 ? 19.203 18.531 22.703 1 32.41 241 ASP A O 1
ATOM 1930 N N . GLU A 1 242 ? 20.406 17.094 21.859 1 32.81 242 GLU A N 1
ATOM 1931 C CA . GLU A 1 242 ? 20.016 17.094 20.453 1 32.81 242 GLU A CA 1
ATOM 1932 C C . GLU A 1 242 ? 18.516 16.781 20.312 1 32.81 242 GLU A C 1
ATOM 1934 O O . GLU A 1 242 ? 18.125 15.625 20.281 1 32.81 242 GLU A O 1
ATOM 1939 N N . ASP A 1 243 ? 17.594 17.328 21.031 1 35.22 243 ASP A N 1
ATOM 1940 C CA . ASP A 1 243 ? 16.219 17.297 20.562 1 35.22 243 ASP A CA 1
ATOM 1941 C C . ASP A 1 243 ? 16.141 17.375 19.047 1 35.22 243 ASP A C 1
ATOM 1943 O O . ASP A 1 243 ? 16.797 18.219 18.438 1 35.22 243 ASP A O 1
ATOM 1947 N N . ILE A 1 244 ? 16.094 16.328 18.344 1 38.62 244 ILE A N 1
ATOM 1948 C CA . ILE A 1 244 ? 15.711 16.344 16.938 1 38.62 244 ILE A CA 1
ATOM 1949 C C . ILE A 1 244 ? 14.781 17.531 16.672 1 38.62 244 ILE A C 1
ATOM 1951 O O . ILE A 1 244 ? 13.609 17.516 17.047 1 38.62 244 ILE A O 1
ATOM 1955 N N . ASP A 1 245 ? 15.023 18.75 17.031 1 43.5 245 ASP A N 1
ATOM 1956 C CA . ASP A 1 245 ? 14.359 19.984 16.641 1 43.5 245 ASP A CA 1
ATOM 1957 C C . ASP A 1 245 ? 13.82 19.891 15.219 1 43.5 245 ASP A C 1
ATOM 1959 O O . ASP A 1 245 ? 14.594 19.859 14.258 1 43.5 245 ASP A O 1
ATOM 1963 N N . ASN A 1 246 ? 12.734 19.25 15.094 1 52.97 246 ASN A N 1
ATOM 1964 C CA . ASN A 1 246 ? 12.086 19.297 13.781 1 52.97 246 ASN A CA 1
ATOM 1965 C C . ASN A 1 246 ? 12.047 20.719 13.234 1 52.97 246 ASN A C 1
ATOM 1967 O O . ASN A 1 246 ? 11.75 21.672 13.961 1 52.97 246 ASN A O 1
ATOM 1971 N N . SER A 1 247 ? 12.672 21.016 12.18 1 62.31 247 SER A N 1
ATOM 1972 C CA . SER A 1 247 ? 12.938 22.25 11.445 1 62.31 247 SER A CA 1
ATOM 1973 C C . SER A 1 247 ? 11.703 23.156 11.43 1 62.31 247 SER A C 1
ATOM 1975 O O . SER A 1 247 ? 11.82 24.375 11.523 1 62.31 247 SER A O 1
ATOM 1977 N N . TRP A 1 248 ? 10.453 22.484 11.625 1 69.56 248 TRP A N 1
ATOM 1978 C CA . TRP A 1 248 ? 9.297 23.375 11.477 1 69.56 248 TRP A CA 1
ATOM 1979 C C . TRP A 1 248 ? 9.031 24.141 12.766 1 69.56 248 TRP A C 1
ATOM 1981 O O . TRP A 1 248 ? 8.352 25.172 12.75 1 69.56 248 TRP A O 1
ATOM 1991 N N . GLU A 1 249 ? 9.578 23.656 13.859 1 67.31 249 GLU A N 1
ATOM 1992 C CA . GLU A 1 249 ? 9.352 24.328 15.133 1 67.31 249 GLU A CA 1
ATOM 1993 C C . GLU A 1 249 ? 9.938 25.734 15.125 1 67.31 249 GLU A C 1
ATOM 1995 O O . GLU A 1 249 ? 9.406 26.641 15.773 1 67.31 249 GLU A O 1
ATOM 2000 N N . ASN A 1 250 ? 10.906 25.797 14.344 1 65.38 250 ASN A N 1
ATOM 2001 C CA . ASN A 1 250 ? 11.523 27.109 14.219 1 65.38 250 ASN A CA 1
ATOM 2002 C C . ASN A 1 250 ? 10.672 28.047 13.359 1 65.38 250 ASN A C 1
ATOM 2004 O O . ASN A 1 250 ? 10.797 29.281 13.469 1 65.38 250 ASN A O 1
ATOM 2008 N N . GLU A 1 251 ? 9.766 27.406 12.617 1 68.31 251 GLU A N 1
ATOM 2009 C CA . GLU A 1 251 ? 8.914 28.188 11.727 1 68.31 251 GLU A CA 1
ATOM 2010 C C . GLU A 1 251 ? 7.668 28.688 12.445 1 68.31 251 GLU A C 1
ATOM 2012 O O . GLU A 1 251 ? 7.117 29.734 12.094 1 68.31 251 GLU A O 1
ATOM 2017 N N . LEU A 1 252 ? 7.32 27.891 13.43 1 70.81 252 LEU A N 1
ATOM 2018 C CA . LEU A 1 252 ? 6.098 28.234 14.141 1 70.81 252 LEU A CA 1
ATOM 2019 C C . LEU A 1 252 ? 6.41 29 15.422 1 70.81 252 LEU A C 1
ATOM 2021 O O . LEU A 1 252 ? 7.398 28.703 16.094 1 70.81 252 LEU A O 1
ATOM 2025 N N . ALA A 1 253 ? 5.66 30.078 15.586 1 69.81 253 ALA A N 1
ATOM 2026 C CA . ALA A 1 253 ? 5.785 30.797 16.844 1 69.81 253 ALA A CA 1
ATOM 2027 C C . ALA A 1 253 ? 5.574 29.844 18.031 1 69.81 253 ALA A C 1
ATOM 2029 O O . ALA A 1 253 ? 4.777 28.906 17.953 1 69.81 253 ALA A O 1
ATOM 2030 N N . SER A 1 254 ? 6.34 30.016 19.016 1 76.94 254 SER A N 1
ATOM 2031 C CA . SER A 1 254 ? 6.23 29.219 20.219 1 76.94 254 SER A CA 1
ATOM 2032 C C . SER A 1 254 ? 4.828 29.297 20.812 1 76.94 254 SER A C 1
ATOM 2034 O O . SER A 1 254 ? 4.141 30.312 20.656 1 76.94 254 SER A O 1
ATOM 2036 N N . ALA A 1 255 ? 4.434 28.234 21.375 1 82 255 ALA A N 1
ATOM 2037 C CA . ALA A 1 255 ? 3.148 28.188 22.062 1 82 255 ALA A CA 1
ATOM 2038 C C . ALA A 1 255 ? 3.107 29.203 23.219 1 82 255 ALA A C 1
ATOM 2040 O O . ALA A 1 255 ? 4.125 29.453 23.859 1 82 255 ALA A O 1
ATOM 2041 N N . ALA A 1 256 ? 1.909 29.797 23.422 1 80.56 256 ALA A N 1
ATOM 2042 C CA . ALA A 1 256 ? 1.785 30.844 24.438 1 80.56 256 ALA A CA 1
ATOM 2043 C C . ALA A 1 256 ? 0.681 30.5 25.438 1 80.56 256 ALA A C 1
ATOM 2045 O O . ALA A 1 256 ? 0.673 31 26.562 1 80.56 256 ALA A O 1
ATOM 2046 N N . ALA A 1 257 ? -0.197 29.594 25.031 1 91.62 257 ALA A N 1
ATOM 2047 C CA . ALA A 1 257 ? -1.298 29.234 25.922 1 91.62 257 ALA A CA 1
ATOM 2048 C C . ALA A 1 257 ? -0.804 28.406 27.094 1 91.62 257 ALA A C 1
ATOM 2050 O O . ALA A 1 257 ? 0.221 27.719 27 1 91.62 257 ALA A O 1
ATOM 2051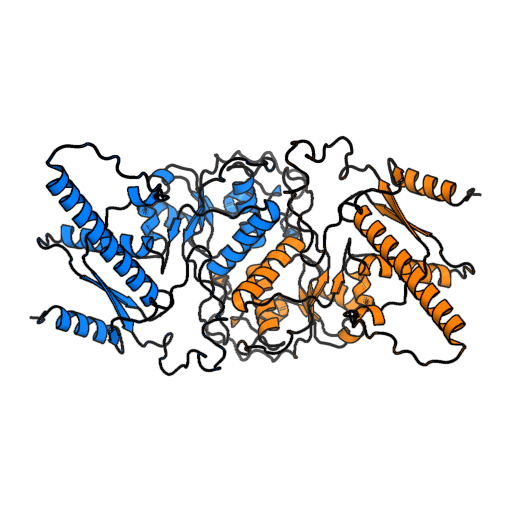 N N . ALA A 1 258 ? -1.521 28.5 28.203 1 92.81 258 ALA A N 1
ATOM 2052 C CA . ALA A 1 258 ? -1.16 27.734 29.391 1 92.81 258 ALA A CA 1
ATOM 2053 C C . ALA A 1 258 ? -1.75 26.328 29.328 1 92.81 258 ALA A C 1
ATOM 2055 O O . ALA A 1 258 ? -1.131 25.359 29.797 1 92.81 258 ALA A O 1
ATOM 2056 N N . HIS A 1 259 ? -2.965 26.281 28.797 1 95.75 259 HIS A N 1
ATOM 2057 C CA . HIS A 1 259 ? -3.666 25 28.797 1 95.75 259 HIS A CA 1
ATOM 2058 C C . HIS A 1 259 ? -4.422 24.766 27.5 1 95.75 259 HIS A C 1
ATOM 2060 O O . HIS A 1 259 ? -4.781 25.734 26.812 1 95.75 259 HIS A O 1
ATOM 2066 N N . CYS A 1 260 ? -4.578 23.516 27.156 1 97.75 260 CYS A N 1
ATOM 2067 C CA . CYS A 1 260 ? -5.508 23.062 26.125 1 97.75 260 CYS A CA 1
ATOM 2068 C C . CYS A 1 260 ? -6.441 21.984 26.688 1 97.75 260 CYS A C 1
ATOM 2070 O O . CYS A 1 260 ? -5.984 20.938 27.125 1 97.75 260 CYS A O 1
ATOM 2072 N N . ARG A 1 261 ? -7.707 22.281 26.703 1 98 261 ARG A N 1
ATOM 2073 C CA . ARG A 1 261 ? -8.688 21.375 27.266 1 98 261 ARG A CA 1
ATOM 2074 C C . ARG A 1 261 ? -9.539 20.719 26.188 1 98 261 ARG A C 1
ATOM 2076 O O . ARG A 1 261 ? -9.938 21.391 25.234 1 98 261 ARG A O 1
ATOM 2083 N N . SER A 1 262 ? -9.719 19.406 26.328 1 97.75 262 SER A N 1
ATOM 2084 C CA . SER A 1 262 ? -10.508 18.656 25.359 1 97.75 262 SER A CA 1
ATOM 2085 C C . SER A 1 262 ? -11.969 18.578 25.781 1 97.75 262 SER A C 1
ATOM 2087 O O . SER A 1 262 ? -12.266 18.297 26.938 1 97.75 262 SER A O 1
ATOM 2089 N N . VAL A 1 263 ? -12.898 18.906 24.828 1 97.12 263 VAL A N 1
ATOM 2090 C CA . VAL A 1 263 ? -14.336 18.766 25.031 1 97.12 263 VAL A CA 1
ATOM 2091 C C . VAL A 1 263 ? -14.914 17.797 24 1 97.12 263 VAL A C 1
ATOM 2093 O O . VAL A 1 263 ? -14.969 18.125 22.812 1 97.12 263 VAL A O 1
ATOM 2096 N N . LEU A 1 264 ? -15.352 16.625 24.453 1 95.25 264 LEU A N 1
ATOM 2097 C CA . LEU A 1 264 ? -15.961 15.625 23.594 1 95.25 264 LEU A CA 1
ATOM 2098 C C . LEU A 1 264 ? -17.453 15.883 23.422 1 95.25 264 LEU A C 1
ATOM 2100 O O . LEU A 1 264 ? -18.188 15.977 24.406 1 95.25 264 LEU A O 1
ATOM 2104 N N . VAL A 1 265 ? -17.875 16.078 22.219 1 94.31 265 VAL A N 1
ATOM 2105 C CA . VAL A 1 265 ? -19.297 16.219 21.922 1 94.31 265 VAL A CA 1
ATOM 2106 C C . VAL A 1 265 ? -19.859 14.898 21.422 1 94.31 265 VAL A C 1
ATOM 2108 O O . VAL A 1 265 ? -19.203 14.172 20.688 1 94.31 265 VAL A O 1
ATOM 2111 N N . CYS A 1 266 ? -21 14.438 21.984 1 85.75 266 CYS A N 1
ATOM 2112 C CA . CYS A 1 266 ? -21.594 13.141 21.688 1 85.75 266 CYS A CA 1
ATOM 2113 C C . CYS A 1 266 ? -22.438 13.203 20.422 1 85.75 266 CYS A C 1
ATOM 2115 O O . CYS A 1 266 ? -23.641 13.508 20.484 1 85.75 266 CYS A O 1
ATOM 2117 N N . THR A 1 267 ? -21.781 13.531 19.438 1 71 267 THR A N 1
ATOM 2118 C CA . THR A 1 267 ? -22.531 13.43 18.188 1 71 267 THR A CA 1
ATOM 2119 C C . THR A 1 267 ? -22.375 12.039 17.578 1 71 267 THR A C 1
ATOM 2121 O O . THR A 1 267 ? -21.719 11.172 18.156 1 71 267 THR A O 1
ATOM 2124 N N . GLY A 1 268 ? -23.109 11.578 16.438 1 56.59 268 GLY A N 1
ATOM 2125 C CA . GLY A 1 268 ? -23.234 10.297 15.758 1 56.59 268 GLY A CA 1
ATOM 2126 C C . GLY A 1 268 ? -21.938 9.492 15.758 1 56.59 268 GLY A C 1
ATOM 2127 O O . GLY A 1 268 ? -21.969 8.266 15.836 1 56.59 268 GLY A O 1
ATOM 2128 N N . VAL A 1 269 ? -20.734 10.117 15.609 1 53.16 269 VAL A N 1
ATOM 2129 C CA . VAL A 1 269 ? -19.531 9.281 15.484 1 53.16 269 VAL A CA 1
ATOM 2130 C C . VAL A 1 269 ? -19.203 8.656 16.844 1 53.16 269 VAL A C 1
ATOM 2132 O O . VAL A 1 269 ? -18.891 7.465 16.922 1 53.16 269 VAL A O 1
ATOM 2135 N N . TYR A 1 270 ? -19.062 9.492 17.859 1 50.25 270 TYR A N 1
ATOM 2136 C CA . TYR A 1 270 ? -18.891 8.969 19.219 1 50.25 270 TYR A CA 1
ATOM 2137 C C . TYR A 1 270 ? -20.234 8.695 19.875 1 50.25 270 TYR A C 1
ATOM 2139 O O . TYR A 1 270 ? -21.094 9.578 19.922 1 50.25 270 TYR A O 1
ATOM 2147 N N . ASN A 1 271 ? -20.641 7.5 19.797 1 49.44 271 ASN A N 1
ATOM 2148 C CA . ASN A 1 271 ? -21.797 7.145 20.625 1 49.44 271 ASN A CA 1
ATOM 2149 C C . ASN A 1 271 ? -21.375 6.383 21.875 1 49.44 271 ASN A C 1
ATOM 2151 O O . ASN A 1 271 ? -20.859 5.266 21.781 1 49.44 271 ASN A O 1
ATOM 2155 N N . PRO A 1 272 ? -21.375 7.164 23 1 46.12 272 PRO A N 1
ATOM 2156 C CA . PRO A 1 272 ? -21.016 6.453 24.234 1 46.12 272 PRO A CA 1
ATOM 2157 C C . PRO A 1 272 ? -21.672 5.078 24.328 1 46.12 272 PRO A C 1
ATOM 2159 O O . PRO A 1 272 ? -21.156 4.199 25.031 1 46.12 272 PRO A O 1
ATOM 2162 N N . HIS A 1 273 ? -22.906 5.055 23.844 1 43.5 273 HIS A N 1
ATOM 2163 C CA . HIS A 1 273 ? -23.578 3.762 23.891 1 43.5 273 HIS A CA 1
ATOM 2164 C C . HIS A 1 273 ? -22.984 2.791 22.875 1 43.5 273 HIS A C 1
ATOM 2166 O O . HIS A 1 273 ? -23.328 1.605 22.875 1 43.5 273 HIS A O 1
ATOM 2172 N N . THR A 1 274 ? -22.547 3.307 21.938 1 39.53 274 THR A N 1
ATOM 2173 C CA . THR A 1 274 ? -21.859 2.408 21.016 1 39.53 274 THR A CA 1
ATOM 2174 C C . THR A 1 274 ? -20.562 1.874 21.641 1 39.53 274 THR A C 1
ATOM 2176 O O . THR A 1 274 ? -19.656 2.645 21.953 1 39.53 274 THR A O 1
ATOM 2179 N N . GLU A 1 275 ? -20.641 0.895 22.5 1 35.31 275 GLU A N 1
ATOM 2180 C CA . GLU A 1 275 ? -19.531 0.11 23.047 1 35.31 275 GLU A CA 1
ATOM 2181 C C . GLU A 1 275 ? -18.344 0.106 22.094 1 35.31 275 GLU A C 1
ATOM 2183 O O . GLU A 1 275 ? -18.469 -0.25 20.922 1 35.31 275 GLU A O 1
ATOM 2188 N N . VAL A 1 276 ? -17.594 1.079 22.062 1 37 276 VAL A N 1
ATOM 2189 C CA . VAL A 1 276 ? -16.328 0.68 21.469 1 37 276 VAL A CA 1
ATOM 2190 C C . VAL A 1 276 ? -16.141 -0.829 21.609 1 37 276 VAL A C 1
ATOM 2192 O O . VAL A 1 276 ? -16.312 -1.382 22.703 1 37 276 VAL A O 1
ATOM 2195 N N . PRO A 1 277 ? -16.438 -1.568 20.672 1 34.47 277 PRO A N 1
ATOM 2196 C CA . PRO A 1 277 ? -16.172 -2.961 21.031 1 34.47 277 PRO A CA 1
ATOM 2197 C C . PRO A 1 277 ? -14.992 -3.096 22 1 34.47 277 PRO A C 1
ATOM 2199 O O . PRO A 1 277 ? -13.836 -3.107 21.578 1 34.47 277 PRO A O 1
ATOM 2202 N N . LEU A 1 278 ? -14.828 -2.223 22.969 1 33.81 278 LEU A N 1
ATOM 2203 C CA . LEU A 1 278 ? -13.992 -2.619 24.094 1 33.81 278 LEU A CA 1
ATOM 2204 C C . LEU A 1 278 ? -14.398 -3.99 24.609 1 33.81 278 LEU A C 1
ATOM 2206 O O . LEU A 1 278 ? -13.883 -4.445 25.641 1 33.81 278 LEU A O 1
ATOM 2210 N N . ASP A 1 279 ? -15.641 -4.363 24.5 1 32.94 279 ASP A N 1
ATOM 2211 C CA . ASP A 1 279 ? -16.031 -5.504 25.328 1 32.94 279 ASP A CA 1
ATOM 2212 C C . ASP A 1 279 ? -15.039 -6.652 25.188 1 32.94 279 ASP A C 1
ATOM 2214 O O . ASP A 1 279 ? -15.18 -7.688 25.844 1 32.94 279 ASP A O 1
ATOM 2218 N N . SER A 1 280 ? -14.898 -7.301 24.016 1 31.88 280 SER A N 1
ATOM 2219 C CA . SER A 1 280 ? -14.289 -8.555 24.438 1 31.88 280 SER A CA 1
ATOM 2220 C C . SER A 1 280 ? -13.102 -8.305 25.359 1 31.88 280 SER A C 1
ATOM 2222 O O . SER A 1 280 ? -12.359 -7.344 25.172 1 31.88 280 SER A O 1
ATOM 2224 N N . GLY A 1 281 ? -13.07 -8.555 26.719 1 31.39 281 GLY A N 1
ATOM 2225 C CA . GLY A 1 281 ? -12.031 -8.844 27.688 1 31.39 281 GLY A CA 1
ATOM 2226 C C . GLY A 1 281 ? -10.656 -8.984 27.062 1 31.39 281 GLY A C 1
ATOM 2227 O O . GLY A 1 281 ? -9.734 -9.531 27.672 1 31.39 281 GLY A O 1
ATOM 2228 N N . GLU A 1 282 ? -10.609 -9.281 25.859 1 35.41 282 GLU A N 1
ATOM 2229 C CA . GLU A 1 282 ? -9.227 -9.398 25.406 1 35.41 282 GLU A CA 1
ATOM 2230 C C . GLU A 1 282 ? -8.445 -8.117 25.688 1 35.41 282 GLU A C 1
ATOM 2232 O O . GLU A 1 282 ? -8.969 -7.012 25.531 1 35.41 282 GLU A O 1
ATOM 2237 N N . SER A 1 283 ? -7.438 -8.039 26.641 1 34.44 283 SER A N 1
ATOM 2238 C CA . SER A 1 283 ? -6.426 -7.148 27.219 1 34.44 283 SER A CA 1
ATOM 2239 C C . SER A 1 283 ? -6.113 -5.992 26.266 1 34.44 283 SER A C 1
ATOM 2241 O O . SER A 1 283 ? -6.125 -6.16 25.047 1 34.44 283 SER A O 1
ATOM 2243 N N . LEU A 1 284 ? -6.328 -4.578 26.594 1 39.16 284 LEU A N 1
ATOM 2244 C CA . LEU A 1 284 ? -5.691 -3.361 26.094 1 39.16 284 LEU A CA 1
ATOM 2245 C C . LEU A 1 284 ? -4.398 -3.684 25.359 1 39.16 284 LEU A C 1
ATOM 2247 O O . LEU A 1 284 ? -3.895 -2.859 24.594 1 39.16 284 LEU A O 1
ATOM 2251 N N . THR A 1 285 ? -3.717 -4.656 25.797 1 38.97 285 THR A N 1
ATOM 2252 C CA . THR A 1 285 ? -2.379 -5.066 25.391 1 38.97 285 THR A CA 1
ATOM 2253 C C . THR A 1 285 ? -2.34 -5.336 23.875 1 38.97 285 THR A C 1
ATOM 2255 O O . THR A 1 285 ? -1.31 -5.133 23.234 1 38.97 285 THR A O 1
ATOM 2258 N N . GLU A 1 286 ? -3.393 -6.098 23.266 1 51.34 286 GLU A N 1
ATOM 2259 C CA . GLU A 1 286 ? -3.197 -6.473 21.875 1 51.34 286 GLU A CA 1
ATOM 2260 C C . GLU A 1 286 ? -3.906 -5.504 20.938 1 51.34 286 GLU A C 1
ATOM 2262 O O . GLU A 1 286 ? -4.387 -5.898 19.875 1 51.34 286 GLU A O 1
ATOM 2267 N N . THR A 1 287 ? -4.266 -4.223 21.344 1 63.12 287 THR A N 1
ATOM 2268 C CA . THR A 1 287 ? -5.027 -3.268 20.547 1 63.12 287 THR A CA 1
ATOM 2269 C C . THR A 1 287 ? -4.223 -2.811 19.344 1 63.12 287 THR A C 1
ATOM 2271 O O . THR A 1 287 ? -3.062 -2.41 19.469 1 63.12 287 THR A O 1
ATOM 2274 N N . VAL A 1 288 ? -4.734 -3.162 18.219 1 79.19 288 VAL A N 1
ATOM 2275 C CA . VAL A 1 288 ? -4.152 -2.717 16.953 1 79.19 288 VAL A CA 1
ATOM 2276 C C . VAL A 1 288 ? -4.215 -1.193 16.859 1 79.19 288 VAL A C 1
ATOM 2278 O O . VAL A 1 288 ? -5.273 -0.596 17.078 1 79.19 288 VAL A O 1
ATOM 2281 N N . PHE A 1 289 ? -3.031 -0.535 16.828 1 83.19 289 PHE A N 1
ATOM 2282 C CA . PHE A 1 289 ? -2.949 0.912 16.672 1 83.19 289 PHE A CA 1
ATOM 2283 C C . PHE A 1 289 ? -3.238 1.31 15.227 1 83.19 289 PHE A C 1
ATOM 2285 O O . PHE A 1 289 ? -2.488 0.953 14.312 1 83.19 289 PHE A O 1
ATOM 2292 N N . HIS A 1 290 ? -4.258 2.139 14.992 1 86.44 290 HIS A N 1
ATOM 2293 C CA . HIS A 1 290 ? -4.68 2.504 13.648 1 86.44 290 HIS A CA 1
ATOM 2294 C C . HIS A 1 290 ? -4.188 3.898 13.273 1 86.44 290 HIS A C 1
ATOM 2296 O O . HIS A 1 290 ? -4.441 4.375 12.164 1 86.44 290 HIS A O 1
ATOM 2302 N N . GLY A 1 291 ? -3.432 4.543 14.227 1 88.25 291 GLY A N 1
ATOM 2303 C CA . GLY A 1 291 ? -2.852 5.844 13.938 1 88.25 291 GLY A CA 1
ATOM 2304 C C . GLY A 1 291 ? -1.599 5.758 13.086 1 88.25 291 GLY A C 1
ATOM 2305 O O . GLY A 1 291 ? -1.109 4.664 12.797 1 88.25 291 GLY A O 1
ATOM 2306 N N . HIS A 1 292 ? -1.154 6.895 12.672 1 92.25 292 HIS A N 1
ATOM 2307 C CA . HIS A 1 292 ? 0.059 6.949 11.859 1 92.25 292 HIS A CA 1
ATOM 2308 C C . HIS A 1 292 ? 1.259 6.41 12.633 1 92.25 292 HIS A C 1
ATOM 2310 O O . HIS A 1 292 ? 1.385 6.641 13.836 1 92.25 292 HIS A O 1
ATOM 2316 N N . ARG A 1 293 ? 2.148 5.805 11.953 1 92.56 293 ARG A N 1
ATOM 2317 C CA . ARG A 1 293 ? 3.254 5.07 12.562 1 92.56 293 ARG A CA 1
ATOM 2318 C C . ARG A 1 293 ? 4.16 6.008 13.352 1 92.56 293 ARG A C 1
ATOM 2320 O O . ARG A 1 293 ? 4.832 5.582 14.297 1 92.56 293 ARG A O 1
ATOM 2327 N N . ASP A 1 294 ? 4.312 7.273 13.031 1 92.44 294 ASP A N 1
ATOM 2328 C CA . ASP A 1 294 ? 5.223 8.203 13.688 1 92.44 294 ASP A CA 1
ATOM 2329 C C . ASP A 1 294 ? 4.617 8.742 14.984 1 92.44 294 ASP A C 1
ATOM 2331 O O . ASP A 1 294 ? 5.273 9.477 15.727 1 92.44 294 ASP A O 1
ATOM 2335 N N . PHE A 1 295 ? 3.389 8.281 15.289 1 87.19 295 PHE A N 1
ATOM 2336 C CA . PHE A 1 295 ? 2.744 8.703 16.531 1 87.19 295 PHE A CA 1
ATOM 2337 C C . PHE A 1 295 ? 2.684 7.551 17.531 1 87.19 295 PHE A C 1
ATOM 2339 O O . PHE A 1 295 ? 2.295 6.438 17.172 1 87.19 295 PHE A O 1
ATOM 2346 N N . ARG A 1 296 ? 3.211 7.77 18.672 1 82.25 296 ARG A N 1
ATOM 2347 C CA . ARG A 1 296 ? 3.098 6.789 19.75 1 82.25 296 ARG A CA 1
ATOM 2348 C C . ARG A 1 296 ? 1.756 6.91 20.453 1 82.25 296 ARG A C 1
ATOM 2350 O O . ARG A 1 296 ? 1.371 8 20.891 1 82.25 296 ARG A O 1
ATOM 2357 N N . PHE A 1 297 ? 1.174 5.785 20.547 1 84.69 297 PHE A N 1
ATOM 2358 C CA . PHE A 1 297 ? -0.119 5.805 21.219 1 84.69 297 PHE A CA 1
ATOM 2359 C C . PHE A 1 297 ? 0.059 5.828 22.734 1 84.69 297 PHE A C 1
ATOM 2361 O O . PHE A 1 297 ? 0.822 5.031 23.297 1 84.69 297 PHE A O 1
ATOM 2368 N N . ASP A 1 298 ? -0.527 6.793 23.359 1 88.31 298 ASP A N 1
ATOM 2369 C CA . ASP A 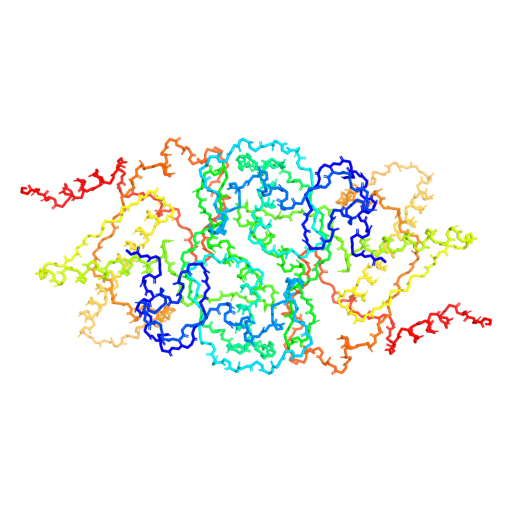1 298 ? -0.603 6.887 24.812 1 88.31 298 ASP A CA 1
ATOM 2370 C C . ASP A 1 298 ? -2.049 6.801 25.297 1 88.31 298 ASP A C 1
ATOM 2372 O O . ASP A 1 298 ? -2.824 7.742 25.125 1 88.31 298 ASP A O 1
ATOM 2376 N N . PRO A 1 299 ? -2.34 5.68 25.844 1 87.69 299 PRO A N 1
ATOM 2377 C CA . PRO A 1 299 ? -3.723 5.488 26.281 1 87.69 299 PRO A CA 1
ATOM 2378 C C . PRO A 1 299 ? -4.184 6.562 27.266 1 87.69 299 PRO A C 1
ATOM 2380 O O . PRO A 1 299 ? -5.379 6.848 27.359 1 87.69 299 PRO A O 1
ATOM 2383 N N . GLY A 1 300 ? -3.275 7.121 27.938 1 89.19 300 GLY A N 1
ATOM 2384 C CA . GLY A 1 300 ? -3.615 8.148 28.906 1 89.19 300 GLY A CA 1
ATOM 2385 C C . GLY A 1 300 ? -4.121 9.43 28.266 1 89.19 300 GLY A C 1
ATOM 2386 O O . GLY A 1 300 ? -4.699 10.281 28.938 1 89.19 300 GLY A O 1
ATOM 2387 N N . LEU A 1 301 ? -4.016 9.555 27.016 1 93.12 301 LEU A N 1
ATOM 2388 C CA . LEU A 1 301 ? -4.352 10.805 26.328 1 93.12 301 LEU A CA 1
ATOM 2389 C C . LEU A 1 301 ? -5.715 10.711 25.656 1 93.12 301 LEU A C 1
ATOM 2391 O O . LEU A 1 301 ? -6.148 11.641 24.984 1 93.12 301 LEU A O 1
ATOM 2395 N N . VAL A 1 302 ? -6.465 9.641 25.891 1 90.56 302 VAL A N 1
ATOM 2396 C CA . VAL A 1 302 ? -7.734 9.445 25.203 1 90.56 302 VAL A CA 1
ATOM 2397 C C . VAL A 1 302 ? -8.883 9.891 26.109 1 90.56 302 VAL A C 1
ATOM 2399 O O . VAL A 1 302 ? -10.039 9.922 25.688 1 90.56 302 VAL A O 1
ATOM 2402 N N . GLU A 1 303 ? -8.625 10.25 27.312 1 93.12 303 GLU A N 1
ATOM 2403 C CA . GLU A 1 303 ? -9.68 10.688 28.234 1 93.12 303 GLU A CA 1
ATOM 2404 C C . GLU A 1 303 ? -9.969 12.172 28.062 1 93.12 303 GLU A C 1
ATOM 2406 O O . GLU A 1 303 ? -9.086 13.016 28.297 1 93.12 303 GLU A O 1
ATOM 2411 N N . PRO A 1 304 ? -11.242 12.438 27.672 1 96.19 304 PRO A N 1
ATOM 2412 C CA . PRO A 1 304 ? -11.562 13.867 27.531 1 96.19 304 PRO A CA 1
ATOM 2413 C C . PRO A 1 304 ? -11.633 14.594 28.875 1 96.19 304 PRO A C 1
ATOM 2415 O O . PRO A 1 304 ? -12 13.992 29.875 1 96.19 304 PRO A O 1
ATOM 2418 N N . ASP A 1 305 ? -11.336 15.883 28.875 1 97.44 305 ASP A N 1
ATOM 2419 C CA . ASP A 1 305 ? -11.508 16.703 30.062 1 97.44 305 ASP A CA 1
ATOM 2420 C C . ASP A 1 305 ? -12.984 16.922 30.375 1 97.44 305 ASP A C 1
ATOM 2422 O O . ASP A 1 305 ? -13.375 17 31.547 1 97.44 305 ASP A O 1
ATOM 2426 N N . HIS A 1 306 ? -13.797 17.078 29.344 1 97.06 306 HIS A N 1
ATOM 2427 C CA . HIS A 1 306 ? -15.234 17.297 29.469 1 97.06 306 HIS A CA 1
ATOM 2428 C C . HIS A 1 306 ? -16 16.531 28.391 1 97.06 306 HIS A C 1
ATOM 2430 O O . HIS A 1 306 ? -15.492 16.312 27.297 1 97.06 306 HIS A O 1
ATOM 2436 N N . ILE A 1 307 ? -17.203 16.062 28.719 1 95.5 307 ILE A N 1
ATOM 2437 C CA . ILE A 1 307 ? -18.125 15.422 27.797 1 95.5 307 ILE A CA 1
ATOM 2438 C C . ILE A 1 307 ? -19.469 16.141 27.828 1 95.5 307 ILE A C 1
ATOM 2440 O O . ILE A 1 307 ? -20.062 16.312 28.891 1 95.5 307 ILE A O 1
ATOM 2444 N N . VAL A 1 308 ? -19.859 16.578 26.656 1 95.75 308 VAL A N 1
ATOM 2445 C CA . VAL A 1 308 ? -21.125 17.297 26.547 1 95.75 308 VAL A CA 1
ATOM 2446 C C . VAL A 1 308 ? -21.938 16.766 25.375 1 95.75 308 VAL A C 1
ATOM 2448 O O . VAL A 1 308 ? -21.391 16.094 24.484 1 95.75 308 VAL A O 1
ATOM 2451 N N . PRO A 1 309 ? -23.25 17.031 25.297 1 91.56 309 PRO A N 1
ATOM 2452 C CA . PRO A 1 309 ? -24.109 16.422 24.281 1 91.56 309 PRO A CA 1
ATOM 2453 C C . PRO A 1 309 ? -23.828 16.969 22.875 1 91.56 309 PRO A C 1
ATOM 2455 O O . PRO A 1 309 ? -23.938 16.25 21.891 1 91.56 309 PRO A O 1
ATOM 2458 N N . ASP A 1 310 ? -23.625 18.266 22.812 1 92.75 310 ASP A N 1
ATOM 2459 C CA . ASP A 1 310 ? -23.453 18.906 21.5 1 92.75 310 ASP A CA 1
ATOM 2460 C C . ASP A 1 310 ? -22.609 20.172 21.609 1 92.75 310 ASP A C 1
ATOM 2462 O O . ASP A 1 310 ? -22.094 20.484 22.688 1 92.75 310 ASP A O 1
ATOM 2466 N N . VAL A 1 311 ? -22.469 20.828 20.484 1 93.88 311 VAL A N 1
ATOM 2467 C CA . VAL A 1 311 ? -21.578 21.984 20.406 1 93.88 311 VAL A CA 1
ATOM 2468 C C . VAL A 1 311 ? -22.141 23.141 21.234 1 93.88 311 VAL A C 1
ATOM 2470 O O . VAL A 1 311 ? -21.375 23.875 21.859 1 93.88 311 VAL A O 1
ATOM 2473 N N . ASP A 1 312 ? -23.422 23.281 21.234 1 94.94 312 ASP A N 1
ATOM 2474 C CA . ASP A 1 312 ? -24.031 24.344 22.031 1 94.94 312 ASP A CA 1
ATOM 2475 C C . ASP A 1 312 ? -23.734 24.172 23.516 1 94.94 312 ASP A C 1
ATOM 2477 O O . ASP A 1 312 ? -23.422 25.141 24.219 1 94.94 312 ASP A O 1
ATOM 2481 N N . ALA A 1 313 ? -23.828 22.922 23.891 1 95.56 313 ALA A N 1
ATOM 2482 C CA . ALA A 1 313 ? -23.516 22.609 25.281 1 95.56 313 ALA A CA 1
ATOM 2483 C C . ALA A 1 313 ? -22.031 22.844 25.578 1 95.56 313 ALA A C 1
ATOM 2485 O O . ALA A 1 313 ? -21.672 23.25 26.688 1 95.56 313 ALA A O 1
ATOM 2486 N N . ALA A 1 314 ? -21.203 22.609 24.641 1 96.25 314 ALA A N 1
ATOM 2487 C CA . ALA A 1 314 ? -19.781 22.859 24.812 1 96.25 314 ALA A CA 1
ATOM 2488 C C . ALA A 1 314 ? -19.516 24.344 25.031 1 96.25 314 ALA A C 1
ATOM 2490 O O . ALA A 1 314 ? -18.703 24.719 25.875 1 96.25 314 ALA A O 1
ATOM 2491 N N . VAL A 1 315 ? -20.156 25.188 24.266 1 95.69 315 VAL A N 1
ATOM 2492 C CA . VAL A 1 315 ? -20 26.641 24.375 1 95.69 315 VAL A CA 1
ATOM 2493 C C . VAL A 1 315 ? -20.469 27.094 25.75 1 95.69 315 VAL A C 1
ATOM 2495 O O . VAL A 1 315 ? -19.797 27.891 26.406 1 95.69 315 VAL A O 1
ATOM 2498 N N . ASP A 1 316 ? -21.609 26.547 26.188 1 95.75 316 ASP A N 1
ATOM 2499 C CA . ASP A 1 316 ? -22.141 26.891 27.5 1 95.75 316 ASP A CA 1
ATOM 2500 C C . ASP A 1 316 ? -21.172 26.484 28.609 1 95.75 316 ASP A C 1
ATOM 2502 O O . ASP A 1 316 ? -20.984 27.234 29.578 1 95.75 316 ASP A O 1
ATOM 2506 N N . LEU A 1 317 ? -20.656 25.312 28.453 1 96.56 317 LEU A N 1
ATOM 2507 C CA . LEU A 1 317 ? -19.672 24.828 29.422 1 96.56 317 LEU A CA 1
ATOM 2508 C C . LEU A 1 317 ? -18.484 25.781 29.516 1 96.56 317 LEU A C 1
ATOM 2510 O O . LEU A 1 317 ? -18.047 26.125 30.625 1 96.56 317 LEU A O 1
ATOM 2514 N N . VAL A 1 318 ? -17.938 26.219 28.422 1 95.69 318 VAL A N 1
ATOM 2515 C CA . VAL A 1 318 ? -16.781 27.109 28.375 1 95.69 318 VAL A CA 1
ATOM 2516 C C . VAL A 1 318 ? -17.125 28.438 29.062 1 95.69 318 VAL A C 1
ATOM 2518 O O . VAL A 1 318 ? -16.312 28.984 29.812 1 95.69 318 VAL A O 1
ATOM 2521 N N . PHE A 1 319 ? -18.344 28.969 28.875 1 95 319 PHE A N 1
ATOM 2522 C CA . PHE A 1 319 ? -18.797 30.203 29.516 1 95 319 PHE A CA 1
ATOM 2523 C C . PHE A 1 319 ? -18.812 30.031 31.031 1 95 319 PHE A C 1
ATOM 2525 O O . PHE A 1 319 ? -18.422 30.938 31.781 1 95 319 PHE A O 1
ATOM 2532 N N . GLN A 1 320 ? -19.281 28.859 31.422 1 95.44 320 GLN A N 1
ATOM 2533 C CA . GLN A 1 320 ? -19.344 28.562 32.844 1 95.44 320 GLN A CA 1
ATOM 2534 C C . GLN A 1 320 ? -17.953 28.469 33.469 1 95.44 320 GLN A C 1
ATOM 2536 O O . GLN A 1 320 ? -17.688 29.031 34.531 1 95.44 320 GLN A O 1
ATOM 2541 N N . LEU A 1 321 ? -17.094 27.797 32.781 1 94.75 321 LEU A N 1
ATOM 2542 C CA . LEU A 1 321 ? -15.75 27.562 33.281 1 94.75 321 LEU A CA 1
ATOM 2543 C C . LEU A 1 321 ? -14.969 28.875 33.344 1 94.75 321 LEU A C 1
ATOM 2545 O O . LEU A 1 321 ? -14.133 29.047 34.25 1 94.75 321 LEU A O 1
ATOM 2549 N N . GLU A 1 322 ? -15.211 29.766 32.438 1 93.44 322 GLU A N 1
ATOM 2550 C CA . GLU A 1 322 ? -14.477 31.031 32.344 1 93.44 322 GLU A CA 1
ATOM 2551 C C . GLU A 1 322 ? -15.242 32.156 33.031 1 93.44 322 GLU A C 1
ATOM 2553 O O . GLU A 1 322 ? -14.859 33.344 32.938 1 93.44 322 GLU A O 1
ATOM 2558 N N . ASN A 1 323 ? -16.328 31.859 33.719 1 90.5 323 ASN A N 1
ATOM 2559 C CA . ASN A 1 323 ? -17.172 32.812 34.438 1 90.5 323 ASN A CA 1
ATOM 2560 C C . ASN A 1 323 ? -17.609 33.969 33.531 1 90.5 323 ASN A C 1
ATOM 2562 O O . ASN A 1 323 ? -17.484 35.125 33.875 1 90.5 323 ASN A O 1
ATOM 2566 N N . PHE A 1 324 ? -17.906 33.531 32.344 1 83.38 324 PHE A N 1
ATOM 2567 C CA . PHE A 1 324 ? -18.391 34.531 31.375 1 83.38 324 PHE A CA 1
ATOM 2568 C C . PHE A 1 324 ? -19.922 34.562 31.359 1 83.38 324 PHE A C 1
ATOM 2570 O O . PHE A 1 324 ? -20.562 33.531 31.234 1 83.38 324 PHE A O 1
ATOM 2577 N N . ALA A 1 325 ? -20.578 35.688 31.797 1 71.62 325 ALA A N 1
ATOM 2578 C CA . ALA A 1 325 ? -22.016 35.875 31.672 1 71.62 325 ALA A CA 1
ATOM 2579 C C . ALA A 1 325 ? -22.344 36.656 30.406 1 71.62 325 ALA A C 1
ATOM 2581 O O . ALA A 1 325 ? -21.859 37.781 30.188 1 71.62 325 ALA A O 1
ATOM 2582 N N . PRO A 1 326 ? -22.891 35.938 29.453 1 60.94 326 PRO A N 1
ATOM 2583 C CA . PRO A 1 326 ? -23.25 36.688 28.25 1 60.94 326 PRO A CA 1
ATOM 2584 C C . PRO A 1 326 ? -24.141 37.906 28.547 1 60.94 326 PRO A C 1
ATOM 2586 O O . PRO A 1 326 ? -24.953 37.844 29.484 1 60.94 326 PRO A O 1
ATOM 2589 N N . ASN A 1 327 ? -23.828 39.094 28.125 1 50.34 327 ASN A N 1
ATOM 2590 C CA . ASN A 1 327 ? -24.75 40.25 28.266 1 50.34 327 ASN A CA 1
ATOM 2591 C C . ASN A 1 327 ? -26.062 40 27.531 1 50.34 327 ASN A C 1
ATOM 2593 O O . ASN A 1 327 ? -26.094 39.312 26.5 1 50.34 327 ASN A O 1
ATOM 2597 N N . MET B 1 1 ? 3.283 -21.734 -20.766 1 78.12 1 MET B N 1
ATOM 2598 C CA . MET B 1 1 ? 2.855 -21.656 -19.375 1 78.12 1 MET B CA 1
ATOM 2599 C C . MET B 1 1 ? 2.92 -20.234 -18.844 1 78.12 1 MET B C 1
ATOM 2601 O O . MET B 1 1 ? 3.867 -19.5 -19.141 1 78.12 1 MET B O 1
ATOM 2605 N N . MET B 1 2 ? 1.799 -19.875 -18.297 1 81.12 2 MET B N 1
ATOM 2606 C CA . MET B 1 2 ? 1.725 -18.562 -17.656 1 81.12 2 MET B CA 1
ATOM 2607 C C . MET B 1 2 ? 1.776 -18.688 -16.125 1 81.12 2 MET B C 1
ATOM 2609 O O . MET B 1 2 ? 1.635 -19.797 -15.594 1 81.12 2 MET B O 1
ATOM 2613 N N . SER B 1 3 ? 2.006 -17.578 -15.484 1 85.31 3 SER B N 1
ATOM 2614 C CA . SER B 1 3 ? 2.133 -17.578 -14.031 1 85.31 3 SER B CA 1
ATOM 2615 C C . SER B 1 3 ? 0.876 -18.141 -13.367 1 85.31 3 SER B C 1
ATOM 2617 O O . SER B 1 3 ? 0.949 -18.75 -12.305 1 85.31 3 SER B O 1
ATOM 2619 N N . HIS B 1 4 ? -0.27 -18 -13.977 1 92.31 4 HIS B N 1
ATOM 2620 C CA . HIS B 1 4 ? -1.528 -18.422 -13.367 1 92.31 4 HIS B CA 1
ATOM 2621 C C . HIS B 1 4 ? -1.933 -19.812 -13.82 1 92.31 4 HIS B C 1
ATOM 2623 O O . HIS B 1 4 ? -2.939 -20.359 -13.352 1 92.31 4 HIS B O 1
ATOM 2629 N N . SER B 1 5 ? -1.151 -20.484 -14.664 1 93.44 5 SER B N 1
ATOM 2630 C CA . SER B 1 5 ? -1.504 -21.781 -15.234 1 93.44 5 SER B CA 1
ATOM 2631 C C . SER B 1 5 ? -1.735 -22.812 -14.148 1 93.44 5 SER B C 1
ATOM 2633 O O . SER B 1 5 ? -2.639 -23.656 -14.258 1 93.44 5 SER B O 1
ATOM 2635 N N . PRO B 1 6 ? -0.964 -22.766 -13 1 94.12 6 PRO B N 1
ATOM 2636 C CA . PRO B 1 6 ? -1.145 -23.781 -11.977 1 94.12 6 PRO B CA 1
ATOM 2637 C C . PRO B 1 6 ? -2.527 -23.75 -11.328 1 94.12 6 PRO B C 1
ATOM 2639 O O . PRO B 1 6 ? -2.941 -24.703 -10.68 1 94.12 6 PRO B O 1
ATOM 2642 N N . LEU B 1 7 ? -3.248 -22.672 -11.492 1 95 7 LEU B N 1
ATOM 2643 C CA . LEU B 1 7 ? -4.582 -22.547 -10.922 1 95 7 LEU B CA 1
ATOM 2644 C C . LEU B 1 7 ? -5.527 -23.594 -11.5 1 95 7 LEU B C 1
ATOM 2646 O O . LEU B 1 7 ? -6.578 -23.875 -10.922 1 95 7 LEU B O 1
ATOM 2650 N N . ARG B 1 8 ? -5.133 -24.188 -12.672 1 93.75 8 ARG B N 1
ATOM 2651 C CA . ARG B 1 8 ? -5.922 -25.25 -13.289 1 93.75 8 ARG B CA 1
ATOM 2652 C C . ARG B 1 8 ? -6.043 -26.453 -12.352 1 93.75 8 ARG B C 1
ATOM 2654 O O . ARG B 1 8 ? -7.016 -27.219 -12.43 1 93.75 8 ARG B O 1
ATOM 2661 N N . MET B 1 9 ? -5.121 -26.578 -11.43 1 90.5 9 MET B N 1
ATOM 2662 C CA . MET B 1 9 ? -5.078 -27.734 -10.555 1 90.5 9 MET B CA 1
ATOM 2663 C C . MET B 1 9 ? -5.879 -27.5 -9.281 1 90.5 9 MET B C 1
ATOM 2665 O O . MET B 1 9 ? -6.145 -28.422 -8.523 1 90.5 9 MET B O 1
ATOM 2669 N N . PHE B 1 10 ? -6.32 -26.281 -9.016 1 93 10 PHE B N 1
ATOM 2670 C CA . PHE B 1 10 ? -7.047 -25.953 -7.793 1 93 10 PHE B CA 1
ATOM 2671 C C . PHE B 1 10 ? -8.547 -26.125 -7.988 1 93 10 PHE B C 1
ATOM 2673 O O . PHE B 1 10 ? -9.32 -25.188 -7.828 1 93 10 PHE B O 1
ATOM 2680 N N . LYS B 1 11 ? -8.922 -27.391 -8.164 1 93.31 11 LYS B N 1
ATOM 2681 C CA . LYS B 1 11 ? -10.281 -27.75 -8.57 1 93.31 11 LYS B CA 1
ATOM 2682 C C . LYS B 1 11 ? -11.281 -27.406 -7.469 1 93.31 11 LYS B C 1
ATOM 2684 O O . LYS B 1 11 ? -12.438 -27.094 -7.754 1 93.31 11 LYS B O 1
ATOM 2689 N N . ARG B 1 12 ? -10.867 -27.422 -6.242 1 94.38 12 ARG B N 1
ATOM 2690 C CA . ARG B 1 12 ? -11.766 -27.172 -5.117 1 94.38 12 ARG B CA 1
ATOM 2691 C C . ARG B 1 12 ? -12.344 -25.766 -5.188 1 94.38 12 ARG B C 1
ATOM 2693 O O . ARG B 1 12 ? -13.391 -25.484 -4.594 1 94.38 12 ARG B O 1
ATOM 2700 N N . TYR B 1 13 ? -11.703 -24.844 -5.949 1 96 13 TYR B N 1
ATOM 2701 C CA . TYR B 1 13 ? -12.18 -23.469 -6.023 1 96 13 TYR B CA 1
ATOM 2702 C C . TYR B 1 13 ? -12.953 -23.234 -7.316 1 96 13 TYR B C 1
ATOM 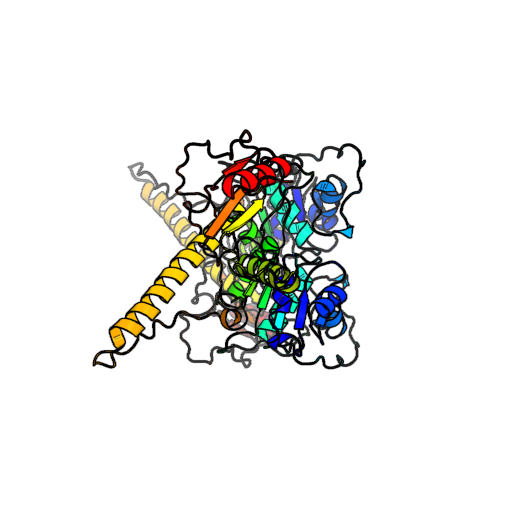2704 O O . TYR B 1 13 ? -13.578 -22.188 -7.488 1 96 13 TYR B O 1
ATOM 2712 N N . HIS B 1 14 ? -12.953 -24.172 -8.234 1 97.19 14 HIS B N 1
ATOM 2713 C CA . HIS B 1 14 ? -13.484 -23.969 -9.57 1 97.19 14 HIS B CA 1
ATOM 2714 C C . HIS B 1 14 ? -14.992 -23.719 -9.539 1 97.19 14 HIS B C 1
ATOM 2716 O O . HIS B 1 14 ? -15.508 -22.906 -10.305 1 97.19 14 HIS B O 1
ATOM 2722 N N . GLU B 1 15 ? -15.68 -24.359 -8.617 1 97.19 15 GLU B N 1
ATOM 2723 C CA . GLU B 1 15 ? -17.141 -24.234 -8.57 1 97.19 15 GLU B CA 1
ATOM 2724 C C . GLU B 1 15 ? -17.562 -23.125 -7.617 1 97.19 15 GLU B C 1
ATOM 2726 O O . GLU B 1 15 ? -18.75 -22.812 -7.512 1 97.19 15 GLU B O 1
ATOM 2731 N N . LYS B 1 16 ? -16.625 -22.547 -6.949 1 97.5 16 LYS B N 1
ATOM 2732 C CA . LYS B 1 16 ? -16.922 -21.5 -5.977 1 97.5 16 LYS B CA 1
ATOM 2733 C C . LYS B 1 16 ? -16.984 -20.125 -6.648 1 97.5 16 LYS B C 1
ATOM 2735 O O . LYS B 1 16 ? -16.438 -19.938 -7.742 1 97.5 16 LYS B O 1
ATOM 2740 N N . CYS B 1 17 ? -17.688 -19.203 -5.996 1 98.25 17 CYS B N 1
ATOM 2741 C CA . CYS B 1 17 ? -17.625 -17.812 -6.41 1 98.25 17 CYS B CA 1
ATOM 2742 C C . CYS B 1 17 ? -16.312 -17.172 -5.98 1 98.25 17 CYS B C 1
ATOM 2744 O O . CYS B 1 17 ? -16 -17.094 -4.789 1 98.25 17 CYS B O 1
ATOM 2746 N N . VAL B 1 18 ? -15.531 -16.75 -7.004 1 98.56 18 VAL B N 1
ATOM 2747 C CA . VAL B 1 18 ? -14.211 -16.203 -6.688 1 98.56 18 VAL B CA 1
ATOM 2748 C C . VAL B 1 18 ? -14.102 -14.781 -7.211 1 98.56 18 VAL B C 1
ATOM 2750 O O . VAL B 1 18 ? -14.594 -14.469 -8.297 1 98.56 18 VAL B O 1
ATOM 2753 N N . LEU B 1 19 ? -13.547 -13.859 -6.375 1 98.81 19 LEU B N 1
ATOM 2754 C CA . LEU B 1 19 ? -13.219 -12.508 -6.801 1 98.81 19 LEU B CA 1
ATOM 2755 C C . LEU B 1 19 ? -11.867 -12.469 -7.516 1 98.81 19 LEU B C 1
ATOM 2757 O O . LEU B 1 19 ? -10.859 -12.93 -6.973 1 98.81 19 LEU B O 1
ATOM 2761 N N . VAL B 1 20 ? -11.859 -11.969 -8.758 1 98.75 20 VAL B N 1
ATOM 2762 C CA . VAL B 1 20 ? -10.625 -11.961 -9.531 1 98.75 20 VAL B CA 1
ATOM 2763 C C . VAL B 1 20 ? -10.148 -10.523 -9.734 1 98.75 20 VAL B C 1
ATOM 2765 O O . VAL B 1 20 ? -10.953 -9.625 -9.992 1 98.75 20 VAL B O 1
ATOM 2768 N N . SER B 1 21 ? -8.859 -10.273 -9.508 1 98.56 21 SER B N 1
ATOM 2769 C CA . SER B 1 21 ? -8.258 -8.945 -9.641 1 98.56 21 SER B CA 1
ATOM 2770 C C . SER B 1 21 ? -7.086 -8.977 -10.625 1 98.56 21 SER B C 1
ATOM 2772 O O . SER B 1 21 ? -6.301 -9.922 -10.641 1 98.56 21 SER B O 1
ATOM 2774 N N . GLY B 1 22 ? -6.879 -8 -11.438 1 97.94 22 GLY B N 1
ATOM 2775 C CA . GLY B 1 22 ? -5.84 -7.871 -12.453 1 97.94 22 GLY B CA 1
ATOM 2776 C C . GLY B 1 22 ? -6.266 -7.027 -13.633 1 97.94 22 GLY B C 1
ATOM 2777 O O . GLY B 1 22 ? -7.203 -6.23 -13.531 1 97.94 22 GLY B O 1
ATOM 2778 N N . GLN B 1 23 ? -5.512 -7.102 -14.695 1 97.25 23 GLN B N 1
ATOM 2779 C CA . GLN B 1 23 ? -5.832 -6.422 -15.945 1 97.25 23 GLN B CA 1
ATOM 2780 C C . GLN B 1 23 ? -6.051 -7.426 -17.078 1 97.25 23 GLN B C 1
ATOM 2782 O O . GLN B 1 23 ? -5.668 -8.594 -16.953 1 97.25 23 GLN B O 1
ATOM 2787 N N . GLY B 1 24 ? -6.68 -7.004 -18.156 1 94.75 24 GLY B N 1
ATOM 2788 C CA . GLY B 1 24 ? -6.91 -7.844 -19.312 1 94.75 24 GLY B CA 1
ATOM 2789 C C . GLY B 1 24 ? -8.211 -8.617 -19.25 1 94.75 24 GLY B C 1
ATOM 2790 O O . GLY B 1 24 ? -9.117 -8.258 -18.484 1 94.75 24 GLY B O 1
ATOM 2791 N N . PRO B 1 25 ? -8.367 -9.672 -20.047 1 96.38 25 PRO B N 1
ATOM 2792 C CA . PRO B 1 25 ? -9.594 -10.469 -20.094 1 96.38 25 PRO B CA 1
ATOM 2793 C C . PRO B 1 25 ? -9.672 -11.484 -18.953 1 96.38 25 PRO B C 1
ATOM 2795 O O . PRO B 1 25 ? -9.617 -12.695 -19.188 1 96.38 25 PRO B O 1
ATOM 2798 N N . LEU B 1 26 ? -9.883 -11.016 -17.828 1 97.12 26 LEU B N 1
ATOM 2799 C CA . LEU B 1 26 ? -9.781 -11.805 -16.609 1 97.12 26 LEU B CA 1
ATOM 2800 C C . LEU B 1 26 ? -10.828 -12.914 -16.578 1 97.12 26 LEU B C 1
ATOM 2802 O O . LEU B 1 26 ? -10.539 -14.031 -16.141 1 97.12 26 LEU B O 1
ATOM 2806 N N . LEU B 1 27 ? -12.016 -12.609 -17.016 1 98 27 LEU B N 1
ATOM 2807 C CA . LEU B 1 27 ? -13.078 -13.617 -17.016 1 98 27 LEU B CA 1
ATOM 2808 C C . LEU B 1 27 ? -12.75 -14.758 -17.969 1 98 27 LEU B C 1
ATOM 2810 O O . LEU B 1 27 ? -12.953 -15.93 -17.625 1 98 27 LEU B O 1
ATOM 2814 N N . ASP B 1 28 ? -12.211 -14.375 -19.125 1 97.81 28 ASP B N 1
ATOM 2815 C CA . ASP B 1 28 ? -11.797 -15.391 -20.078 1 97.81 28 ASP B CA 1
ATOM 2816 C C . ASP B 1 28 ? -10.688 -16.266 -19.516 1 97.81 28 ASP B C 1
ATOM 2818 O O . ASP B 1 28 ? -10.727 -17.5 -19.641 1 97.81 28 ASP B O 1
ATOM 2822 N N . ILE B 1 29 ? -9.711 -15.617 -18.891 1 97.19 29 ILE B N 1
ATOM 2823 C CA . ILE B 1 29 ? -8.594 -16.328 -18.297 1 97.19 29 ILE B CA 1
ATOM 2824 C C . ILE B 1 29 ? -9.109 -17.266 -17.203 1 97.19 29 ILE B C 1
ATOM 2826 O O . ILE B 1 29 ? -8.758 -18.453 -17.172 1 97.19 29 ILE B O 1
ATOM 2830 N N . ALA B 1 30 ? -9.969 -16.766 -16.328 1 98.12 30 ALA B N 1
ATOM 2831 C CA . ALA B 1 30 ? -10.508 -17.562 -15.227 1 98.12 30 ALA B CA 1
ATOM 2832 C C . ALA B 1 30 ? -11.305 -18.75 -15.742 1 98.12 30 ALA B C 1
ATOM 2834 O O . ALA B 1 30 ? -11.141 -19.875 -15.242 1 98.12 30 ALA B O 1
ATOM 2835 N N . GLN B 1 31 ? -12.109 -18.531 -16.703 1 97.62 31 GLN B N 1
ATOM 2836 C CA . GLN B 1 31 ? -12.93 -19.609 -17.266 1 97.62 31 GLN B CA 1
ATOM 2837 C C . GLN B 1 31 ? -12.055 -20.672 -17.922 1 97.62 31 GLN B C 1
ATOM 2839 O O . GLN B 1 31 ? -12.312 -21.875 -17.797 1 97.62 31 GLN B O 1
ATOM 2844 N N . ASP B 1 32 ? -11.047 -20.219 -18.641 1 97 32 ASP B N 1
ATOM 2845 C CA . ASP B 1 32 ? -10.117 -21.156 -19.281 1 97 32 ASP B CA 1
ATOM 2846 C C . ASP B 1 32 ? -9.398 -22.016 -18.25 1 97 32 ASP B C 1
ATOM 2848 O O . ASP B 1 32 ? -9.031 -23.156 -18.531 1 97 32 ASP B O 1
ATOM 2852 N N . LEU B 1 33 ? -9.242 -21.469 -17.078 1 96.88 33 LEU B N 1
ATOM 2853 C CA . LEU B 1 33 ? -8.555 -22.188 -16 1 96.88 33 LEU B CA 1
ATOM 2854 C C . LEU B 1 33 ? -9.508 -23.141 -15.297 1 96.88 33 LEU B C 1
ATOM 2856 O O . LEU B 1 33 ? -9.07 -24.031 -14.57 1 96.88 33 LEU B O 1
ATOM 2860 N N . GLY B 1 34 ? -10.836 -22.922 -15.406 1 97.44 34 GLY B N 1
ATOM 2861 C CA . GLY B 1 34 ? -11.805 -23.844 -14.844 1 97.44 34 GLY B CA 1
ATOM 2862 C C . GLY B 1 34 ? -12.766 -23.188 -13.867 1 97.44 34 GLY B C 1
ATOM 2863 O O . GLY B 1 34 ? -13.727 -23.797 -13.414 1 97.44 34 GLY B O 1
ATOM 2864 N N . PHE B 1 35 ? -12.562 -21.891 -13.586 1 98.31 35 PHE B N 1
ATOM 2865 C CA . PHE B 1 35 ? -13.438 -21.203 -12.641 1 98.31 35 PHE B CA 1
ATOM 2866 C C . PHE B 1 35 ? -14.812 -20.969 -13.25 1 98.31 35 PHE B C 1
ATOM 2868 O O . PHE B 1 35 ? -14.93 -20.359 -14.312 1 98.31 35 PHE B O 1
ATOM 2875 N N . CYS B 1 36 ? -15.844 -21.297 -12.492 1 98.12 36 CYS B N 1
ATOM 2876 C CA . CYS B 1 36 ? -17.203 -21.281 -13.031 1 98.12 36 CYS B CA 1
ATOM 2877 C C . CYS B 1 36 ? -17.922 -20 -12.648 1 98.12 36 CYS B C 1
ATOM 2879 O O . CYS B 1 36 ? -18.828 -19.562 -13.367 1 98.12 36 CYS B O 1
ATOM 2881 N N . GLN B 1 37 ? -17.531 -19.406 -11.57 1 97.81 37 GLN B N 1
ATOM 2882 C CA . GLN B 1 37 ? -18.25 -18.25 -11.086 1 97.81 37 GLN B CA 1
ATOM 2883 C C . GLN B 1 37 ? -17.281 -17.125 -10.68 1 97.81 37 GLN B C 1
ATOM 2885 O O . GLN B 1 37 ? -17.344 -16.641 -9.555 1 97.81 37 GLN B O 1
ATOM 2890 N N . PRO B 1 38 ? -16.5 -16.719 -11.625 1 98.25 38 PRO B N 1
ATOM 2891 C CA . PRO B 1 38 ? -15.633 -15.578 -11.32 1 98.25 38 PRO B CA 1
ATOM 2892 C C . PRO B 1 38 ? -16.391 -14.25 -11.344 1 98.25 38 PRO B C 1
ATOM 2894 O O . PRO B 1 38 ? -17.281 -14.055 -12.172 1 98.25 38 PRO B O 1
ATOM 2897 N N . ILE B 1 39 ? -16.078 -13.359 -10.422 1 97.56 39 ILE B N 1
ATOM 2898 C CA . ILE B 1 39 ? -16.594 -12 -10.406 1 97.56 39 ILE B CA 1
ATOM 2899 C C . ILE B 1 39 ? -15.445 -11 -10.383 1 97.56 39 ILE B C 1
ATOM 2901 O O . ILE B 1 39 ? -14.445 -11.211 -9.68 1 97.56 39 ILE B O 1
ATOM 2905 N N . THR B 1 40 ? -15.57 -9.992 -11.172 1 98.12 40 THR B N 1
ATOM 2906 C CA . THR B 1 40 ? -14.508 -8.992 -11.242 1 98.12 40 THR B CA 1
ATOM 2907 C C . THR B 1 40 ? -14.711 -7.91 -10.188 1 98.12 40 THR B C 1
ATOM 2909 O O . THR B 1 40 ? -15.805 -7.773 -9.633 1 98.12 40 THR B O 1
ATOM 2912 N N . ILE B 1 41 ? -13.703 -7.172 -9.953 1 98.12 41 ILE B N 1
ATOM 2913 C CA . ILE B 1 41 ? -13.758 -6.02 -9.062 1 98.12 41 ILE B CA 1
ATOM 2914 C C . ILE B 1 41 ? -14.789 -5.02 -9.57 1 98.12 41 ILE B C 1
ATOM 2916 O O . ILE B 1 41 ? -15.539 -4.426 -8.781 1 98.12 41 ILE B O 1
ATOM 2920 N N . GLU B 1 42 ? -14.859 -4.844 -10.836 1 95.75 42 GLU B N 1
ATOM 2921 C CA . GLU B 1 42 ? -15.82 -3.924 -11.438 1 95.75 42 GLU B CA 1
ATOM 2922 C C . GLU B 1 42 ? -17.25 -4.367 -11.172 1 95.75 42 GLU B C 1
ATOM 2924 O O . GLU B 1 42 ? -18.125 -3.547 -10.852 1 95.75 42 GLU B O 1
ATOM 2929 N N . THR B 1 43 ? -17.469 -5.648 -11.344 1 95.25 43 THR B N 1
ATOM 2930 C CA . THR B 1 43 ? -18.797 -6.184 -11.07 1 95.25 43 THR B CA 1
ATOM 2931 C C . THR B 1 43 ? -19.172 -5.977 -9.609 1 95.25 43 THR B C 1
ATOM 2933 O O . THR B 1 43 ? -20.297 -5.59 -9.297 1 95.25 43 THR B O 1
ATOM 2936 N N . LEU B 1 44 ? -18.234 -6.262 -8.734 1 95.44 44 LEU B N 1
ATOM 2937 C CA . LEU B 1 44 ? -18.484 -6.062 -7.309 1 95.44 44 LEU B CA 1
ATOM 2938 C C . LEU B 1 44 ? -18.797 -4.602 -7.008 1 95.44 44 LEU B C 1
ATOM 2940 O O . LEU B 1 44 ? -19.734 -4.312 -6.25 1 95.44 44 LEU B O 1
ATOM 2944 N N . ARG B 1 45 ? -18.062 -3.688 -7.551 1 93.75 45 ARG B N 1
ATOM 2945 C CA . ARG B 1 45 ? -18.297 -2.258 -7.371 1 93.75 45 ARG B CA 1
ATOM 2946 C C . ARG B 1 45 ? -19.688 -1.862 -7.848 1 93.75 45 ARG B C 1
ATOM 2948 O O . ARG B 1 45 ? -20.375 -1.073 -7.191 1 93.75 45 ARG B O 1
ATOM 2955 N N . GLU B 1 46 ? -20.047 -2.363 -8.984 1 91.62 46 GLU B N 1
ATOM 2956 C CA . GLU B 1 46 ? -21.359 -2.047 -9.555 1 91.62 46 GLU B CA 1
ATOM 2957 C C . GLU B 1 46 ? -22.484 -2.514 -8.641 1 91.62 46 GLU B C 1
ATOM 2959 O O . GLU B 1 46 ? -23.516 -1.84 -8.523 1 91.62 46 GLU B O 1
ATOM 2964 N N . LYS B 1 47 ? -22.266 -3.623 -8.047 1 91.38 47 LYS B N 1
ATOM 2965 C CA . LYS B 1 47 ? -23.297 -4.191 -7.188 1 91.38 47 LYS B CA 1
ATOM 2966 C C . LYS B 1 47 ? -23.312 -3.523 -5.816 1 91.38 47 LYS B C 1
ATOM 2968 O O . LYS B 1 47 ? -24.328 -3.51 -5.129 1 91.38 47 LYS B O 1
ATOM 2973 N N . HIS B 1 48 ? -22.125 -3.014 -5.383 1 90.75 48 HIS B N 1
ATOM 2974 C CA . HIS B 1 48 ? -21.984 -2.316 -4.109 1 90.75 48 HIS B CA 1
ATOM 2975 C C . HIS B 1 48 ? -21.297 -0.973 -4.289 1 90.75 48 HIS B C 1
ATOM 2977 O O . HIS B 1 48 ? -20.203 -0.763 -3.77 1 90.75 48 HIS B O 1
ATOM 2983 N N . PRO B 1 49 ? -21.969 -0.015 -4.898 1 90.06 49 PRO B N 1
ATOM 2984 C CA . PRO B 1 49 ? -21.312 1.248 -5.234 1 90.06 49 PRO B CA 1
ATOM 2985 C C . PRO B 1 49 ? -20.875 2.033 -4 1 90.06 49 PRO B C 1
ATOM 2987 O O . PRO B 1 49 ? -19.906 2.799 -4.059 1 90.06 49 PRO B O 1
ATOM 2990 N N . LEU B 1 50 ? -21.531 1.814 -2.861 1 89.56 50 LEU B N 1
ATOM 2991 C CA . LEU B 1 50 ? -21.203 2.549 -1.641 1 89.56 50 LEU B CA 1
ATOM 2992 C C . LEU B 1 50 ? -19.875 2.088 -1.056 1 89.56 50 LEU B C 1
ATOM 2994 O O . LEU B 1 50 ? -19.328 2.748 -0.177 1 89.56 50 LEU B O 1
ATOM 2998 N N . LEU B 1 51 ? -19.391 0.98 -1.575 1 90.31 51 LEU B N 1
ATOM 2999 C CA . LEU B 1 51 ? -18.141 0.445 -1.038 1 90.31 51 LEU B CA 1
ATOM 3000 C C . LEU B 1 51 ? -16.938 1.094 -1.709 1 90.31 51 LEU B C 1
ATOM 3002 O O . LEU B 1 51 ? -15.812 0.99 -1.211 1 90.31 51 LEU B O 1
ATOM 3006 N N . ASP B 1 52 ? -17.078 1.681 -2.82 1 91.25 52 ASP B N 1
ATOM 3007 C CA . ASP B 1 52 ? -16 2.311 -3.568 1 91.25 52 ASP B CA 1
ATOM 3008 C C . ASP B 1 52 ? -16.172 3.826 -3.617 1 91.25 52 ASP B C 1
ATOM 3010 O O . ASP B 1 52 ? -16.656 4.367 -4.609 1 91.25 52 ASP B O 1
ATOM 3014 N N . VAL B 1 53 ? -15.57 4.52 -2.627 1 91.5 53 VAL B N 1
ATOM 3015 C CA . VAL B 1 53 ? -15.898 5.938 -2.531 1 91.5 53 VAL B CA 1
ATOM 3016 C C . VAL B 1 53 ? -14.625 6.758 -2.355 1 91.5 53 VAL B C 1
ATOM 3018 O O . VAL B 1 53 ? -14.68 7.949 -2.045 1 91.5 53 VAL B O 1
ATOM 3021 N N . VAL B 1 54 ? -13.477 6.141 -2.475 1 92.75 54 VAL B N 1
ATOM 3022 C CA . VAL B 1 54 ? -12.242 6.906 -2.373 1 92.75 54 VAL B CA 1
ATOM 3023 C C . VAL B 1 54 ? -12.195 7.961 -3.477 1 92.75 54 VAL B C 1
ATOM 3025 O O . VAL B 1 54 ? -11.82 9.109 -3.23 1 92.75 54 VAL B O 1
ATOM 3028 N N . ASP B 1 55 ? -12.562 7.535 -4.656 1 94 55 ASP B N 1
ATOM 3029 C CA . ASP B 1 55 ? -12.695 8.477 -5.766 1 94 55 ASP B CA 1
ATOM 3030 C C . ASP B 1 55 ? -13.938 9.352 -5.598 1 94 55 ASP B C 1
ATOM 3032 O O . ASP B 1 55 ? -15.062 8.859 -5.703 1 94 55 ASP B O 1
ATOM 3036 N N . HIS B 1 56 ? -13.703 10.547 -5.445 1 92.56 56 HIS B N 1
ATOM 3037 C CA . HIS B 1 56 ? -14.805 11.469 -5.195 1 92.56 56 HIS B CA 1
ATOM 3038 C C . HIS B 1 56 ? -15.797 11.469 -6.355 1 92.56 56 HIS B C 1
ATOM 3040 O O . HIS B 1 56 ? -17 11.641 -6.152 1 92.56 56 HIS B O 1
ATOM 3046 N N . GLU B 1 57 ? -15.328 11.227 -7.492 1 91.31 57 GLU B N 1
ATOM 3047 C CA . GLU B 1 57 ? -16.172 11.281 -8.688 1 91.31 57 GLU B CA 1
ATOM 3048 C C . GLU B 1 57 ? -17.031 10.031 -8.812 1 91.31 57 GLU B C 1
ATOM 3050 O O . GLU B 1 57 ? -17.984 10.008 -9.594 1 91.31 57 GLU B O 1
ATOM 3055 N N . ARG B 1 58 ? -16.75 9.039 -8.039 1 87.56 58 ARG B N 1
ATOM 3056 C CA . ARG B 1 58 ? -17.484 7.773 -8.133 1 87.56 58 ARG B CA 1
ATOM 3057 C C . ARG B 1 58 ? -18.453 7.617 -6.965 1 87.56 58 ARG B C 1
ATOM 3059 O O . ARG B 1 58 ? -19.141 6.602 -6.859 1 87.56 58 ARG B O 1
ATOM 3066 N N . ARG B 1 59 ? -18.438 8.555 -6.102 1 86.25 59 ARG B N 1
ATOM 3067 C CA . ARG B 1 59 ? -19.359 8.477 -4.98 1 86.25 59 ARG B CA 1
ATOM 3068 C C . ARG B 1 59 ? -20.812 8.547 -5.469 1 86.25 59 ARG B C 1
ATOM 3070 O O . ARG B 1 59 ? -21.156 9.414 -6.27 1 86.25 59 ARG B O 1
ATOM 3077 N N . PRO B 1 60 ? -21.562 7.418 -5.043 1 81.25 60 PRO B N 1
ATOM 3078 C CA . PRO B 1 60 ? -22.938 7.383 -5.535 1 81.25 60 PRO B CA 1
ATOM 3079 C C . PRO B 1 60 ? -23.781 8.539 -5 1 81.25 60 PRO B C 1
ATOM 3081 O O . PRO B 1 60 ? -23.547 9.008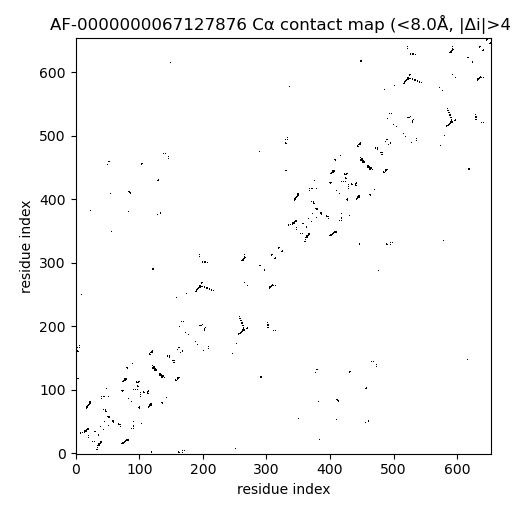 -3.883 1 81.25 60 PRO B O 1
ATOM 3084 N N . ASN B 1 61 ? -24.594 8.945 -5.867 1 70.69 61 ASN B N 1
ATOM 3085 C CA . ASN B 1 61 ? -25.625 9.852 -5.391 1 70.69 61 ASN B CA 1
ATOM 3086 C C . ASN B 1 61 ? -26.719 9.102 -4.621 1 70.69 61 ASN B C 1
ATOM 3088 O O . ASN B 1 61 ? -26.844 7.883 -4.762 1 70.69 61 ASN B O 1
ATOM 3092 N N . VAL B 1 62 ? -27.562 9.469 -3.805 1 57.97 62 VAL B N 1
ATOM 3093 C CA . VAL B 1 62 ? -28.531 8.977 -2.832 1 57.97 62 VAL B CA 1
ATOM 3094 C C . VAL B 1 62 ? -29.062 7.613 -3.271 1 57.97 62 VAL B C 1
ATOM 3096 O O . VAL B 1 62 ? -29.141 6.684 -2.469 1 57.97 62 VAL B O 1
ATOM 3099 N N . LEU B 1 63 ? -29.984 7.508 -4.336 1 52.91 63 LEU B N 1
ATOM 3100 C CA . LEU B 1 63 ? -31.125 6.598 -4.344 1 52.91 63 LEU B CA 1
ATOM 3101 C C . LEU B 1 63 ? -30.719 5.227 -4.871 1 52.91 63 LEU B C 1
ATOM 3103 O O . LEU B 1 63 ? -31.484 4.598 -5.617 1 52.91 63 LEU B O 1
ATOM 3107 N N . TYR B 1 64 ? -29.406 4.965 -4.879 1 53.06 64 TYR B N 1
ATOM 3108 C CA . TYR B 1 64 ? -29.297 3.779 -5.727 1 53.06 64 TYR B CA 1
ATOM 3109 C C . TYR B 1 64 ? -29.953 2.574 -5.059 1 53.06 64 TYR B C 1
ATOM 3111 O O . TYR B 1 64 ? -29.797 2.373 -3.85 1 53.06 64 TYR B O 1
ATOM 3119 N N . PRO B 1 65 ? -30.969 2.021 -5.742 1 52.03 65 PRO B N 1
ATOM 3120 C CA . PRO B 1 65 ? -31.703 0.832 -5.32 1 52.03 65 PRO B CA 1
ATOM 3121 C C . PRO B 1 65 ? -30.797 -0.277 -4.793 1 52.03 65 PRO B C 1
ATOM 3123 O O . PRO B 1 65 ? -29.609 -0.299 -5.098 1 52.03 65 PRO B O 1
ATOM 3126 N N . SER B 1 66 ? -31.453 -1.11 -3.992 1 53.22 66 SER B N 1
ATOM 3127 C CA . SER B 1 66 ? -31.031 -2.279 -3.223 1 53.22 66 SER B CA 1
ATOM 3128 C C . SER B 1 66 ? -30.109 -3.176 -4.031 1 53.22 66 SER B C 1
ATOM 3130 O O . SER B 1 66 ? -30.406 -3.516 -5.18 1 53.22 66 SER B O 1
ATOM 3132 N N . ALA B 1 67 ? -28.766 -3.211 -3.797 1 53.75 67 ALA B N 1
ATOM 3133 C CA . ALA B 1 67 ? -27.672 -4.07 -4.258 1 53.75 67 ALA B CA 1
ATOM 3134 C C . ALA B 1 67 ? -28.172 -5.492 -4.512 1 53.75 67 ALA B C 1
ATOM 3136 O O . ALA B 1 67 ? -28.875 -6.066 -3.682 1 53.75 67 ALA B O 1
ATOM 3137 N N . VAL B 1 68 ? -28.547 -5.898 -5.77 1 61.62 68 VAL B N 1
ATOM 3138 C CA . VAL B 1 68 ? -28.672 -7.32 -6.078 1 61.62 68 VAL B CA 1
ATOM 3139 C C . VAL B 1 68 ? -27.609 -8.109 -5.32 1 61.62 68 VAL B C 1
ATOM 3141 O O . VAL B 1 68 ? -26.438 -7.703 -5.262 1 61.62 68 VAL B O 1
ATOM 3144 N N . GLU B 1 69 ? -28.016 -9.023 -4.523 1 75.62 69 GLU B N 1
ATOM 3145 C CA . GLU B 1 69 ? -27.203 -9.836 -3.621 1 75.62 69 GLU B CA 1
ATOM 3146 C C . GLU B 1 69 ? -26.234 -10.711 -4.398 1 75.62 69 GLU B C 1
ATOM 3148 O O . GLU B 1 69 ? -26.625 -11.414 -5.328 1 75.62 69 GLU B O 1
ATOM 3153 N N . LEU B 1 70 ? -25 -10.422 -4.391 1 85.19 70 LEU B N 1
ATOM 3154 C CA . LEU B 1 70 ? -23.953 -11.312 -4.875 1 85.19 70 LEU B CA 1
ATOM 3155 C C . LEU B 1 70 ? -23.828 -12.539 -3.975 1 85.19 70 LEU B C 1
ATOM 3157 O O . LEU B 1 70 ? -24.094 -12.461 -2.771 1 85.19 70 LEU B O 1
ATOM 3161 N N . PRO B 1 71 ? -23.625 -13.68 -4.734 1 92.56 71 PRO B N 1
ATOM 3162 C CA . PRO B 1 71 ? -23.281 -14.828 -3.889 1 92.56 71 PRO B CA 1
ATOM 3163 C C . PRO B 1 71 ? -22.062 -14.57 -3.002 1 92.56 71 PRO B C 1
ATOM 3165 O O . PRO B 1 71 ? -21.312 -13.617 -3.244 1 92.56 71 PRO B O 1
ATOM 3168 N N . LYS B 1 72 ? -22.031 -15.438 -2.029 1 96.44 72 LYS B N 1
ATOM 3169 C CA . LYS B 1 72 ? -20.875 -15.359 -1.155 1 96.44 72 LYS B CA 1
ATOM 3170 C C . LYS B 1 72 ? -19.578 -15.555 -1.943 1 96.44 72 LYS B C 1
ATOM 3172 O O . LYS B 1 72 ? -19.453 -16.5 -2.715 1 96.44 72 LYS B O 1
ATOM 3177 N N . ILE B 1 73 ? -18.672 -14.664 -1.801 1 97.88 73 ILE B N 1
ATOM 3178 C CA . ILE B 1 73 ? -17.344 -14.836 -2.373 1 97.88 73 ILE B CA 1
ATOM 3179 C C . ILE B 1 73 ? -16.516 -15.773 -1.49 1 97.88 73 ILE B C 1
ATOM 3181 O O . ILE B 1 73 ? -16.359 -15.531 -0.292 1 97.88 73 ILE B O 1
ATOM 3185 N N . GLU B 1 74 ? -15.977 -16.766 -2.104 1 98.12 74 GLU B N 1
ATOM 3186 C CA . GLU B 1 74 ? -15.383 -17.812 -1.288 1 98.12 74 GLU B CA 1
ATOM 3187 C C . GLU B 1 74 ? -13.859 -17.812 -1.397 1 98.12 74 GLU B C 1
ATOM 3189 O O . GLU B 1 74 ? -13.172 -18.438 -0.596 1 98.12 74 GLU B O 1
ATOM 3194 N N . ALA B 1 75 ? -13.297 -17.109 -2.359 1 98.31 75 ALA B N 1
ATOM 3195 C CA . ALA B 1 75 ? -11.852 -16.969 -2.523 1 98.31 75 ALA B CA 1
ATOM 3196 C C . ALA B 1 75 ? -11.516 -15.711 -3.332 1 98.31 75 ALA B C 1
ATOM 3198 O O . ALA B 1 75 ? -12.359 -15.195 -4.066 1 98.31 75 ALA B O 1
ATOM 3199 N N . VAL B 1 76 ? -10.352 -15.211 -3.127 1 98.75 76 VAL B N 1
ATOM 3200 C CA . VAL B 1 76 ? -9.812 -14.109 -3.912 1 98.75 76 VAL B CA 1
ATOM 3201 C C . VAL B 1 76 ? -8.633 -14.602 -4.75 1 98.75 76 VAL B C 1
ATOM 3203 O O . VAL B 1 76 ? -7.73 -15.273 -4.238 1 98.75 76 VAL B O 1
ATOM 3206 N N . VAL B 1 77 ? -8.703 -14.359 -6.031 1 98.62 77 VAL B N 1
ATOM 3207 C CA . VAL B 1 77 ? -7.613 -14.711 -6.934 1 98.62 77 VAL B CA 1
ATOM 3208 C C . VAL B 1 77 ? -6.98 -13.445 -7.508 1 98.62 77 VAL B C 1
ATOM 3210 O O . VAL B 1 77 ? -7.637 -12.688 -8.227 1 98.62 77 VAL B O 1
ATOM 3213 N N . LEU B 1 78 ? -5.73 -13.25 -7.18 1 98.69 78 LEU B N 1
ATOM 3214 C CA . LEU B 1 78 ? -4.953 -12.133 -7.695 1 98.69 78 LEU B CA 1
ATOM 3215 C C . LEU B 1 78 ? -4.133 -12.555 -8.914 1 98.69 78 LEU B C 1
ATOM 3217 O O . LEU B 1 78 ? -3.045 -13.117 -8.766 1 98.69 78 LEU B O 1
ATOM 3221 N N . PHE B 1 79 ? -4.578 -12.188 -10.117 1 97.69 79 PHE B N 1
ATOM 3222 C CA . PHE B 1 79 ? -3.963 -12.633 -11.359 1 97.69 79 PHE B CA 1
ATOM 3223 C C . PHE B 1 79 ? -2.742 -11.789 -11.695 1 97.69 79 PHE B C 1
ATOM 3225 O O . PHE B 1 79 ? -1.808 -12.266 -12.344 1 97.69 79 PHE B O 1
ATOM 3232 N N . GLY B 1 80 ? -2.768 -10.578 -11.336 1 96.88 80 GLY B N 1
ATOM 3233 C CA . GLY B 1 80 ? -1.76 -9.578 -11.672 1 96.88 80 GLY B CA 1
ATOM 3234 C C . GLY B 1 80 ? -2.102 -8.195 -11.164 1 96.88 80 GLY B C 1
ATOM 3235 O O . GLY B 1 80 ? -3.098 -8.008 -10.461 1 96.88 80 GLY B O 1
ATOM 3236 N N . GLU B 1 81 ? -1.221 -7.234 -11.477 1 96.5 81 GLU B N 1
ATOM 3237 C CA . GLU B 1 81 ? -1.454 -5.879 -11 1 96.5 81 GLU B CA 1
ATOM 3238 C C . GLU B 1 81 ? -2.688 -5.266 -11.656 1 96.5 81 GLU B C 1
ATOM 3240 O O . GLU B 1 81 ? -2.799 -5.246 -12.883 1 96.5 81 GLU B O 1
ATOM 3245 N N . PRO B 1 82 ? -3.586 -4.766 -10.844 1 98 82 PRO B N 1
ATOM 3246 C CA . PRO B 1 82 ? -4.754 -4.07 -11.391 1 98 82 PRO B CA 1
ATOM 3247 C C . PRO B 1 82 ? -4.484 -2.594 -11.664 1 98 82 PRO B C 1
ATOM 3249 O O . PRO B 1 82 ? -3.334 -2.15 -11.602 1 98 82 PRO B O 1
ATOM 3252 N N . VAL B 1 83 ? -5.516 -1.895 -12.102 1 97.06 83 VAL B N 1
ATOM 3253 C CA . VAL B 1 83 ? -5.539 -0.435 -12.109 1 97.06 83 VAL B CA 1
ATOM 3254 C C . VAL B 1 83 ? -6.512 0.071 -11.047 1 97.06 83 VAL B C 1
ATOM 3256 O O . VAL B 1 83 ? -7.277 -0.708 -10.477 1 97.06 83 VAL B O 1
ATOM 3259 N N . ARG B 1 84 ? -6.387 1.352 -10.742 1 97.5 84 ARG B N 1
ATOM 3260 C CA . ARG B 1 84 ? -7.207 1.9 -9.664 1 97.5 84 ARG B CA 1
ATOM 3261 C C . ARG B 1 84 ? -7.02 1.106 -8.375 1 97.5 84 ARG B C 1
ATOM 3263 O O . ARG B 1 84 ? -7.977 0.536 -7.852 1 97.5 84 ARG B O 1
ATOM 3270 N N . TRP B 1 85 ? -5.801 1.154 -7.883 1 98.75 85 TRP B N 1
ATOM 3271 C CA . TRP B 1 85 ? -5.43 0.341 -6.73 1 98.75 85 TRP B CA 1
ATOM 3272 C C . TRP B 1 85 ? -6.316 0.656 -5.531 1 98.75 85 TRP B C 1
ATOM 3274 O O . TRP B 1 85 ? -6.613 -0.225 -4.723 1 98.75 85 TRP B O 1
ATOM 3284 N N . GLU B 1 86 ? -6.809 1.936 -5.355 1 98.44 86 GLU B N 1
ATOM 3285 C CA . GLU B 1 86 ? -7.668 2.287 -4.234 1 98.44 86 GLU B CA 1
ATOM 3286 C C . GLU B 1 86 ? -8.945 1.448 -4.23 1 98.44 86 GLU B C 1
ATOM 3288 O O . GLU B 1 86 ? -9.398 1.002 -3.176 1 98.44 86 GLU B O 1
ATOM 3293 N N . THR B 1 87 ? -9.484 1.21 -5.43 1 98.06 87 THR B N 1
ATOM 3294 C CA . THR B 1 87 ? -10.711 0.433 -5.559 1 98.06 87 THR B CA 1
ATOM 3295 C C . THR B 1 87 ? -10.445 -1.044 -5.281 1 98.06 87 THR B C 1
ATOM 3297 O O . THR B 1 87 ? -11.156 -1.671 -4.496 1 98.06 87 THR B O 1
ATOM 3300 N N . ASN B 1 88 ? -9.43 -1.576 -5.961 1 98.75 88 ASN B N 1
ATOM 3301 C CA . ASN B 1 88 ? -9.102 -2.988 -5.797 1 98.75 88 ASN B CA 1
ATOM 3302 C C . ASN B 1 88 ? -8.742 -3.318 -4.348 1 98.75 88 ASN B C 1
ATOM 3304 O O . ASN B 1 88 ? -9.258 -4.285 -3.783 1 98.75 88 ASN B O 1
ATOM 3308 N N . LEU B 1 89 ? -7.898 -2.502 -3.738 1 98.81 89 LEU B N 1
ATOM 3309 C CA . LEU B 1 89 ? -7.465 -2.729 -2.363 1 98.81 89 LEU B CA 1
ATOM 3310 C C . LEU B 1 89 ? -8.641 -2.65 -1.401 1 98.81 89 LEU B C 1
ATOM 3312 O O . LEU B 1 89 ? -8.82 -3.529 -0.554 1 98.81 89 LEU B O 1
ATOM 3316 N N . GLN B 1 90 ? -9.484 -1.591 -1.511 1 98.12 90 GLN B N 1
ATOM 3317 C CA . GLN B 1 90 ? -10.633 -1.417 -0.635 1 98.12 90 GLN B CA 1
ATOM 3318 C C . GLN B 1 90 ? -11.57 -2.621 -0.708 1 98.12 90 GLN B C 1
ATOM 3320 O O . GLN B 1 90 ? -11.945 -3.186 0.322 1 98.12 90 GLN B O 1
ATOM 3325 N N . LEU B 1 91 ? -11.898 -3.047 -1.897 1 98 91 LEU B N 1
ATOM 3326 C CA . LEU B 1 91 ? -12.906 -4.082 -2.072 1 98 91 LEU B CA 1
ATOM 3327 C C . LEU B 1 91 ? -12.367 -5.449 -1.668 1 98 91 LEU B C 1
ATOM 3329 O O . LEU B 1 91 ? -13.094 -6.27 -1.108 1 98 91 LEU B O 1
ATOM 3333 N N . ILE B 1 92 ? -11.102 -5.727 -1.979 1 98.62 92 ILE B N 1
ATOM 3334 C CA . ILE B 1 92 ? -10.5 -6.98 -1.548 1 98.62 92 ILE B CA 1
ATOM 3335 C C . ILE B 1 92 ? -10.477 -7.047 -0.023 1 98.62 92 ILE B C 1
ATOM 3337 O O . ILE B 1 92 ? -10.836 -8.07 0.564 1 98.62 92 ILE B O 1
ATOM 3341 N N . ILE B 1 93 ? -10.125 -5.957 0.666 1 97.81 93 ILE B N 1
ATOM 3342 C CA . ILE B 1 93 ? -10.109 -5.898 2.123 1 97.81 93 ILE B CA 1
ATOM 3343 C C . ILE B 1 93 ? -11.523 -6.109 2.662 1 97.81 93 ILE B C 1
ATOM 3345 O O . ILE B 1 93 ? -11.719 -6.832 3.641 1 97.81 93 ILE B O 1
ATOM 3349 N N . ASP B 1 94 ? -12.508 -5.469 2.012 1 96.44 94 ASP B N 1
ATOM 3350 C CA . ASP B 1 94 ? -13.898 -5.656 2.418 1 96.44 94 ASP B CA 1
ATOM 3351 C C . ASP B 1 94 ? -14.289 -7.133 2.373 1 96.44 94 ASP B C 1
ATOM 3353 O O . ASP B 1 94 ? -14.883 -7.648 3.316 1 96.44 94 ASP B O 1
ATOM 3357 N N . VAL B 1 95 ? -13.945 -7.758 1.303 1 97.06 95 VAL B N 1
ATOM 3358 C CA . VAL B 1 95 ? -14.305 -9.164 1.122 1 97.06 95 VAL B CA 1
ATOM 3359 C C . VAL B 1 95 ? -13.625 -10.008 2.197 1 97.06 95 VAL B C 1
ATOM 3361 O O . VAL B 1 95 ? -14.258 -10.875 2.801 1 97.06 95 VAL B O 1
ATOM 3364 N N . LEU B 1 96 ? -12.359 -9.781 2.459 1 97.19 96 LEU B N 1
ATOM 3365 C CA . LEU B 1 96 ? -11.594 -10.555 3.43 1 97.19 96 LEU B CA 1
ATOM 3366 C C . LEU B 1 96 ? -12.133 -10.344 4.84 1 97.19 96 LEU B C 1
ATOM 3368 O O . LEU B 1 96 ? -12.281 -11.305 5.602 1 97.19 96 LEU B O 1
ATOM 3372 N N . LEU B 1 97 ? -12.531 -9.109 5.168 1 95.31 97 LEU B N 1
ATOM 3373 C CA . LEU B 1 97 ? -12.875 -8.781 6.547 1 95.31 97 LEU B CA 1
ATOM 3374 C C . LEU B 1 97 ? -14.352 -9.07 6.82 1 95.31 97 LEU B C 1
ATOM 3376 O O . LEU B 1 97 ? -14.805 -8.992 7.965 1 95.31 97 LEU B O 1
ATOM 3380 N N . THR B 1 98 ? -15.125 -9.438 5.805 1 94 98 THR B N 1
ATOM 3381 C CA . THR B 1 98 ? -16.531 -9.805 5.973 1 94 98 THR B CA 1
ATOM 3382 C C . THR B 1 98 ? -16.734 -11.281 5.645 1 94 98 THR B C 1
ATOM 3384 O O . THR B 1 98 ? -17.875 -11.742 5.539 1 94 98 THR B O 1
ATOM 3387 N N . SER B 1 99 ? -15.695 -11.961 5.41 1 94 99 SER B N 1
ATOM 3388 C CA . SER B 1 99 ? -15.727 -13.383 5.102 1 94 99 SER B CA 1
ATOM 3389 C C . SER B 1 99 ? -16.562 -13.664 3.863 1 94 99 SER B C 1
ATOM 3391 O O . SER B 1 99 ? -17.391 -14.578 3.861 1 94 99 SER B O 1
ATOM 3393 N N . GLY B 1 100 ? -16.469 -12.727 2.873 1 95.19 100 GLY B N 1
ATOM 3394 C CA . GLY B 1 100 ? -17.062 -13.016 1.582 1 95.19 100 GLY B CA 1
ATOM 3395 C C . GLY B 1 100 ? -18.375 -12.281 1.366 1 95.19 100 GLY B C 1
ATOM 3396 O O . GLY B 1 100 ? -19.047 -12.484 0.35 1 95.19 100 GLY B O 1
ATOM 3397 N N . TYR B 1 101 ? -18.797 -11.422 2.365 1 93.56 101 TYR B N 1
ATOM 3398 C CA . TYR B 1 101 ? -20 -10.625 2.246 1 93.56 101 TYR B CA 1
ATOM 3399 C C . TYR B 1 101 ? -19.703 -9.133 2.387 1 93.56 101 TYR B C 1
ATOM 3401 O O . TYR B 1 101 ? -20.047 -8.516 3.395 1 93.56 101 TYR B O 1
ATOM 3409 N N . PRO B 1 102 ? -19.141 -8.492 1.368 1 92.5 102 PRO B N 1
ATOM 3410 C CA . PRO B 1 102 ? -18.625 -7.129 1.497 1 92.5 102 PRO B CA 1
ATOM 3411 C C . PRO B 1 102 ? -19.719 -6.117 1.814 1 92.5 102 PRO B C 1
ATOM 3413 O O . PRO B 1 102 ? -19.422 -4.98 2.191 1 92.5 102 PRO B O 1
ATOM 3416 N N . GLY B 1 103 ? -20.969 -6.453 1.775 1 87.75 103 GLY B N 1
ATOM 3417 C CA . GLY B 1 103 ? -22.047 -5.574 2.176 1 87.75 103 GLY B CA 1
ATOM 3418 C C . GLY B 1 103 ? -22.281 -5.555 3.676 1 87.75 103 GLY B C 1
ATOM 3419 O O . GLY B 1 103 ? -22.984 -4.684 4.188 1 87.75 103 GLY B O 1
ATOM 3420 N N . ASN B 1 104 ? -21.609 -6.488 4.359 1 89.19 104 ASN B N 1
ATOM 3421 C CA . ASN B 1 104 ? -21.766 -6.609 5.805 1 89.19 104 ASN B CA 1
ATOM 3422 C C . ASN B 1 104 ? -20.672 -5.844 6.547 1 89.19 104 ASN B C 1
ATOM 3424 O O . ASN B 1 104 ? -19.672 -5.457 5.949 1 89.19 104 ASN B O 1
ATOM 3428 N N . PRO B 1 105 ? -20.938 -5.566 7.832 1 88.38 105 PRO B N 1
ATOM 3429 C CA . PRO B 1 105 ? -19.891 -4.941 8.641 1 88.38 105 PRO B CA 1
ATOM 3430 C C . PRO B 1 105 ? -18.672 -5.852 8.828 1 88.38 105 PRO B C 1
ATOM 3432 O O . PRO B 1 105 ? -18.797 -7.078 8.758 1 88.38 105 PRO B O 1
ATOM 3435 N N . TYR B 1 106 ? -17.547 -5.191 9.055 1 88.44 106 TYR B N 1
ATOM 3436 C CA . TYR B 1 106 ? -16.344 -5.961 9.359 1 88.44 106 TYR B CA 1
ATOM 3437 C C . TYR B 1 106 ? -16.562 -6.863 10.57 1 88.44 106 TYR B C 1
ATOM 3439 O O . TYR B 1 106 ? -17.203 -6.461 11.539 1 88.44 106 TYR B O 1
ATOM 3447 N N . ARG B 1 107 ? -16.094 -8.039 10.445 1 78.94 107 ARG B N 1
ATOM 3448 C CA . ARG B 1 107 ? -16.188 -8.977 11.562 1 78.94 107 ARG B CA 1
ATOM 3449 C C . ARG B 1 107 ? -14.828 -9.211 12.211 1 78.94 107 ARG B C 1
ATOM 3451 O O . ARG B 1 107 ? -13.805 -9.219 11.523 1 78.94 107 ARG B O 1
ATOM 3458 N N . HIS B 1 108 ? -14.805 -9.094 13.531 1 67.56 108 HIS B N 1
ATOM 3459 C CA . HIS B 1 108 ? -13.594 -9.5 14.234 1 67.56 108 HIS B CA 1
ATOM 3460 C C . HIS B 1 108 ? -13.344 -10.992 14.086 1 67.56 108 HIS B C 1
ATOM 3462 O O . HIS B 1 108 ? -14.195 -11.812 14.438 1 67.56 108 HIS B O 1
ATOM 3468 N N . GLN B 1 109 ? -12.656 -11.234 13.086 1 60.53 109 GLN B N 1
ATOM 3469 C CA . GLN B 1 109 ? -12.602 -12.641 12.703 1 60.53 109 GLN B CA 1
ATOM 3470 C C . GLN B 1 109 ? -11.633 -13.406 13.602 1 60.53 109 GLN B C 1
ATOM 3472 O O . GLN B 1 109 ? -10.484 -13 13.789 1 60.53 109 GLN B O 1
ATOM 3477 N N . HIS B 1 110 ? -12.156 -14.227 14.391 1 59.25 110 HIS B N 1
ATOM 3478 C CA . HIS B 1 110 ? -11.367 -15.25 15.062 1 59.25 110 HIS B CA 1
ATOM 3479 C C . HIS B 1 110 ? -10.938 -16.344 14.086 1 59.25 110 HIS B C 1
ATOM 3481 O O . HIS B 1 110 ? -10.023 -17.109 14.375 1 59.25 110 HIS B O 1
ATOM 3487 N N . ARG B 1 111 ? -11.547 -16.281 12.961 1 65.94 111 ARG B N 1
ATOM 3488 C CA . ARG B 1 111 ? -11.266 -17.328 11.992 1 65.94 111 ARG B CA 1
ATOM 3489 C C . ARG B 1 111 ? -10.359 -16.828 10.867 1 65.94 111 ARG B C 1
ATOM 3491 O O . ARG B 1 111 ? -10.289 -15.617 10.625 1 65.94 111 ARG B O 1
ATOM 3498 N N . PRO B 1 112 ? -9.727 -17.875 10.281 1 84.69 112 PRO B N 1
ATOM 3499 C CA . PRO B 1 112 ? -8.93 -17.531 9.102 1 84.69 112 PRO B CA 1
ATOM 3500 C C . PRO B 1 112 ? -9.742 -16.859 8.008 1 84.69 112 PRO B C 1
ATOM 3502 O O . PRO B 1 112 ? -10.922 -17.188 7.824 1 84.69 112 PRO B O 1
ATOM 3505 N N . HIS B 1 113 ? -9.289 -15.836 7.488 1 93.31 113 HIS B N 1
ATOM 3506 C CA . HIS B 1 113 ? -9.969 -15.188 6.371 1 93.31 113 HIS B CA 1
ATOM 3507 C C . HIS B 1 113 ? -10.078 -16.125 5.176 1 93.31 113 HIS B C 1
ATOM 3509 O O . HIS B 1 113 ? -9.438 -17.188 5.145 1 93.31 113 HIS B O 1
ATOM 3515 N N . ILE B 1 114 ? -10.953 -15.82 4.219 1 95.81 114 ILE B N 1
ATOM 3516 C CA . ILE B 1 114 ? -11.156 -16.656 3.043 1 95.81 114 ILE B CA 1
ATOM 3517 C C . ILE B 1 114 ? -9.844 -16.781 2.266 1 95.81 114 ILE B C 1
ATOM 3519 O O . ILE B 1 114 ? -8.969 -15.914 2.367 1 95.81 114 ILE B O 1
ATOM 3523 N N . PRO B 1 115 ? -9.625 -17.844 1.46 1 97.31 115 PRO B N 1
ATOM 3524 C CA . PRO B 1 115 ? -8.367 -18.109 0.762 1 97.31 115 PRO B CA 1
ATOM 3525 C C . PRO B 1 115 ? -8.016 -17.016 -0.248 1 97.31 115 PRO B C 1
ATOM 3527 O O . PRO B 1 115 ? -8.898 -16.5 -0.938 1 97.31 115 PRO B O 1
ATOM 3530 N N . VAL B 1 116 ? -6.785 -16.719 -0.271 1 98.31 116 VAL B N 1
ATOM 3531 C CA . VAL B 1 116 ? -6.219 -15.812 -1.256 1 98.31 116 VAL B CA 1
ATOM 3532 C C . VAL B 1 116 ? -5.168 -16.531 -2.09 1 98.31 116 VAL B C 1
ATOM 3534 O O . VAL B 1 116 ? -4.211 -17.094 -1.546 1 98.31 116 VAL B O 1
ATOM 3537 N N . LEU B 1 117 ? -5.363 -16.656 -3.365 1 97.81 117 LEU B N 1
ATOM 3538 C CA . LEU B 1 117 ? -4.398 -17.188 -4.324 1 97.81 117 LEU B CA 1
ATOM 3539 C C . LEU B 1 117 ? -3.797 -16.062 -5.16 1 97.81 117 LEU B C 1
ATOM 3541 O O . LEU B 1 117 ? -4.523 -15.266 -5.746 1 97.81 117 LEU B O 1
ATOM 3545 N N . ALA B 1 118 ? -2.512 -15.969 -5.168 1 97.94 118 ALA B N 1
ATOM 3546 C CA . ALA B 1 118 ? -1.862 -14.867 -5.871 1 97.94 118 ALA B CA 1
ATOM 3547 C C . ALA B 1 118 ? -0.868 -15.391 -6.906 1 97.94 118 ALA B C 1
ATOM 3549 O O . ALA B 1 118 ? -0.167 -16.375 -6.66 1 97.94 118 ALA B O 1
ATOM 3550 N N . CYS B 1 119 ? -0.852 -14.688 -8.016 1 95.88 119 CYS B N 1
ATOM 3551 C CA . CYS B 1 119 ? 0.06 -15 -9.109 1 95.88 119 CYS B CA 1
ATOM 3552 C C . CYS B 1 119 ? 1.026 -13.852 -9.367 1 95.88 119 CYS B C 1
ATOM 3554 O O . CYS B 1 119 ? 0.762 -12.719 -8.969 1 95.88 119 CYS B O 1
ATOM 3556 N N . ASN B 1 120 ? 2.154 -14.109 -9.945 1 92.12 120 ASN B N 1
ATOM 3557 C CA . ASN B 1 120 ? 3.08 -13.094 -10.438 1 92.12 120 ASN B CA 1
ATOM 3558 C C . ASN B 1 120 ? 3.506 -12.141 -9.32 1 92.12 120 ASN B C 1
ATOM 3560 O O . ASN B 1 120 ? 3.145 -10.961 -9.328 1 92.12 120 ASN B O 1
ATOM 3564 N N . MET B 1 121 ? 4.473 -12.508 -8.562 1 91.69 121 MET B N 1
ATOM 3565 C CA . MET B 1 121 ? 4.789 -11.82 -7.32 1 91.69 121 MET B CA 1
ATOM 3566 C C . MET B 1 121 ? 5.961 -10.859 -7.512 1 91.69 121 MET B C 1
ATOM 3568 O O . MET B 1 121 ? 6.516 -10.344 -6.539 1 91.69 121 MET B O 1
ATOM 3572 N N . ASP B 1 122 ? 6.375 -10.562 -8.734 1 89.81 122 ASP B N 1
ATOM 3573 C CA . ASP B 1 122 ? 7.512 -9.68 -8.977 1 89.81 122 ASP B CA 1
ATOM 3574 C C . ASP B 1 122 ? 7.238 -8.273 -8.445 1 89.81 122 ASP B C 1
ATOM 3576 O O . ASP B 1 122 ? 6.199 -7.684 -8.75 1 89.81 122 ASP B O 1
ATOM 3580 N N . LEU B 1 123 ? 8.219 -7.789 -7.727 1 91.94 123 LEU B N 1
ATOM 3581 C CA . LEU B 1 123 ? 8.07 -6.457 -7.152 1 91.94 123 LEU B CA 1
ATOM 3582 C C . LEU B 1 123 ? 8.117 -5.387 -8.242 1 91.94 123 LEU B C 1
ATOM 3584 O O . LEU B 1 123 ? 7.277 -4.484 -8.266 1 91.94 123 LEU B O 1
ATOM 3588 N N . MET B 1 124 ? 9.164 -5.453 -9.078 1 90.12 124 MET B N 1
ATOM 3589 C CA . MET B 1 124 ? 9.383 -4.484 -10.148 1 90.12 124 MET B CA 1
ATOM 3590 C C . MET B 1 124 ? 9.898 -5.176 -11.406 1 90.12 124 MET B C 1
ATOM 3592 O O . MET B 1 124 ? 10.344 -6.32 -11.352 1 90.12 124 MET B O 1
ATOM 3596 N N . TRP B 1 125 ? 9.781 -4.48 -12.547 1 84.38 125 TRP B N 1
ATOM 3597 C CA . TRP B 1 125 ? 10.312 -4.973 -13.812 1 84.38 125 TRP B CA 1
ATOM 3598 C C . TRP B 1 125 ? 10.977 -3.846 -14.602 1 84.38 125 TRP B C 1
ATOM 3600 O O . TRP B 1 125 ? 10.711 -2.668 -14.352 1 84.38 125 TRP B O 1
ATOM 3610 N N . VAL B 1 126 ? 11.914 -4.281 -15.359 1 75.56 126 VAL B N 1
ATOM 3611 C CA . VAL B 1 126 ? 12.664 -3.314 -16.156 1 75.56 126 VAL B CA 1
ATOM 3612 C C . VAL B 1 126 ? 11.852 -2.908 -17.375 1 75.56 126 VAL B C 1
ATOM 3614 O O . VAL B 1 126 ? 11.391 -3.764 -18.141 1 75.56 126 VAL B O 1
ATOM 3617 N N . ALA B 1 127 ? 11.664 -1.591 -17.484 1 70.62 127 ALA B N 1
ATOM 3618 C CA . ALA B 1 127 ? 10.961 -1.028 -18.641 1 70.62 127 ALA B CA 1
ATOM 3619 C C . ALA B 1 127 ? 11.875 -0.108 -19.438 1 70.62 127 ALA B C 1
ATOM 3621 O O . ALA B 1 127 ? 13.102 -0.142 -19.281 1 70.62 127 ALA B O 1
ATOM 3622 N N . GLU B 1 128 ? 11.297 0.584 -20.391 1 69.25 128 GLU B N 1
ATOM 3623 C CA . GLU B 1 128 ? 12.031 1.529 -21.234 1 69.25 128 GLU B CA 1
ATOM 3624 C C . GLU B 1 128 ? 12.562 2.699 -20.406 1 69.25 128 GLU B C 1
ATOM 3626 O O . GLU B 1 128 ? 13.57 3.312 -20.766 1 69.25 128 GLU B O 1
ATOM 3631 N N . ALA B 1 129 ? 11.961 2.889 -19.312 1 71.75 129 ALA B N 1
ATOM 3632 C CA . ALA B 1 129 ? 12.398 3.959 -18.422 1 71.75 129 ALA B CA 1
ATOM 3633 C C . ALA B 1 129 ? 13.75 3.627 -17.797 1 71.75 129 ALA B C 1
ATOM 3635 O O . ALA B 1 129 ? 14.172 2.469 -17.781 1 71.75 129 ALA B O 1
ATOM 3636 N N . GLN B 1 130 ? 14.375 4.609 -17.25 1 77 130 GLN B N 1
ATOM 3637 C CA . GLN B 1 130 ? 15.688 4.469 -16.641 1 77 130 GLN B CA 1
ATOM 3638 C C . GLN B 1 130 ? 15.594 3.807 -15.266 1 77 130 GLN B C 1
ATOM 3640 O O . GLN B 1 130 ? 16.594 3.346 -14.719 1 77 130 GLN B O 1
ATOM 3645 N N . SER B 1 131 ? 14.391 3.803 -14.773 1 84.88 131 SER B N 1
ATOM 3646 C CA . SER B 1 131 ? 14.148 3.189 -13.477 1 84.88 131 SER B CA 1
ATOM 3647 C C . SER B 1 131 ? 13.086 2.102 -13.562 1 84.88 131 SER B C 1
ATOM 3649 O O . SER B 1 131 ? 12.234 2.131 -14.453 1 84.88 131 SER B O 1
ATOM 3651 N N . PRO B 1 132 ? 13.172 1.124 -12.703 1 88.62 132 PRO B N 1
ATOM 3652 C CA . PRO B 1 132 ? 12.203 0.029 -12.734 1 88.62 132 PRO B CA 1
ATOM 3653 C C . PRO B 1 132 ? 10.773 0.5 -12.477 1 88.62 132 PRO B C 1
ATOM 3655 O O . PRO B 1 132 ? 10.57 1.591 -11.938 1 88.62 132 PRO B O 1
ATOM 3658 N N . ARG B 1 133 ? 9.852 -0.299 -12.953 1 94.19 133 ARG B N 1
ATOM 3659 C CA . ARG B 1 133 ? 8.43 -0.013 -12.789 1 94.19 133 ARG B CA 1
ATOM 3660 C C . ARG B 1 133 ? 7.777 -1.025 -11.852 1 94.19 133 ARG B C 1
ATOM 3662 O O . ARG B 1 133 ? 8.289 -2.135 -11.68 1 94.19 133 ARG B O 1
ATOM 3669 N N . PHE B 1 134 ? 6.629 -0.599 -11.297 1 96.31 134 PHE B N 1
ATOM 3670 C CA . PHE B 1 134 ? 5.945 -1.438 -10.32 1 96.31 134 PHE B CA 1
ATOM 3671 C C . PHE B 1 134 ? 5.422 -2.713 -10.977 1 96.31 134 PHE B C 1
ATOM 3673 O O . PHE B 1 134 ? 4.852 -2.668 -12.062 1 96.31 134 PHE B O 1
ATOM 3680 N N . GLY B 1 135 ? 5.688 -3.828 -10.352 1 95.31 135 GLY B N 1
ATOM 3681 C CA . GLY B 1 135 ? 5.023 -5.078 -10.688 1 95.31 135 GLY B CA 1
ATOM 3682 C C . GLY B 1 135 ? 3.879 -5.418 -9.758 1 95.31 135 GLY B C 1
ATOM 3683 O O . GLY B 1 135 ? 3.512 -4.613 -8.898 1 95.31 135 GLY B O 1
ATOM 3684 N N . HIS B 1 136 ? 3.309 -6.645 -9.961 1 97.38 136 HIS B N 1
ATOM 3685 C CA . HIS B 1 136 ? 2.188 -7.094 -9.148 1 97.38 136 HIS B CA 1
ATOM 3686 C C . HIS B 1 136 ? 2.592 -7.219 -7.68 1 97.38 136 HIS B C 1
ATOM 3688 O O . HIS B 1 136 ? 1.788 -6.953 -6.785 1 97.38 136 HIS B O 1
ATOM 3694 N N . GLY B 1 137 ? 3.822 -7.621 -7.426 1 97.31 137 GLY B N 1
ATOM 3695 C CA . GLY B 1 137 ? 4.328 -7.742 -6.066 1 97.31 137 GLY B CA 1
ATOM 3696 C C . GLY B 1 137 ? 4.203 -6.457 -5.27 1 97.31 137 GLY B C 1
ATOM 3697 O O . GLY B 1 137 ? 4.016 -6.492 -4.051 1 97.31 137 GLY B O 1
ATOM 3698 N N . THR B 1 138 ? 4.379 -5.312 -5.926 1 98.38 138 THR B N 1
ATOM 3699 C CA . THR B 1 138 ? 4.227 -4.039 -5.234 1 98.38 138 THR B CA 1
ATOM 3700 C C . THR B 1 138 ? 2.785 -3.844 -4.77 1 98.38 138 THR B C 1
ATOM 3702 O O . THR B 1 138 ? 2.545 -3.359 -3.664 1 98.38 138 THR B O 1
ATOM 3705 N N . PHE B 1 139 ? 1.823 -4.211 -5.645 1 98.75 139 PHE B N 1
ATOM 3706 C CA . PHE B 1 139 ? 0.42 -4.191 -5.246 1 98.75 139 PHE B CA 1
ATOM 3707 C C . PHE B 1 139 ? 0.191 -5.082 -4.031 1 98.75 139 PHE B C 1
ATOM 3709 O O . PHE B 1 139 ? -0.528 -4.707 -3.104 1 98.75 139 PHE B O 1
ATOM 3716 N N . MET B 1 140 ? 0.786 -6.223 -4.035 1 98.69 140 MET B N 1
ATOM 3717 C CA . MET B 1 140 ? 0.635 -7.176 -2.936 1 98.69 140 MET B CA 1
ATOM 3718 C C . MET B 1 140 ? 1.23 -6.617 -1.648 1 98.69 140 MET B C 1
ATOM 3720 O O . MET B 1 140 ? 0.699 -6.848 -0.562 1 98.69 140 MET B O 1
ATOM 3724 N N . VAL B 1 141 ? 2.393 -5.898 -1.754 1 98.75 141 VAL B N 1
ATOM 3725 C CA . VAL B 1 141 ? 2.969 -5.219 -0.601 1 98.75 141 VAL B CA 1
ATOM 3726 C C . VAL B 1 141 ? 1.93 -4.293 0.025 1 98.75 141 VAL B C 1
ATOM 3728 O O . VAL B 1 141 ? 1.771 -4.262 1.248 1 98.75 141 VAL B O 1
ATOM 3731 N N . CYS B 1 142 ? 1.212 -3.52 -0.769 1 98.88 142 CYS B N 1
ATOM 3732 C CA . CYS B 1 142 ? 0.168 -2.625 -0.28 1 98.88 142 CYS B CA 1
ATOM 3733 C C . CYS B 1 142 ? -0.946 -3.41 0.402 1 98.88 142 CYS B C 1
ATOM 3735 O O . CYS B 1 142 ? -1.341 -3.088 1.524 1 98.88 142 CYS B O 1
ATOM 3737 N N . LEU B 1 143 ? -1.427 -4.469 -0.273 1 98.88 143 LEU B N 1
ATOM 3738 C CA . LEU B 1 143 ? -2.523 -5.273 0.257 1 98.88 143 LEU B CA 1
ATOM 3739 C C . LEU B 1 143 ? -2.154 -5.867 1.613 1 98.88 143 LEU B C 1
ATOM 3741 O O . LEU B 1 143 ? -2.926 -5.766 2.57 1 98.88 143 LEU B O 1
ATOM 3745 N N . GLU B 1 144 ? -0.992 -6.473 1.695 1 98.81 144 GLU B N 1
ATOM 3746 C CA . GLU B 1 144 ? -0.496 -7.109 2.912 1 98.81 144 GLU B CA 1
ATOM 3747 C C . GLU B 1 144 ? -0.419 -6.109 4.062 1 98.81 144 GLU B C 1
ATOM 3749 O O . GLU B 1 144 ? -0.84 -6.414 5.184 1 98.81 144 GLU B O 1
ATOM 3754 N N . ASN B 1 145 ? 0.079 -4.945 3.795 1 98.62 145 ASN B N 1
ATOM 3755 C CA . ASN B 1 145 ? 0.334 -3.992 4.867 1 98.62 145 ASN B CA 1
ATOM 3756 C C . ASN B 1 145 ? -0.945 -3.281 5.301 1 98.62 145 ASN B C 1
ATOM 3758 O O . ASN B 1 145 ? -1.107 -2.947 6.477 1 98.62 145 ASN B O 1
ATOM 3762 N N . ILE B 1 146 ? -1.862 -3.027 4.355 1 98.38 146 ILE B N 1
ATOM 3763 C CA . ILE B 1 146 ? -3.166 -2.496 4.738 1 98.38 146 ILE B CA 1
ATOM 3764 C C . ILE B 1 146 ? -3.879 -3.488 5.652 1 98.38 146 ILE B C 1
ATOM 3766 O O . ILE B 1 146 ? -4.395 -3.109 6.707 1 98.38 146 ILE B O 1
ATOM 3770 N N . TYR B 1 147 ? -3.951 -4.773 5.234 1 97.5 147 TYR B N 1
ATOM 3771 C CA . TYR B 1 147 ? -4.605 -5.809 6.027 1 97.5 147 TYR B CA 1
ATOM 3772 C C . TYR B 1 147 ? -4.023 -5.867 7.438 1 97.5 147 TYR B C 1
ATOM 3774 O O . TYR B 1 147 ? -4.77 -5.898 8.422 1 97.5 147 TYR B O 1
ATOM 3782 N N . LYS B 1 148 ? -2.662 -5.855 7.488 1 96.81 148 LYS B N 1
ATOM 3783 C CA . LYS B 1 148 ? -1.975 -5.922 8.773 1 96.81 148 LYS B CA 1
ATOM 3784 C C . LYS B 1 148 ? -2.27 -4.684 9.617 1 96.81 148 LYS B C 1
ATOM 3786 O O . LYS B 1 148 ? -2.486 -4.789 10.828 1 96.81 148 LYS B O 1
ATOM 3791 N N . LYS B 1 149 ? -2.271 -3.529 8.977 1 95.81 149 LYS B N 1
ATOM 3792 C CA . LYS B 1 149 ? -2.525 -2.277 9.688 1 95.81 149 LYS B CA 1
ATOM 3793 C C . LYS B 1 149 ? -3.928 -2.264 10.289 1 95.81 149 LYS B C 1
ATOM 3795 O O . LYS B 1 149 ? -4.133 -1.733 11.383 1 95.81 149 LYS B O 1
ATOM 3800 N N . ILE B 1 150 ? -4.871 -2.824 9.609 1 93.25 150 ILE B N 1
ATOM 3801 C CA . ILE B 1 150 ? -6.262 -2.807 10.047 1 93.25 150 ILE B CA 1
ATOM 3802 C C . ILE B 1 150 ? -6.484 -3.896 11.094 1 93.25 150 ILE B C 1
ATOM 3804 O O . ILE B 1 150 ? -7.141 -3.662 12.109 1 93.25 150 ILE B O 1
ATOM 3808 N N . THR B 1 151 ? -5.867 -5.121 10.977 1 92.88 151 THR B N 1
ATOM 3809 C CA . THR B 1 151 ? -6.277 -6.281 11.758 1 92.88 151 THR B CA 1
ATOM 3810 C C . THR B 1 151 ? -5.227 -6.621 12.805 1 92.88 151 THR B C 1
ATOM 3812 O O . THR B 1 151 ? -5.508 -7.348 13.766 1 92.88 151 THR B O 1
ATOM 3815 N N . GLY B 1 152 ? -3.957 -6.188 12.57 1 92.62 152 GLY B N 1
ATOM 3816 C CA . GLY B 1 152 ? -2.857 -6.602 13.422 1 92.62 152 GLY B CA 1
ATOM 3817 C C . GLY B 1 152 ? -2.322 -7.98 13.078 1 92.62 152 GLY B C 1
ATOM 3818 O O . GLY B 1 152 ? -1.402 -8.477 13.734 1 92.62 152 GLY B O 1
ATOM 3819 N N . LYS B 1 153 ? -2.855 -8.578 11.992 1 93.94 153 LYS B N 1
ATOM 3820 C CA . LYS B 1 153 ? -2.477 -9.938 11.609 1 93.94 153 LYS B CA 1
ATOM 3821 C C . LYS B 1 153 ? -1.899 -9.961 10.195 1 93.94 153 LYS B C 1
ATOM 3823 O O . LYS B 1 153 ? -2.182 -9.078 9.383 1 93.94 153 LYS B O 1
ATOM 3828 N N . ASP B 1 154 ? -1.157 -10.969 9.938 1 96.19 154 ASP B N 1
ATOM 3829 C CA . ASP B 1 154 ? -0.601 -11.125 8.602 1 96.19 154 ASP B CA 1
ATOM 3830 C C . ASP B 1 154 ? -1.631 -11.727 7.641 1 96.19 154 ASP B C 1
ATOM 3832 O O . ASP B 1 154 ? -2.381 -12.625 8.016 1 96.19 154 ASP B O 1
ATOM 3836 N N . LEU B 1 155 ? -1.661 -11.164 6.441 1 97.31 155 LEU B N 1
ATOM 3837 C CA . LEU B 1 155 ? -2.436 -11.789 5.371 1 97.31 155 LEU B CA 1
ATOM 3838 C C . LEU B 1 155 ? -1.854 -13.148 5 1 97.31 155 LEU B C 1
ATOM 3840 O O . LEU B 1 155 ? -0.643 -13.281 4.812 1 97.31 155 LEU B O 1
ATOM 3844 N N . LYS B 1 156 ? -2.643 -14.141 4.895 1 96.62 156 LYS B N 1
ATOM 3845 C CA . LYS B 1 156 ? -2.188 -15.492 4.562 1 96.62 156 LYS B CA 1
ATOM 3846 C C . LYS B 1 156 ? -2.586 -15.875 3.143 1 96.62 156 LYS B C 1
ATOM 3848 O O . LYS B 1 156 ? -3.73 -15.664 2.734 1 96.62 156 LYS B O 1
ATOM 3853 N N . TYR B 1 157 ? -1.641 -16.422 2.422 1 96.38 157 TYR B N 1
ATOM 3854 C CA . TYR B 1 157 ? -1.919 -16.891 1.072 1 96.38 157 TYR B CA 1
ATOM 3855 C C . TYR B 1 157 ? -2.131 -18.406 1.061 1 96.38 157 TYR B C 1
ATOM 3857 O O . TYR B 1 157 ? -1.373 -19.156 1.688 1 96.38 157 TYR B O 1
ATOM 3865 N N . GLU B 1 158 ? -3.17 -18.797 0.399 1 95.25 158 GLU B N 1
ATOM 3866 C CA . GLU B 1 158 ? -3.377 -20.219 0.156 1 95.25 158 GLU B CA 1
ATOM 3867 C C . GLU B 1 158 ? -2.35 -20.781 -0.83 1 95.25 158 GLU B C 1
ATOM 3869 O O . GLU B 1 158 ? -1.896 -21.906 -0.695 1 95.25 158 GLU B O 1
ATOM 3874 N N . ALA B 1 159 ? -2.01 -19.984 -1.783 1 94.25 159 ALA B N 1
ATOM 3875 C CA . ALA B 1 159 ? -1.035 -20.359 -2.803 1 94.25 159 ALA B CA 1
ATOM 3876 C C . ALA B 1 159 ? -0.399 -19.125 -3.438 1 94.25 159 ALA B C 1
ATOM 3878 O O . ALA B 1 159 ? -1.075 -18.125 -3.672 1 94.25 159 ALA B O 1
ATOM 3879 N N . LEU B 1 160 ? 0.838 -19.219 -3.648 1 95.44 160 LEU B N 1
ATOM 3880 C CA . LEU B 1 160 ? 1.618 -18.25 -4.414 1 95.44 160 LEU B CA 1
ATOM 3881 C C . LEU B 1 160 ? 2.188 -18.891 -5.676 1 95.44 160 LEU B C 1
ATOM 3883 O O . LEU B 1 160 ? 2.898 -19.891 -5.605 1 95.44 160 LEU B O 1
ATOM 3887 N N . MET B 1 161 ? 1.815 -18.297 -6.758 1 94.56 161 MET B N 1
ATOM 3888 C CA . MET B 1 161 ? 2.213 -18.875 -8.039 1 94.56 161 MET B CA 1
ATOM 3889 C C . MET B 1 161 ? 3.068 -17.891 -8.836 1 94.56 161 MET B C 1
ATOM 3891 O O . MET B 1 161 ? 2.865 -16.672 -8.75 1 94.56 161 MET B O 1
ATOM 3895 N N . GLY B 1 162 ? 3.887 -18.391 -9.617 1 92.88 162 GLY B N 1
ATOM 3896 C CA . GLY B 1 162 ? 4.91 -17.641 -10.328 1 92.88 162 GLY B CA 1
ATOM 3897 C C . GLY B 1 162 ? 6.316 -17.938 -9.836 1 92.88 162 GLY B C 1
ATOM 3898 O O . GLY B 1 162 ? 6.496 -18.516 -8.766 1 92.88 162 GLY B O 1
ATOM 3899 N N . LYS B 1 163 ? 7.309 -17.578 -10.656 1 89.88 163 LYS B N 1
ATOM 3900 C CA . LYS B 1 163 ? 8.703 -17.75 -10.242 1 89.88 163 LYS B CA 1
ATOM 3901 C C . LYS B 1 163 ? 9.039 -16.844 -9.07 1 89.88 163 LYS B C 1
ATOM 3903 O O . LYS B 1 163 ? 8.516 -15.727 -8.961 1 89.88 163 LYS B O 1
ATOM 3908 N N . PRO B 1 164 ? 9.758 -17.375 -8.031 1 91.5 164 PRO B N 1
ATOM 3909 C CA . PRO B 1 164 ? 10.508 -18.625 -7.969 1 91.5 164 PRO B CA 1
ATOM 3910 C C . PRO B 1 164 ? 9.789 -19.703 -7.152 1 91.5 164 PRO B C 1
ATOM 3912 O O . PRO B 1 164 ? 10.438 -20.562 -6.555 1 91.5 164 PRO B O 1
ATOM 3915 N N . SER B 1 165 ? 8.484 -19.672 -7.109 1 92.12 165 SER B N 1
ATOM 3916 C CA . SER B 1 165 ? 7.715 -20.562 -6.254 1 92.12 165 SER B CA 1
ATOM 3917 C C . SER B 1 165 ? 7.914 -22.016 -6.656 1 92.12 165 SER B C 1
ATOM 3919 O O . SER B 1 165 ? 7.945 -22.344 -7.844 1 92.12 165 SER B O 1
ATOM 3921 N N . ARG B 1 166 ? 8.023 -22.859 -5.637 1 91.62 166 ARG B N 1
ATOM 3922 C CA . ARG B 1 166 ? 8.117 -24.312 -5.863 1 91.62 166 ARG B CA 1
ATOM 3923 C C . ARG B 1 166 ? 6.91 -24.812 -6.645 1 91.62 166 ARG B C 1
ATOM 3925 O O . ARG B 1 166 ? 7.051 -25.656 -7.539 1 91.62 166 ARG B O 1
ATOM 3932 N N . LEU B 1 167 ? 5.789 -24.297 -6.359 1 91.69 167 LEU B N 1
ATOM 3933 C CA . LEU B 1 167 ? 4.539 -24.688 -7.004 1 91.69 167 LEU B CA 1
ATOM 3934 C C . LEU B 1 167 ? 4.633 -24.516 -8.516 1 91.69 167 LEU B C 1
ATOM 3936 O O . LEU B 1 167 ? 4.16 -25.375 -9.273 1 91.69 167 LEU B O 1
ATOM 3940 N N . THR B 1 168 ? 5.184 -23.453 -8.938 1 93.88 168 THR B N 1
ATOM 3941 C CA . THR B 1 168 ? 5.301 -23.141 -10.359 1 93.88 168 THR B CA 1
ATOM 3942 C C . THR B 1 168 ? 6.176 -24.156 -11.07 1 93.88 168 THR B C 1
ATOM 3944 O O . THR B 1 168 ? 5.805 -24.672 -12.125 1 93.88 168 THR B O 1
ATOM 3947 N N . TYR B 1 169 ? 7.266 -24.562 -10.5 1 94 169 TYR B N 1
ATOM 3948 C CA . TYR B 1 169 ? 8.195 -25.5 -11.102 1 94 169 TYR B CA 1
ATOM 3949 C C . TYR B 1 169 ? 7.641 -26.922 -11.039 1 94 169 TYR B C 1
ATOM 3951 O O . TYR B 1 169 ? 7.828 -27.719 -11.961 1 94 169 TYR B O 1
ATOM 3959 N N . GLN B 1 170 ? 7.023 -27.188 -9.953 1 93.25 170 GLN B N 1
ATOM 3960 C CA . GLN B 1 170 ? 6.383 -28.5 -9.836 1 93.25 170 GLN B CA 1
ATOM 3961 C C . GLN B 1 170 ? 5.281 -28.672 -10.875 1 93.25 170 GLN B C 1
ATOM 3963 O O . GLN B 1 170 ? 5.109 -29.75 -11.438 1 93.25 170 GLN B O 1
ATOM 3968 N N . TYR B 1 171 ? 4.535 -27.672 -11.125 1 93.5 171 TYR B N 1
ATOM 3969 C CA . TYR B 1 171 ? 3.508 -27.719 -12.164 1 93.5 171 TYR B CA 1
ATOM 3970 C C . TYR B 1 171 ? 4.133 -27.859 -13.547 1 93.5 171 TYR B C 1
ATOM 3972 O O . TYR B 1 171 ? 3.609 -28.594 -14.391 1 93.5 171 TYR B O 1
ATOM 3980 N N . ALA B 1 172 ? 5.211 -27.094 -13.781 1 94.19 172 ALA B N 1
ATOM 3981 C CA . ALA B 1 172 ? 5.922 -27.219 -15.047 1 94.19 172 ALA B CA 1
ATOM 3982 C C . ALA B 1 172 ? 6.355 -28.672 -15.281 1 94.19 172 ALA B C 1
ATOM 3984 O O . ALA B 1 172 ? 6.234 -29.188 -16.391 1 94.19 172 ALA B O 1
ATOM 3985 N N . GLU B 1 173 ? 6.906 -29.297 -14.234 1 93.69 173 GLU B N 1
ATOM 3986 C CA . GLU B 1 173 ? 7.281 -30.703 -14.344 1 93.69 173 GLU B CA 1
ATOM 3987 C C . GLU B 1 173 ? 6.082 -31.562 -14.711 1 93.69 173 GLU B C 1
ATOM 3989 O O . GLU B 1 173 ? 6.188 -32.469 -15.555 1 93.69 173 GLU B O 1
ATOM 3994 N N . TYR B 1 174 ? 5.02 -31.344 -14.016 1 91.06 174 TYR B N 1
ATOM 3995 C CA . TYR B 1 174 ? 3.789 -32.062 -14.289 1 91.06 174 TYR B CA 1
ATOM 3996 C C . TYR B 1 174 ? 3.408 -31.953 -15.766 1 91.06 174 TYR B C 1
ATOM 3998 O O . TYR B 1 174 ? 3.045 -32.938 -16.391 1 91.06 174 TYR B O 1
ATOM 4006 N N . LEU B 1 175 ? 3.469 -30.766 -16.328 1 91.94 175 LEU B N 1
ATOM 4007 C CA . LEU B 1 175 ? 3.117 -30.547 -17.719 1 91.94 175 LEU B CA 1
ATOM 4008 C C . LEU B 1 175 ? 4.055 -31.328 -18.656 1 91.94 175 LEU B C 1
ATOM 4010 O O . LEU B 1 175 ? 3.617 -31.891 -19.656 1 91.94 175 LEU B O 1
ATOM 4014 N N . ILE B 1 176 ? 5.324 -31.312 -18.328 1 92.88 176 ILE B N 1
ATOM 4015 C CA . ILE B 1 176 ? 6.324 -32 -19.125 1 92.88 176 ILE B CA 1
ATOM 4016 C C . ILE B 1 176 ? 6.055 -33.531 -19.078 1 92.88 176 ILE B C 1
ATOM 4018 O O . ILE B 1 176 ? 6.105 -34.188 -20.125 1 92.88 176 ILE B O 1
ATOM 4022 N N . ARG B 1 177 ? 5.723 -34 -17.922 1 89.62 177 ARG B N 1
ATOM 4023 C CA . ARG B 1 177 ? 5.414 -35.406 -17.766 1 89.62 177 ARG B CA 1
ATOM 4024 C C . ARG B 1 177 ? 4.152 -35.781 -18.547 1 89.62 177 ARG B C 1
ATOM 4026 O O . ARG B 1 177 ? 4.086 -36.875 -19.156 1 89.62 177 ARG B O 1
ATOM 4033 N N . ALA B 1 178 ? 3.197 -34.969 -18.453 1 88.25 178 ALA B N 1
ATOM 4034 C CA . ALA B 1 178 ? 1.955 -35.188 -19.188 1 88.25 178 ALA B CA 1
ATOM 4035 C C . ALA B 1 178 ? 2.205 -35.25 -20.688 1 88.25 178 ALA B C 1
ATOM 4037 O O . ALA B 1 178 ? 1.605 -36.062 -21.391 1 88.25 178 ALA B O 1
ATOM 4038 N N . GLN B 1 179 ? 3.059 -34.344 -21.172 1 91.62 179 GLN B N 1
ATOM 4039 C CA . GLN B 1 179 ? 3.418 -34.344 -22.594 1 91.62 179 GLN B CA 1
ATOM 4040 C C . GLN B 1 179 ? 4.16 -35.625 -22.969 1 91.62 179 GLN B C 1
ATOM 4042 O O . GLN B 1 179 ? 3.92 -36.188 -24.031 1 91.62 179 GLN B O 1
ATOM 4047 N N . ALA B 1 180 ? 5.09 -36 -22.109 1 89.94 180 ALA B N 1
ATOM 4048 C CA . ALA B 1 180 ? 5.828 -37.25 -22.328 1 89.94 180 ALA B CA 1
ATOM 4049 C C . ALA B 1 180 ? 4.883 -38.438 -22.406 1 89.94 180 ALA B C 1
ATOM 4051 O O . ALA B 1 180 ? 5.043 -39.312 -23.266 1 89.94 180 ALA B O 1
ATOM 4052 N N . ALA B 1 181 ? 3.914 -38.5 -21.531 1 87.94 181 ALA B N 1
ATOM 4053 C CA . ALA B 1 181 ? 2.934 -39.594 -21.516 1 87.94 181 ALA B CA 1
ATOM 4054 C C . ALA B 1 181 ? 2.105 -39.594 -22.797 1 87.94 181 ALA B C 1
ATOM 4056 O O . ALA B 1 181 ? 1.813 -40.656 -23.344 1 87.94 181 ALA B O 1
ATOM 4057 N N . GLU B 1 182 ? 1.735 -38.438 -23.234 1 92.31 182 GLU B N 1
ATOM 4058 C CA . GLU B 1 182 ? 0.963 -38.344 -24.453 1 92.31 182 GLU B CA 1
ATOM 4059 C C . GLU B 1 182 ? 1.75 -38.844 -25.656 1 92.31 182 GLU B C 1
ATOM 4061 O O . GLU B 1 182 ? 1.167 -39.375 -26.609 1 92.31 182 GLU B O 1
ATOM 4066 N N . ARG B 1 183 ? 3.059 -38.75 -25.578 1 93.44 183 ARG B N 1
ATOM 4067 C CA . ARG B 1 183 ? 3.936 -39.188 -26.656 1 93.44 183 ARG B CA 1
ATOM 4068 C C . ARG B 1 183 ? 4.359 -40.625 -26.453 1 93.44 183 ARG B C 1
ATOM 4070 O O . ARG B 1 183 ? 5.156 -41.156 -27.234 1 93.44 183 ARG B O 1
ATOM 4077 N N . HIS B 1 184 ? 3.949 -41.219 -25.422 1 91.56 184 HIS B N 1
ATOM 4078 C CA . HIS B 1 184 ? 4.191 -42.625 -25.094 1 91.56 184 HIS B CA 1
ATOM 4079 C C . HIS B 1 184 ? 5.672 -42.875 -24.844 1 91.56 184 HIS B C 1
ATOM 4081 O O . HIS B 1 184 ? 6.211 -43.875 -25.281 1 91.56 184 HIS B O 1
ATOM 4087 N N . TRP B 1 185 ? 6.246 -41.844 -24.234 1 86.94 185 TRP B N 1
ATOM 4088 C CA . TRP B 1 185 ? 7.621 -42.062 -23.797 1 86.94 185 TRP B CA 1
ATOM 4089 C C . TRP B 1 185 ? 7.672 -43 -22.609 1 86.94 185 TRP B C 1
ATOM 4091 O O . TRP B 1 185 ? 6.922 -42.844 -21.641 1 86.94 185 TRP B O 1
ATOM 4101 N N . LYS B 1 186 ? 8.453 -44.031 -22.594 1 81.94 186 LYS B N 1
ATOM 4102 C CA . LYS B 1 186 ? 8.469 -45.094 -21.594 1 81.94 186 LYS B CA 1
ATOM 4103 C C . LYS B 1 186 ? 9.383 -44.719 -20.422 1 81.94 186 LYS B C 1
ATOM 4105 O O . LYS B 1 186 ? 9.117 -45.125 -19.281 1 81.94 186 LYS B O 1
ATOM 4110 N N . GLN B 1 187 ? 10.414 -44 -20.734 1 83.38 187 GLN B N 1
ATOM 4111 C CA . GLN B 1 187 ? 11.367 -43.656 -19.688 1 83.38 187 GLN B CA 1
ATOM 4112 C C . GLN B 1 187 ? 10.945 -42.406 -18.938 1 83.38 187 GLN B C 1
ATOM 4114 O O . GLN B 1 187 ? 10.469 -41.438 -19.562 1 83.38 187 GLN B O 1
ATOM 4119 N N . PRO B 1 188 ? 11.055 -42.469 -17.641 1 85.69 188 PRO B N 1
ATOM 4120 C CA . PRO B 1 188 ? 10.719 -41.281 -16.859 1 85.69 188 PRO B CA 1
ATOM 4121 C C . PRO B 1 188 ? 11.68 -40.125 -17.109 1 85.69 188 PRO B C 1
ATOM 4123 O O . PRO B 1 188 ? 12.844 -40.344 -17.453 1 85.69 188 PRO B O 1
ATOM 4126 N N . ILE B 1 189 ? 11.18 -38.906 -16.984 1 90 189 ILE B N 1
ATOM 4127 C CA . ILE B 1 189 ? 12.008 -37.719 -17.078 1 90 189 ILE B CA 1
ATOM 4128 C C . ILE B 1 189 ? 12.93 -37.594 -15.867 1 90 189 ILE B C 1
ATOM 4130 O O . ILE B 1 189 ? 12.461 -37.5 -14.727 1 90 189 ILE B O 1
ATOM 4134 N N . GLN B 1 190 ? 14.188 -37.656 -16.125 1 91.69 190 GLN B N 1
ATOM 4135 C CA . GLN B 1 190 ? 15.148 -37.688 -15.023 1 91.69 190 GLN B CA 1
ATOM 4136 C C . GLN B 1 190 ? 15.617 -36.281 -14.648 1 91.69 190 GLN B C 1
ATOM 4138 O O . GLN B 1 190 ? 15.742 -35.969 -13.469 1 91.69 190 GLN B O 1
ATOM 4143 N N . THR B 1 191 ? 15.852 -35.5 -15.672 1 95.56 191 THR B N 1
ATOM 4144 C CA . THR B 1 191 ? 16.422 -34.188 -15.422 1 95.56 191 THR B CA 1
ATOM 4145 C C . THR B 1 191 ? 15.609 -33.094 -16.109 1 95.56 191 THR B C 1
ATOM 4147 O O . THR B 1 191 ? 15.297 -33.219 -17.297 1 95.56 191 THR B O 1
ATOM 4150 N N . LEU B 1 192 ? 15.219 -32.094 -15.344 1 96.62 192 LEU B N 1
ATOM 4151 C CA . LEU B 1 192 ? 14.586 -30.875 -15.859 1 96.62 192 LEU B CA 1
ATOM 4152 C C . LEU B 1 192 ? 15.609 -29.75 -16.031 1 96.62 192 LEU B C 1
ATOM 4154 O O . LEU B 1 192 ? 16.484 -29.578 -15.18 1 96.62 192 LEU B O 1
ATOM 4158 N N . TYR B 1 193 ? 15.57 -29.078 -17.172 1 97.44 193 TYR B N 1
ATOM 4159 C CA . TYR B 1 193 ? 16.438 -27.922 -17.406 1 97.44 193 TYR B CA 1
ATOM 4160 C C . TYR B 1 193 ? 15.609 -26.641 -17.438 1 97.44 193 TYR B C 1
ATOM 4162 O O . TYR B 1 193 ? 14.766 -26.469 -18.328 1 97.44 193 TYR B O 1
ATOM 4170 N N . ALA B 1 194 ? 15.789 -25.797 -16.453 1 96.69 194 ALA B N 1
ATOM 4171 C CA . ALA B 1 194 ? 15.141 -24.484 -16.422 1 96.69 194 ALA B CA 1
ATOM 4172 C C . ALA B 1 194 ? 16.031 -23.406 -17.047 1 96.69 194 ALA B C 1
ATOM 4174 O O . ALA B 1 194 ? 17.062 -23.047 -16.484 1 96.69 194 ALA B O 1
ATOM 4175 N N . VAL B 1 195 ? 15.594 -22.891 -18.219 1 95.5 195 VAL B N 1
ATOM 4176 C CA . VAL B 1 195 ? 16.359 -21.906 -18.969 1 95.5 195 VAL B CA 1
ATOM 4177 C C . VAL B 1 195 ? 15.734 -20.516 -18.766 1 95.5 195 VAL B C 1
ATOM 4179 O O . VAL B 1 195 ? 14.539 -20.328 -19 1 95.5 195 VAL B O 1
ATOM 4182 N N . GLY B 1 196 ? 16.516 -19.656 -18.266 1 92.5 196 GLY B N 1
ATOM 4183 C CA . GLY B 1 196 ? 16.016 -18.297 -18.078 1 92.5 196 GLY B CA 1
ATOM 4184 C C . GLY B 1 196 ? 17.125 -17.266 -17.969 1 92.5 196 GLY B C 1
ATOM 4185 O O . GLY B 1 196 ? 18.312 -17.609 -17.969 1 92.5 196 GLY B O 1
ATOM 4186 N N . ASP B 1 197 ? 16.781 -15.961 -17.844 1 88.56 197 ASP B N 1
ATOM 4187 C CA . ASP B 1 197 ? 17.781 -14.891 -17.859 1 88.56 197 ASP B CA 1
ATOM 4188 C C . ASP B 1 197 ? 17.766 -14.109 -16.547 1 88.56 197 ASP B C 1
ATOM 4190 O O . ASP B 1 197 ? 18.453 -13.094 -16.422 1 88.56 197 ASP B O 1
ATOM 4194 N N . ASN B 1 198 ? 16.984 -14.555 -15.617 1 84.88 198 ASN B N 1
ATOM 4195 C CA . ASN B 1 198 ? 16.906 -13.859 -14.336 1 84.88 198 ASN B CA 1
ATOM 4196 C C . ASN B 1 198 ? 17.438 -14.719 -13.203 1 84.88 198 ASN B C 1
ATOM 4198 O O . ASN B 1 198 ? 16.875 -15.773 -12.891 1 84.88 198 ASN B O 1
ATOM 4202 N N . LEU B 1 199 ? 18.406 -14.227 -12.523 1 85.81 199 LEU B N 1
ATOM 4203 C CA . LEU B 1 199 ? 19.062 -14.961 -11.445 1 85.81 199 LEU B CA 1
ATOM 4204 C C . LEU B 1 199 ? 18.109 -15.188 -10.281 1 85.81 199 LEU B C 1
ATOM 4206 O O . LEU B 1 199 ? 18.031 -16.297 -9.734 1 85.81 199 LEU B O 1
ATOM 4210 N N . MET B 1 200 ? 17.312 -14.25 -9.969 1 83.19 200 MET B N 1
ATOM 4211 C CA . MET B 1 200 ? 16.547 -14.227 -8.727 1 83.19 200 MET B CA 1
ATOM 4212 C C . MET B 1 200 ? 15.227 -14.984 -8.891 1 83.19 200 MET B C 1
ATOM 4214 O O . MET B 1 200 ? 14.586 -15.344 -7.902 1 83.19 200 MET B O 1
ATOM 4218 N N . THR B 1 201 ? 14.836 -15.18 -10.164 1 88.56 201 THR B N 1
ATOM 4219 C CA . THR B 1 201 ? 13.562 -15.867 -10.359 1 88.56 201 THR B CA 1
ATOM 4220 C C . THR B 1 201 ? 13.766 -17.188 -11.086 1 88.56 201 THR B C 1
ATOM 4222 O O . THR B 1 201 ? 13.523 -18.25 -10.523 1 88.56 201 THR B O 1
ATOM 4225 N N . ASP B 1 202 ? 14.453 -17.188 -12.227 1 90.69 202 ASP B N 1
ATOM 4226 C CA . ASP B 1 202 ? 14.633 -18.406 -13.023 1 90.69 202 ASP B CA 1
ATOM 4227 C C . ASP B 1 202 ? 15.617 -19.359 -12.359 1 90.69 202 ASP B C 1
ATOM 4229 O O . ASP B 1 202 ? 15.281 -20.516 -12.094 1 90.69 202 ASP B O 1
ATOM 4233 N N . VAL B 1 203 ? 16.797 -18.828 -12.055 1 93.06 203 VAL B N 1
ATOM 4234 C CA . VAL B 1 203 ? 17.859 -19.656 -11.484 1 93.06 203 VAL B CA 1
ATOM 4235 C C . VAL B 1 203 ? 17.5 -20.047 -10.055 1 93.06 203 VAL B C 1
ATOM 4237 O O . VAL B 1 203 ? 17.547 -21.234 -9.703 1 93.06 203 VAL B O 1
ATOM 4240 N N . TYR B 1 204 ? 17.141 -19.078 -9.32 1 92.62 204 TYR B N 1
ATOM 4241 C CA . TYR B 1 204 ? 16.781 -19.328 -7.93 1 92.62 204 TYR B CA 1
ATOM 4242 C C . TYR B 1 204 ? 15.664 -20.359 -7.84 1 92.62 204 TYR B C 1
ATOM 4244 O O . TYR B 1 204 ? 15.75 -21.312 -7.051 1 92.62 204 TYR B O 1
ATOM 4252 N N . GLY B 1 205 ? 14.609 -20.219 -8.625 1 94.88 205 GLY B N 1
ATOM 4253 C CA . GLY B 1 205 ? 13.484 -21.141 -8.633 1 94.88 205 GLY B CA 1
ATOM 4254 C C . GLY B 1 205 ? 13.875 -22.562 -9.016 1 94.88 205 GLY B C 1
ATOM 4255 O O . GLY B 1 205 ? 13.414 -23.516 -8.398 1 94.88 205 GLY B O 1
ATOM 4256 N N . ALA B 1 206 ? 14.672 -22.656 -10.008 1 97.06 206 ALA B N 1
ATOM 4257 C CA . ALA B 1 206 ? 15.133 -23.969 -10.445 1 97.06 206 ALA B CA 1
ATOM 4258 C C . ALA B 1 206 ? 15.93 -24.672 -9.344 1 97.06 206 ALA B C 1
ATOM 4260 O O . ALA B 1 206 ? 15.727 -25.859 -9.086 1 97.06 206 ALA B O 1
ATOM 4261 N N . ASN B 1 207 ? 16.781 -23.922 -8.719 1 96.94 207 ASN B N 1
ATOM 4262 C CA . ASN B 1 207 ? 17.609 -24.469 -7.656 1 96.94 207 ASN B CA 1
ATOM 4263 C C . ASN B 1 207 ? 16.781 -24.812 -6.426 1 96.94 207 ASN B C 1
ATOM 4265 O O . ASN B 1 207 ? 17.062 -25.812 -5.75 1 96.94 207 ASN B O 1
ATOM 4269 N N . LEU B 1 208 ? 15.883 -24 -6.176 1 95.75 208 LEU B N 1
ATOM 4270 C CA . LEU B 1 208 ? 14.961 -24.281 -5.082 1 95.75 208 LEU B CA 1
ATOM 4271 C C . LEU B 1 208 ? 14.203 -25.578 -5.34 1 95.75 208 LEU B C 1
ATOM 4273 O O . LEU B 1 208 ? 14.055 -26.406 -4.438 1 95.75 208 LEU B O 1
ATOM 4277 N N . TYR B 1 209 ? 13.727 -25.719 -6.508 1 96 209 TYR B N 1
ATOM 4278 C CA . TYR B 1 209 ? 13 -26.938 -6.871 1 96 209 TYR B CA 1
ATOM 4279 C C . TYR B 1 209 ? 13.906 -28.156 -6.828 1 96 209 TYR B C 1
ATOM 4281 O O . TYR B 1 209 ? 13.492 -29.234 -6.391 1 96 209 TYR B O 1
ATOM 4289 N N . ASN B 1 210 ? 15.117 -27.984 -7.266 1 96.94 210 ASN B N 1
ATOM 4290 C CA . ASN B 1 210 ? 16.094 -29.078 -7.195 1 96.94 210 ASN B CA 1
ATOM 4291 C C . ASN B 1 210 ? 16.297 -29.547 -5.758 1 96.94 210 ASN B C 1
ATOM 4293 O O . ASN B 1 210 ? 16.391 -30.75 -5.5 1 96.94 210 ASN B O 1
ATOM 4297 N N . ARG B 1 211 ? 16.484 -28.609 -4.91 1 95.06 211 ARG B N 1
ATOM 4298 C CA . ARG B 1 211 ? 16.641 -28.953 -3.498 1 95.06 211 ARG B CA 1
ATOM 4299 C C . ARG B 1 211 ? 15.438 -29.75 -2.994 1 95.06 211 ARG B C 1
ATOM 4301 O O . ARG B 1 211 ? 15.602 -30.719 -2.248 1 95.06 211 ARG B O 1
ATOM 4308 N N . TYR B 1 212 ? 14.281 -29.328 -3.344 1 93.19 212 TYR B N 1
ATOM 4309 C CA . TYR B 1 212 ? 13.062 -30.047 -2.982 1 93.19 212 TYR B CA 1
ATOM 4310 C C . TYR B 1 212 ? 13.094 -31.484 -3.514 1 93.19 212 TYR B C 1
ATOM 4312 O O . TYR B 1 212 ? 12.727 -32.406 -2.803 1 93.19 212 TYR B O 1
ATOM 4320 N N . LEU B 1 213 ? 13.492 -31.625 -4.75 1 93.88 213 LEU B N 1
ATOM 4321 C CA . LEU B 1 213 ? 13.578 -32.938 -5.367 1 93.88 213 LEU B CA 1
ATOM 4322 C C . LEU B 1 213 ? 14.555 -33.844 -4.609 1 93.88 213 LEU B C 1
ATOM 4324 O O . LEU B 1 213 ? 14.266 -35 -4.363 1 93.88 213 LEU B O 1
ATOM 4328 N N . GLU B 1 214 ? 15.625 -33.25 -4.207 1 92.81 214 GLU B N 1
ATOM 4329 C CA . GLU B 1 214 ? 16.641 -34 -3.469 1 92.81 214 GLU B CA 1
ATOM 4330 C C . GLU B 1 214 ? 16.125 -34.438 -2.1 1 92.81 214 GLU B C 1
ATOM 4332 O O . GLU B 1 214 ? 16.375 -35.562 -1.666 1 92.81 214 GLU B O 1
ATOM 4337 N N . GLU B 1 215 ? 15.484 -33.594 -1.499 1 89.88 215 GLU B N 1
ATOM 4338 C CA . GLU B 1 215 ? 14.938 -33.906 -0.18 1 89.88 215 GLU B CA 1
ATOM 4339 C C . GLU B 1 215 ? 13.836 -34.938 -0.268 1 89.88 215 GLU B C 1
ATOM 4341 O O . GLU B 1 215 ? 13.727 -35.812 0.605 1 89.88 215 GLU B O 1
ATOM 4346 N N . ASN B 1 216 ? 13.016 -34.812 -1.2 1 84.75 216 ASN B N 1
ATOM 4347 C CA . ASN B 1 216 ? 11.93 -35.75 -1.408 1 84.75 216 ASN B CA 1
ATOM 4348 C C . ASN B 1 216 ? 12.453 -37.125 -1.734 1 84.75 216 ASN B C 1
ATOM 4350 O O . ASN B 1 216 ? 11.859 -38.156 -1.325 1 84.75 216 ASN B O 1
ATOM 4354 N N . SER B 1 217 ? 13.445 -37.219 -2.49 1 80.75 217 SER B N 1
ATOM 4355 C CA . SER B 1 217 ? 14.062 -38.5 -2.824 1 80.75 217 SER B CA 1
ATOM 4356 C C . SER B 1 217 ? 14.648 -39.156 -1.585 1 80.75 217 SER B C 1
ATOM 4358 O O . SER B 1 217 ? 14.547 -40.375 -1.431 1 80.75 217 SER B O 1
ATOM 4360 N N . ARG B 1 218 ? 15.125 -38.406 -0.699 1 77.12 218 ARG B N 1
ATOM 4361 C CA . ARG B 1 218 ? 15.688 -38.938 0.536 1 77.12 218 ARG B CA 1
ATOM 4362 C C . ARG B 1 218 ? 14.594 -39.469 1.455 1 77.12 218 ARG B C 1
ATOM 4364 O O . ARG B 1 218 ? 14.742 -40.531 2.068 1 77.12 218 ARG B O 1
ATOM 4371 N N . LYS B 1 219 ? 13.508 -38.719 1.514 1 70.19 219 LYS B N 1
ATOM 4372 C CA . LYS B 1 219 ? 12.391 -39.156 2.352 1 70.19 219 LYS B CA 1
ATOM 4373 C C . LYS B 1 219 ? 11.734 -40.406 1.801 1 70.19 219 LYS B C 1
ATOM 4375 O O . LYS B 1 219 ? 11.367 -41.312 2.562 1 70.19 219 LYS B O 1
ATOM 4380 N N . GLY B 1 220 ? 11.578 -40.312 0.476 1 60.22 220 GLY B N 1
ATOM 4381 C CA . GLY B 1 220 ? 11.055 -41.531 -0.13 1 60.22 220 GLY B CA 1
ATOM 4382 C C . GLY B 1 220 ? 11.938 -42.75 0.091 1 60.22 220 GLY B C 1
ATOM 4383 O O . GLY B 1 220 ? 11.445 -43.844 0.322 1 60.22 220 GLY B O 1
ATOM 4384 N N . SER B 1 221 ? 13.234 -42.438 -0.033 1 50.59 221 SER B N 1
ATOM 4385 C CA . SER B 1 221 ? 14.195 -43.5 0.197 1 50.59 221 SER B CA 1
ATOM 4386 C C . SER B 1 221 ? 14.164 -43.969 1.646 1 50.59 221 SER B C 1
ATOM 4388 O O . SER B 1 221 ? 14.242 -45.188 1.915 1 50.59 221 SER B O 1
ATOM 4390 N N . LYS B 1 222 ? 13.945 -42.969 2.49 1 51.72 222 LYS B N 1
ATOM 4391 C CA . LYS B 1 222 ? 13.891 -43.344 3.904 1 51.72 222 LYS B CA 1
ATOM 4392 C C . LYS B 1 222 ? 12.609 -44.094 4.227 1 51.72 222 LYS B C 1
ATOM 4394 O O . LYS B 1 222 ? 12.625 -45.062 5.016 1 51.72 222 LYS B O 1
ATOM 4399 N N . SER B 1 223 ? 11.609 -43.5 3.656 1 47.19 223 SER B N 1
ATOM 4400 C CA . SER B 1 223 ? 10.344 -44.188 3.887 1 47.19 223 SER B CA 1
ATOM 4401 C C . SER B 1 223 ? 10.383 -45.594 3.361 1 47.19 223 SER B C 1
ATOM 4403 O O . SER B 1 223 ? 9.836 -46.5 3.984 1 47.19 223 SER B O 1
ATOM 4405 N N . ARG B 1 224 ? 11.047 -45.906 2.18 1 49.28 224 ARG B N 1
ATOM 4406 C CA . ARG B 1 224 ? 11.219 -47.25 1.649 1 49.28 224 ARG B CA 1
ATOM 4407 C C . ARG B 1 224 ? 12.141 -48.062 2.541 1 49.28 224 ARG B C 1
ATOM 4409 O O . ARG B 1 224 ? 11.891 -49.25 2.771 1 49.28 224 ARG B O 1
ATOM 4416 N N . ILE B 1 225 ? 13.062 -47.312 3.035 1 47.69 225 ILE B N 1
ATOM 4417 C CA . ILE B 1 225 ? 13.992 -48 3.914 1 47.69 225 ILE B CA 1
ATOM 4418 C C . ILE B 1 225 ? 13.297 -48.344 5.23 1 47.69 225 ILE B C 1
ATOM 4420 O O . ILE B 1 225 ? 13.445 -49.469 5.75 1 47.69 225 ILE B O 1
ATOM 4424 N N . GLN B 1 226 ? 12.625 -47.188 5.652 1 45.56 226 GLN B N 1
ATOM 4425 C CA . GLN B 1 226 ? 11.906 -47.469 6.891 1 45.56 226 GLN B CA 1
ATOM 4426 C C . GLN B 1 226 ? 10.859 -48.562 6.684 1 45.56 226 GLN B C 1
ATOM 4428 O O . GLN B 1 226 ? 10.648 -49.375 7.562 1 45.56 226 GLN B O 1
ATOM 4433 N N . ALA B 1 227 ? 10.312 -48.531 5.559 1 46.59 227 ALA B N 1
ATOM 4434 C CA . ALA B 1 227 ? 9.336 -49.562 5.285 1 46.59 227 ALA B CA 1
ATOM 4435 C C . ALA B 1 227 ? 10.016 -50.938 5.16 1 46.59 227 ALA B C 1
ATOM 4437 O O . ALA B 1 227 ? 9.492 -51.938 5.641 1 46.59 227 ALA B O 1
ATOM 4438 N N . LYS B 1 228 ? 11.227 -50.938 4.504 1 44.59 228 LYS B N 1
ATOM 4439 C CA . LYS B 1 228 ? 11.945 -52.188 4.441 1 44.59 228 LYS B CA 1
ATOM 4440 C C . LYS B 1 228 ? 12.445 -52.625 5.82 1 44.59 228 LYS B C 1
ATOM 4442 O O . LYS B 1 228 ? 12.453 -53.812 6.152 1 44.59 228 LYS B O 1
ATOM 4447 N N . ALA B 1 229 ? 12.953 -51.531 6.473 1 45.47 229 ALA B N 1
ATOM 4448 C CA . ALA B 1 229 ? 13.453 -51.844 7.805 1 45.47 229 ALA B CA 1
ATOM 4449 C C . ALA B 1 229 ? 12.305 -52.188 8.758 1 45.47 229 ALA B C 1
ATOM 4451 O O . ALA B 1 229 ? 12.484 -52.938 9.711 1 45.47 229 ALA B O 1
ATOM 4452 N N . ALA B 1 230 ? 11.273 -51.5 8.531 1 41.84 230 ALA B N 1
ATOM 4453 C CA . ALA B 1 230 ? 10.117 -51.719 9.391 1 41.84 230 ALA B CA 1
ATOM 4454 C C . ALA B 1 230 ? 9.492 -53.094 9.109 1 41.84 230 ALA B C 1
ATOM 4456 O O . ALA B 1 230 ? 8.492 -53.469 9.727 1 41.84 230 ALA B O 1
ATOM 4457 N N . GLY B 1 231 ? 9.938 -53.812 8.102 1 36.56 231 GLY B N 1
ATOM 4458 C CA . GLY B 1 231 ? 9.398 -55.156 8.078 1 36.56 231 GLY B CA 1
ATOM 4459 C C . GLY B 1 231 ? 9.586 -55.906 9.391 1 36.56 231 GLY B C 1
ATOM 4460 O O . GLY B 1 231 ? 9.18 -57.062 9.523 1 36.56 231 GLY B O 1
ATOM 4461 N N . GLY B 1 232 ? 10.758 -55.719 10.148 1 33.91 232 GLY B N 1
ATOM 4462 C CA . GLY B 1 232 ? 10.703 -56.312 11.461 1 33.91 232 GLY B CA 1
ATOM 4463 C C . GLY B 1 232 ? 9.664 -55.688 12.367 1 33.91 232 GLY B C 1
ATOM 4464 O O . GLY B 1 232 ? 9.023 -54.688 12 1 33.91 232 GLY B O 1
ATOM 4465 N N . ARG B 1 233 ? 9.922 -55.656 13.914 1 31.59 233 ARG B N 1
ATOM 4466 C CA . ARG B 1 233 ? 8.883 -55.594 14.93 1 31.59 233 ARG B CA 1
ATOM 4467 C C . ARG B 1 233 ? 8.141 -54.25 14.852 1 31.59 233 ARG B C 1
ATOM 4469 O O . ARG B 1 233 ? 6.91 -54.219 14.828 1 31.59 233 ARG B O 1
ATOM 4476 N N . GLY B 1 234 ? 8.766 -53.281 15.672 1 30.16 234 GLY B N 1
ATOM 4477 C CA . GLY B 1 234 ? 8.031 -52.344 16.531 1 30.16 234 GLY B CA 1
ATOM 4478 C C . GLY B 1 234 ? 7.473 -51.156 15.773 1 30.16 234 GLY B C 1
ATOM 4479 O O . GLY B 1 234 ? 8.016 -50.75 14.742 1 30.16 234 GLY B O 1
ATOM 4480 N N . SER B 1 235 ? 6.168 -50.875 15.898 1 30.64 235 SER B N 1
ATOM 4481 C CA . SER B 1 235 ? 5.238 -49.844 15.453 1 30.64 235 SER B CA 1
ATOM 4482 C C . SER B 1 235 ? 5.793 -48.469 15.719 1 30.64 235 SER B C 1
ATOM 4484 O O . SER B 1 235 ? 5.57 -47.875 16.797 1 30.64 235 SER B O 1
ATOM 4486 N N . ALA B 1 236 ? 7.121 -48.219 15.773 1 30.88 236 ALA B N 1
ATOM 4487 C CA . ALA B 1 236 ? 7.312 -46.906 16.328 1 30.88 236 ALA B CA 1
ATOM 4488 C C . ALA B 1 236 ? 6.578 -45.844 15.5 1 30.88 236 ALA B C 1
ATOM 4490 O O . ALA B 1 236 ? 6.477 -45.969 14.281 1 30.88 236 ALA B O 1
ATOM 4491 N N . ALA B 1 237 ? 5.941 -44.875 16.156 1 29.47 237 ALA B N 1
ATOM 4492 C CA . ALA B 1 237 ? 5.117 -43.688 15.93 1 29.47 237 ALA B CA 1
ATOM 4493 C C . ALA B 1 237 ? 5.828 -42.719 15 1 29.47 237 ALA B C 1
ATOM 4495 O O . ALA B 1 237 ? 6.969 -42.344 15.25 1 29.47 237 ALA B O 1
ATOM 4496 N N . VAL B 1 238 ? 5.641 -42.75 13.742 1 30.19 238 VAL B N 1
ATOM 4497 C CA . VAL B 1 238 ? 6.008 -41.719 12.789 1 30.19 238 VAL B CA 1
ATOM 4498 C C . VAL B 1 238 ? 5.73 -40.344 13.391 1 30.19 238 VAL B C 1
ATOM 4500 O O . VAL B 1 238 ? 4.625 -40.062 13.867 1 30.19 238 VAL B O 1
ATOM 4503 N N . SER B 1 239 ? 6.719 -39.75 13.992 1 29.7 239 SER B N 1
ATOM 4504 C CA . SER B 1 239 ? 6.613 -38.344 14.453 1 29.7 239 SER B CA 1
ATOM 4505 C C . SER B 1 239 ? 5.84 -37.5 13.453 1 29.7 239 SER B C 1
ATOM 4507 O O . SER B 1 239 ? 5.977 -37.688 12.242 1 29.7 239 SER B O 1
ATOM 4509 N N . GLN B 1 240 ? 4.625 -37.062 13.805 1 27.8 240 GLN B N 1
ATOM 4510 C CA . GLN B 1 240 ? 3.711 -36.062 13.258 1 27.8 240 GLN B CA 1
ATOM 4511 C C . GLN B 1 240 ? 4.445 -34.781 12.898 1 27.8 240 GLN B C 1
ATOM 4513 O O . GLN B 1 240 ? 4.434 -33.812 13.664 1 27.8 240 GLN B O 1
ATOM 4518 N N . ASP B 1 241 ? 5.73 -34.781 12.57 1 32.09 241 ASP B N 1
ATOM 4519 C CA . ASP B 1 241 ? 6.023 -33.438 12.125 1 32.09 241 ASP B CA 1
ATOM 4520 C C . ASP B 1 241 ? 4.906 -32.875 11.242 1 32.09 241 ASP B C 1
ATOM 4522 O O . ASP B 1 241 ? 4.594 -33.469 10.195 1 32.09 241 ASP B O 1
ATOM 4526 N N . GLU B 1 242 ? 3.895 -32.406 11.781 1 32.69 242 GLU B N 1
ATOM 4527 C CA . GLU B 1 242 ? 2.889 -31.531 11.188 1 32.69 242 GLU B CA 1
ATOM 4528 C C . GLU B 1 242 ? 3.496 -30.641 10.109 1 32.69 242 GLU B C 1
ATOM 4530 O O . GLU B 1 242 ? 4.02 -29.562 10.406 1 32.69 242 GLU B O 1
ATOM 4535 N N . ASP B 1 243 ? 4.363 -31.062 9.219 1 35.31 243 ASP B N 1
ATOM 4536 C CA . ASP B 1 243 ? 4.566 -30.266 8.016 1 35.31 243 ASP B CA 1
ATOM 4537 C C . ASP B 1 243 ? 3.277 -29.562 7.602 1 35.31 243 ASP B C 1
ATOM 4539 O O . ASP B 1 243 ? 2.207 -30.172 7.586 1 35.31 243 ASP B O 1
ATOM 4543 N N . ILE B 1 244 ? 3.039 -28.391 8.008 1 38.47 244 ILE B N 1
ATOM 4544 C CA . ILE B 1 244 ? 2.006 -27.547 7.406 1 38.47 244 ILE B CA 1
ATOM 4545 C C . ILE B 1 244 ? 1.789 -27.969 5.953 1 38.47 244 ILE B C 1
ATOM 4547 O O . ILE B 1 244 ? 2.621 -27.688 5.09 1 38.47 244 ILE B O 1
ATOM 4551 N N . ASP B 1 245 ? 1.596 -29.172 5.555 1 43.47 245 ASP B N 1
ATOM 4552 C CA . ASP B 1 245 ? 1.126 -29.672 4.266 1 43.47 245 ASP B CA 1
ATOM 4553 C C . ASP B 1 245 ? 0.205 -28.656 3.592 1 43.47 245 ASP B C 1
ATOM 4555 O O . ASP B 1 245 ? -0.915 -28.422 4.051 1 43.47 245 ASP B O 1
ATOM 4559 N N . ASN B 1 246 ? 0.784 -27.672 3.033 1 52.88 246 ASN B N 1
ATOM 4560 C CA . ASN B 1 246 ? -0.039 -26.781 2.217 1 52.88 246 ASN B CA 1
ATOM 4561 C C . ASN B 1 246 ? -0.997 -27.578 1.326 1 52.88 246 ASN B C 1
ATOM 4563 O O . ASN B 1 246 ? -0.615 -28.594 0.741 1 52.88 246 ASN B O 1
ATOM 4567 N N . SER B 1 247 ? -2.234 -27.469 1.494 1 61.97 247 SER B N 1
ATOM 4568 C CA . SER B 1 247 ? -3.406 -28.125 0.913 1 61.97 247 SER B CA 1
ATOM 4569 C C . SER B 1 247 ? -3.219 -28.359 -0.582 1 61.97 247 SER B C 1
ATOM 4571 O O . SER B 1 247 ? -3.625 -29.406 -1.104 1 61.97 247 SER B O 1
ATOM 4573 N N . TRP B 1 248 ? -2.303 -27.5 -1.227 1 69.5 248 TRP B N 1
ATOM 4574 C CA . TRP B 1 248 ? -2.248 -27.688 -2.672 1 69.5 248 TRP B CA 1
ATOM 4575 C C . TRP B 1 248 ? -1.34 -28.859 -3.037 1 69.5 248 TRP B C 1
ATOM 4577 O O . TRP B 1 248 ? -1.438 -29.406 -4.137 1 69.5 248 TRP B O 1
ATOM 4587 N N . GLU B 1 249 ? -0.482 -29.25 -2.105 1 67.19 249 GLU B N 1
ATOM 4588 C CA . GLU B 1 249 ? 0.429 -30.359 -2.385 1 67.19 249 GLU B CA 1
ATOM 4589 C C . GLU B 1 249 ? -0.338 -31.656 -2.633 1 67.19 249 GLU B C 1
ATOM 4591 O O . GLU B 1 249 ? 0.099 -32.5 -3.42 1 67.19 249 GLU B O 1
ATOM 4596 N N . ASN B 1 250 ? -1.421 -31.641 -2.002 1 64.88 250 ASN B N 1
ATOM 4597 C CA . ASN B 1 250 ? -2.264 -32.812 -2.195 1 64.88 250 ASN B CA 1
ATOM 4598 C C . ASN B 1 250 ? -2.955 -32.781 -3.557 1 64.88 250 ASN B C 1
ATOM 4600 O O . ASN B 1 250 ? -3.359 -33.844 -4.07 1 64.88 250 ASN B O 1
ATOM 4604 N N . GLU B 1 251 ? -2.961 -31.578 -4.125 1 67.94 251 GLU B N 1
ATOM 4605 C CA . GLU B 1 251 ? -3.625 -31.406 -5.414 1 67.94 251 GLU B CA 1
ATOM 4606 C C . GLU B 1 251 ? -2.676 -31.719 -6.566 1 67.94 251 GLU B C 1
ATOM 4608 O O . GLU B 1 251 ? -3.111 -32.125 -7.641 1 67.94 251 GLU B O 1
ATOM 4613 N N . LEU B 1 252 ? -1.421 -31.469 -6.234 1 70.44 252 LEU B N 1
ATOM 4614 C CA . LEU B 1 252 ? -0.427 -31.672 -7.285 1 70.44 252 LEU B CA 1
ATOM 4615 C C . LEU B 1 252 ? 0.222 -33.031 -7.176 1 70.44 252 LEU B C 1
ATOM 4617 O O . LEU B 1 252 ? 0.469 -33.531 -6.074 1 70.44 252 LEU B O 1
ATOM 4621 N N . ALA B 1 253 ? 0.295 -33.688 -8.336 1 69.5 253 ALA B N 1
ATOM 4622 C CA . ALA B 1 253 ? 1.04 -34.938 -8.359 1 69.5 253 ALA B CA 1
ATOM 4623 C C . ALA B 1 253 ? 2.449 -34.75 -7.805 1 69.5 253 ALA B C 1
ATOM 4625 O O . ALA B 1 253 ? 3.057 -33.688 -7.984 1 69.5 253 ALA B O 1
ATOM 4626 N N . SER B 1 254 ? 2.869 -35.688 -7.07 1 76.75 254 SER B N 1
ATOM 4627 C CA . SER B 1 254 ? 4.211 -35.656 -6.5 1 76.75 254 SER B CA 1
ATOM 4628 C C . SER B 1 254 ? 5.273 -35.5 -7.586 1 76.75 254 SER B C 1
ATOM 4630 O O . SER B 1 254 ? 5.074 -35.969 -8.719 1 76.75 254 SER B O 1
ATOM 4632 N N . ALA B 1 255 ? 6.277 -34.812 -7.242 1 81.75 255 ALA B N 1
ATOM 4633 C CA . ALA B 1 255 ? 7.414 -34.656 -8.148 1 81.75 255 ALA B CA 1
ATOM 4634 C C . ALA B 1 255 ? 8.023 -36.031 -8.484 1 81.75 255 ALA B C 1
ATOM 4636 O O . ALA B 1 255 ? 8.047 -36.938 -7.648 1 81.75 255 ALA B O 1
ATOM 4637 N N . ALA B 1 256 ? 8.484 -36.156 -9.75 1 80.19 256 ALA B N 1
ATOM 4638 C CA . ALA B 1 256 ? 9.008 -37.438 -10.195 1 80.19 256 ALA B CA 1
ATOM 4639 C C . ALA B 1 256 ? 10.43 -37.281 -10.734 1 80.19 256 ALA B C 1
ATOM 4641 O O . ALA B 1 256 ? 11.188 -38.25 -10.781 1 80.19 256 ALA B O 1
ATOM 4642 N N . ALA B 1 257 ? 10.805 -36.062 -11.07 1 91.5 257 ALA B N 1
ATOM 4643 C CA . ALA B 1 257 ? 12.141 -35.875 -11.625 1 91.5 257 ALA B CA 1
ATOM 4644 C C . ALA B 1 257 ? 13.203 -36 -10.547 1 91.5 257 ALA B C 1
ATOM 4646 O O . ALA B 1 257 ? 12.93 -35.812 -9.367 1 91.5 257 ALA B O 1
ATOM 4647 N N . ALA B 1 258 ? 14.383 -36.406 -10.977 1 92.69 258 ALA B N 1
ATOM 4648 C CA . ALA B 1 258 ? 15.492 -36.562 -10.039 1 92.69 258 ALA B CA 1
ATOM 4649 C C . ALA B 1 258 ? 16.203 -35.219 -9.805 1 92.69 258 ALA B C 1
ATOM 4651 O O . ALA B 1 258 ? 16.672 -34.938 -8.695 1 92.69 258 ALA B O 1
ATOM 4652 N N . HIS B 1 259 ? 16.297 -34.469 -10.898 1 95.69 259 HIS B N 1
ATOM 4653 C CA . HIS B 1 259 ? 17.062 -33.219 -10.812 1 95.69 259 HIS B CA 1
ATOM 4654 C C . HIS B 1 259 ? 16.375 -32.094 -11.578 1 95.69 259 HIS B C 1
ATOM 4656 O O . HIS B 1 259 ? 15.609 -32.375 -12.508 1 95.69 259 HIS B O 1
ATOM 4662 N N . CYS B 1 260 ? 16.594 -30.906 -11.125 1 97.69 260 CYS B N 1
ATOM 4663 C CA . CYS B 1 260 ? 16.312 -29.672 -11.859 1 97.69 260 CYS B CA 1
ATOM 4664 C C . CYS B 1 260 ? 17.547 -28.797 -11.969 1 97.69 260 CYS B C 1
ATOM 4666 O O . CYS B 1 260 ? 18.109 -28.375 -10.953 1 97.69 260 CYS B O 1
ATOM 4668 N N . ARG B 1 261 ? 18 -28.594 -13.18 1 98 261 ARG B N 1
ATOM 4669 C CA . ARG B 1 261 ? 19.219 -27.828 -13.398 1 98 261 ARG B CA 1
ATOM 4670 C C . ARG B 1 261 ? 18.906 -26.453 -13.992 1 98 261 ARG B C 1
ATOM 4672 O O . ARG B 1 261 ? 18.047 -26.328 -14.867 1 98 261 ARG B O 1
ATOM 4679 N N . SER B 1 262 ? 19.578 -25.438 -13.422 1 97.69 262 SER B N 1
ATOM 4680 C CA . SER B 1 262 ? 19.375 -24.078 -13.875 1 97.69 262 SER B CA 1
ATOM 4681 C C . SER B 1 262 ? 20.375 -23.703 -14.961 1 97.69 262 SER B C 1
ATOM 4683 O O . SER B 1 262 ? 21.578 -23.969 -14.836 1 97.69 262 SER B O 1
ATOM 4685 N N . VAL B 1 263 ? 19.875 -23.125 -16.094 1 97.06 263 VAL B N 1
ATOM 4686 C CA . VAL B 1 263 ? 20.688 -22.609 -17.188 1 97.06 263 VAL B CA 1
ATOM 4687 C C . VAL B 1 263 ? 20.422 -21.109 -17.375 1 97.06 263 VAL B C 1
ATOM 4689 O O . VAL B 1 263 ? 19.344 -20.719 -17.828 1 97.06 263 VAL B O 1
ATOM 4692 N N . LEU B 1 264 ? 21.422 -20.281 -17.031 1 95.19 264 LEU B N 1
ATOM 4693 C CA . LEU B 1 264 ? 21.312 -18.828 -17.188 1 95.19 264 LEU B CA 1
ATOM 4694 C C . LEU B 1 264 ? 21.719 -18.406 -18.594 1 95.19 264 LEU B C 1
ATOM 4696 O O . LEU B 1 264 ? 22.812 -18.734 -19.047 1 95.19 264 LEU B O 1
ATOM 4700 N N . VAL B 1 265 ? 20.812 -17.781 -19.297 1 94.25 265 VAL B N 1
ATOM 4701 C CA . VAL B 1 265 ? 21.141 -17.234 -20.609 1 94.25 265 VAL B CA 1
ATOM 4702 C C . VAL B 1 265 ? 21.438 -15.742 -20.484 1 94.25 265 VAL B C 1
ATOM 4704 O O . VAL B 1 265 ? 20.797 -15.031 -19.703 1 94.25 265 VAL B O 1
ATOM 4707 N N . CYS B 1 266 ? 22.547 -15.266 -21.094 1 85.56 266 CYS B N 1
ATOM 4708 C CA . CYS B 1 266 ? 23.016 -13.891 -20.969 1 85.56 266 CYS B CA 1
ATOM 4709 C C . CYS B 1 266 ? 22.297 -12.977 -21.953 1 85.56 266 CYS B C 1
ATOM 4711 O O . CYS B 1 266 ? 22.734 -12.836 -23.109 1 85.56 266 CYS B O 1
ATOM 4713 N N . THR B 1 267 ? 21.094 -12.93 -21.766 1 72.56 267 THR B N 1
ATOM 4714 C CA . THR B 1 267 ? 20.391 -11.953 -22.594 1 72.56 267 THR B CA 1
ATOM 4715 C C . THR B 1 267 ? 20.375 -10.586 -21.906 1 72.56 267 THR B C 1
ATOM 4717 O O . THR B 1 267 ? 20.969 -10.406 -20.859 1 72.56 267 THR B O 1
ATOM 4720 N N . GLY B 1 268 ? 19.797 -9.445 -22.406 1 56.22 268 GLY B N 1
ATOM 4721 C CA . GLY B 1 268 ? 19.766 -8.055 -21.969 1 56.22 268 GLY B CA 1
ATOM 4722 C C . GLY B 1 268 ? 19.469 -7.883 -20.5 1 56.22 268 GLY B C 1
ATOM 4723 O O . GLY B 1 268 ? 19.938 -6.93 -19.875 1 56.22 268 GLY B O 1
ATOM 4724 N N . VAL B 1 269 ? 18.625 -8.727 -19.859 1 53.41 269 VAL B N 1
ATOM 4725 C CA . VAL B 1 269 ? 18.328 -8.453 -18.453 1 53.41 269 VAL B CA 1
ATOM 4726 C C . VAL B 1 269 ? 19.531 -8.789 -17.594 1 53.41 269 VAL B C 1
ATOM 4728 O O . VAL B 1 269 ? 19.891 -8.023 -16.688 1 53.41 269 VAL B O 1
ATOM 4731 N N . TYR B 1 270 ? 20.047 -10.008 -17.719 1 50.66 270 TYR B N 1
ATOM 4732 C CA . TYR B 1 270 ? 21.281 -10.359 -17.016 1 50.66 270 TYR B CA 1
ATOM 4733 C C . TYR B 1 270 ? 22.5 -10 -17.859 1 50.66 270 TYR B C 1
ATOM 4735 O O . TYR B 1 270 ? 22.594 -10.383 -19.031 1 50.66 270 TYR B O 1
ATOM 4743 N N . ASN B 1 271 ? 23.047 -8.891 -17.594 1 49.88 271 ASN B N 1
ATOM 4744 C CA . ASN B 1 271 ? 24.344 -8.617 -18.188 1 49.88 271 ASN B CA 1
ATOM 4745 C C . ASN B 1 271 ? 25.484 -8.836 -17.188 1 49.88 271 ASN B C 1
ATOM 4747 O O . ASN B 1 271 ? 25.594 -8.102 -16.203 1 49.88 271 ASN B O 1
ATOM 4751 N N . PRO B 1 272 ? 26.156 -10.023 -17.391 1 46.62 272 PRO B N 1
ATOM 4752 C CA . PRO B 1 272 ? 27.266 -10.25 -16.484 1 46.62 272 PRO B CA 1
ATOM 4753 C C . PRO B 1 272 ? 28.125 -9 -16.281 1 46.62 272 PRO B C 1
ATOM 4755 O O . PRO B 1 272 ? 28.812 -8.875 -15.258 1 46.62 272 PRO B O 1
ATOM 4758 N N . HIS B 1 273 ? 28.266 -8.281 -17.391 1 44.28 273 HIS B N 1
ATOM 4759 C CA . HIS B 1 273 ? 29.062 -7.07 -17.266 1 44.28 273 HIS B CA 1
ATOM 4760 C C . HIS B 1 273 ? 28.328 -5.996 -16.484 1 44.28 273 HIS B C 1
ATOM 4762 O O . HIS B 1 273 ? 28.906 -4.961 -16.141 1 44.28 273 HIS B O 1
ATOM 4768 N N . THR B 1 274 ? 27.172 -6.07 -16.547 1 39.88 274 THR B N 1
ATOM 4769 C CA . THR B 1 274 ? 26.438 -5.133 -15.711 1 39.88 274 THR B CA 1
ATOM 4770 C C . THR B 1 274 ? 26.594 -5.504 -14.234 1 39.88 274 THR B C 1
ATOM 4772 O O . THR B 1 274 ? 26.188 -6.59 -13.82 1 39.88 274 THR B O 1
ATOM 4775 N N . GLU B 1 275 ? 27.688 -5.188 -13.602 1 35.44 275 GLU B N 1
ATOM 4776 C CA . GLU B 1 275 ? 27.938 -5.273 -12.164 1 35.44 275 GLU B CA 1
ATOM 4777 C C . GLU B 1 275 ? 26.641 -5.199 -11.367 1 35.44 275 GLU B C 1
ATOM 4779 O O . GLU B 1 275 ? 25.875 -4.254 -11.523 1 35.44 275 GLU B O 1
ATOM 4784 N N . VAL B 1 276 ? 25.938 -6.199 -11.289 1 37.06 276 VAL B N 1
ATOM 4785 C CA . VAL B 1 276 ? 25.047 -6.035 -10.148 1 37.06 276 VAL B CA 1
ATOM 4786 C C . VAL B 1 276 ? 25.641 -5.035 -9.156 1 37.06 276 VAL B C 1
ATOM 4788 O O . VAL B 1 276 ? 26.812 -5.129 -8.812 1 37.06 276 VAL B O 1
ATOM 4791 N N . PRO B 1 277 ? 25.25 -3.861 -9.188 1 34.5 277 PRO B N 1
ATOM 4792 C CA . PRO B 1 277 ? 25.953 -3.09 -8.156 1 34.5 277 PRO B CA 1
ATOM 4793 C C . PRO B 1 277 ? 26.312 -3.932 -6.938 1 34.5 277 PRO B C 1
ATOM 4795 O O . PRO B 1 277 ? 25.484 -4.121 -6.043 1 34.5 277 PRO B O 1
ATOM 4798 N N . LEU B 1 278 ? 26.719 -5.156 -7.074 1 33.5 278 LEU B N 1
ATOM 4799 C CA . LEU B 1 278 ? 27.438 -5.754 -5.949 1 33.5 278 LEU B CA 1
ATOM 4800 C C . LEU B 1 278 ? 28.547 -4.832 -5.449 1 33.5 278 LEU B C 1
ATOM 4802 O O . LEU B 1 278 ? 29.297 -5.195 -4.543 1 33.5 278 LEU B O 1
ATOM 4806 N N . ASP B 1 279 ? 29.156 -4.082 -6.328 1 32.66 279 ASP B N 1
ATOM 4807 C CA . ASP B 1 279 ? 30.422 -3.494 -5.898 1 32.66 279 ASP B CA 1
ATOM 4808 C C . ASP B 1 279 ? 30.266 -2.768 -4.566 1 32.66 279 ASP B C 1
ATOM 4810 O O . ASP B 1 279 ? 31.234 -2.205 -4.043 1 32.66 279 ASP B O 1
ATOM 4814 N N . SER B 1 280 ? 29.438 -1.728 -4.418 1 31.97 280 SER B N 1
ATOM 4815 C CA . SER B 1 280 ? 29.969 -1.119 -3.203 1 31.97 280 SER B CA 1
ATOM 4816 C C . SER B 1 280 ? 30.156 -2.16 -2.105 1 31.97 280 SER B C 1
ATOM 4818 O O . SER B 1 280 ? 29.359 -3.086 -1.968 1 31.97 280 SER B O 1
ATOM 4820 N N . GLY B 1 281 ? 31.375 -2.662 -1.71 1 31.39 281 GLY B N 1
ATOM 4821 C CA . GLY B 1 281 ? 31.875 -3.26 -0.483 1 31.39 281 GLY B CA 1
ATOM 4822 C C . GLY B 1 281 ? 30.859 -3.281 0.635 1 31.39 281 GLY B C 1
ATOM 4823 O O . GLY B 1 281 ? 31.203 -3.455 1.804 1 31.39 281 GLY B O 1
ATOM 4824 N N . GLU B 1 282 ? 29.953 -2.432 0.596 1 35.34 282 GLU B N 1
ATOM 4825 C CA . GLU B 1 282 ? 29.062 -2.58 1.742 1 35.34 282 GLU B CA 1
ATOM 4826 C C . GLU B 1 282 ? 28.5 -4 1.836 1 35.34 282 GLU B C 1
ATOM 4828 O O . GLU B 1 282 ? 28.219 -4.625 0.814 1 35.34 282 GLU B O 1
ATOM 4833 N N . SER B 1 283 ? 28.844 -4.875 2.863 1 34.38 283 SER B N 1
ATOM 4834 C CA . SER B 1 283 ? 28.578 -6.211 3.391 1 34.38 283 SER B CA 1
ATOM 4835 C C . SER B 1 283 ? 27.25 -6.762 2.855 1 34.38 283 SER B C 1
ATOM 4837 O O . SER B 1 283 ? 26.297 -6.012 2.662 1 34.38 283 SER B O 1
ATOM 4839 N N . LEU B 1 284 ? 27.141 -7.965 2.021 1 38.94 284 LEU B N 1
ATOM 4840 C CA . LEU B 1 284 ? 26.047 -8.914 1.824 1 38.94 284 LEU B CA 1
ATOM 4841 C C . LEU B 1 284 ? 24.984 -8.734 2.896 1 38.94 284 LEU B C 1
ATOM 4843 O O . LEU B 1 284 ? 23.859 -9.219 2.74 1 38.94 284 LEU B O 1
ATOM 4847 N N . THR B 1 285 ? 25.375 -8.43 4.051 1 38.53 285 THR B N 1
ATOM 4848 C CA . THR B 1 285 ? 24.594 -8.375 5.281 1 38.53 285 THR B CA 1
ATOM 4849 C C . THR B 1 285 ? 23.391 -7.457 5.109 1 38.53 285 THR B C 1
ATOM 4851 O O . THR B 1 285 ? 22.328 -7.688 5.707 1 38.53 285 THR B O 1
ATOM 4854 N N . GLU B 1 286 ? 23.531 -6.164 4.508 1 51.47 286 GLU B N 1
ATOM 4855 C CA . GLU B 1 286 ? 22.359 -5.297 4.582 1 51.47 286 GLU B CA 1
ATOM 4856 C C . GLU B 1 286 ? 21.531 -5.367 3.295 1 51.47 286 GLU B C 1
ATOM 4858 O O . GLU B 1 286 ? 20.984 -4.359 2.848 1 51.47 286 GLU B O 1
ATOM 4863 N N . THR B 1 287 ? 21.609 -6.453 2.439 1 63.22 287 THR B N 1
ATOM 4864 C CA . THR B 1 287 ? 20.938 -6.566 1.154 1 63.22 287 THR B CA 1
ATOM 4865 C C . THR B 1 287 ? 19.422 -6.574 1.345 1 63.22 287 THR B C 1
ATOM 4867 O O . THR B 1 287 ? 18.891 -7.352 2.145 1 63.22 287 THR B O 1
ATOM 4870 N N . VAL B 1 288 ? 18.828 -5.543 0.834 1 79.25 288 VAL B N 1
ATOM 4871 C CA . VAL B 1 288 ? 17.375 -5.438 0.835 1 79.25 288 VAL B CA 1
ATOM 4872 C C . VAL B 1 288 ? 16.781 -6.551 -0.02 1 79.25 288 VAL B C 1
ATOM 4874 O O . VAL B 1 288 ? 17.188 -6.75 -1.167 1 79.25 288 VAL B O 1
ATOM 4877 N N . PHE B 1 2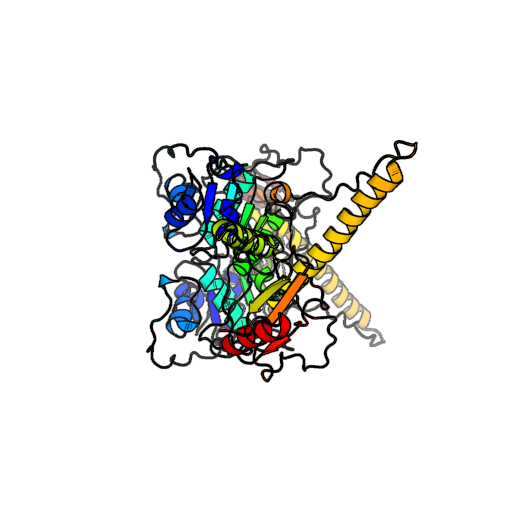89 ? 16.016 -7.465 0.618 1 83.38 289 PHE B N 1
ATOM 4878 C CA . PHE B 1 289 ? 15.32 -8.531 -0.094 1 83.38 289 PHE B CA 1
ATOM 4879 C C . PHE B 1 289 ? 14.102 -7.988 -0.829 1 83.38 289 PHE B C 1
ATOM 4881 O O . PHE B 1 289 ? 13.156 -7.508 -0.202 1 83.38 289 PHE B O 1
ATOM 4888 N N . HIS B 1 290 ? 14.039 -8.148 -2.158 1 86.5 290 HIS B N 1
ATOM 4889 C CA . HIS B 1 290 ? 12.969 -7.578 -2.971 1 86.5 290 HIS B CA 1
ATOM 4890 C C . HIS B 1 290 ? 11.945 -8.641 -3.359 1 86.5 290 HIS B C 1
ATOM 4892 O O . HIS B 1 290 ? 10.961 -8.344 -4.027 1 86.5 290 HIS B O 1
ATOM 4898 N N . GLY B 1 291 ? 12.203 -9.906 -2.875 1 88.31 291 GLY B N 1
ATOM 4899 C CA . GLY B 1 291 ? 11.242 -10.977 -3.127 1 88.31 291 GLY B CA 1
ATOM 4900 C C . GLY B 1 291 ? 10.039 -10.922 -2.211 1 88.31 291 GLY B C 1
ATOM 4901 O O . GLY B 1 291 ? 9.984 -10.102 -1.292 1 88.31 291 GLY B O 1
ATOM 4902 N N . HIS B 1 292 ? 9.094 -11.75 -2.514 1 92.19 292 HIS B N 1
ATOM 4903 C CA . HIS B 1 292 ? 7.891 -11.812 -1.695 1 92.19 292 HIS B CA 1
ATOM 4904 C C . HIS B 1 292 ? 8.211 -12.227 -0.264 1 92.19 292 HIS B C 1
ATOM 4906 O O . HIS B 1 292 ? 9.078 -13.078 -0.042 1 92.19 292 HIS B O 1
ATOM 4912 N N . ARG B 1 293 ? 7.492 -11.711 0.649 1 92.62 293 ARG B N 1
ATOM 4913 C CA . ARG B 1 293 ? 7.793 -11.859 2.068 1 92.62 293 ARG B CA 1
ATOM 4914 C C . ARG B 1 293 ? 7.73 -13.32 2.494 1 92.62 293 ARG B C 1
ATOM 4916 O O . ARG B 1 293 ? 8.383 -13.727 3.461 1 92.62 293 ARG B O 1
ATOM 4923 N N . ASP B 1 294 ? 6.949 -14.195 1.905 1 92.44 294 ASP B N 1
ATOM 4924 C CA . ASP B 1 294 ? 6.773 -15.594 2.305 1 92.44 294 ASP B CA 1
ATOM 4925 C C . ASP B 1 294 ? 7.914 -16.453 1.778 1 92.44 294 ASP B C 1
ATOM 4927 O O . ASP B 1 294 ? 7.98 -17.656 2.076 1 92.44 294 ASP B O 1
ATOM 4931 N N . PHE B 1 295 ? 8.852 -15.82 1.068 1 87.12 295 PHE B N 1
ATOM 4932 C CA . PHE B 1 295 ? 10 -16.562 0.557 1 87.12 295 PHE B CA 1
ATOM 4933 C C . PHE B 1 295 ? 11.266 -16.156 1.302 1 87.12 295 PHE B C 1
ATOM 4935 O O . PHE B 1 295 ? 11.539 -14.977 1.49 1 87.12 295 PHE B O 1
ATOM 4942 N N . ARG B 1 296 ? 11.922 -17.109 1.848 1 82.38 296 ARG B N 1
ATOM 4943 C CA . ARG B 1 296 ? 13.219 -16.875 2.479 1 82.38 296 ARG B CA 1
ATOM 4944 C C . ARG B 1 296 ? 14.336 -16.859 1.443 1 82.38 296 ARG B C 1
ATOM 4946 O O . ARG B 1 296 ? 14.477 -17.797 0.656 1 82.38 296 ARG B O 1
ATOM 4953 N N . PHE B 1 297 ? 15.055 -15.82 1.556 1 84.62 297 PHE B N 1
ATOM 4954 C CA . PHE B 1 297 ? 16.156 -15.727 0.604 1 84.62 297 PHE B CA 1
ATOM 4955 C C . PHE B 1 297 ? 17.328 -16.578 1.044 1 84.62 297 PHE B C 1
ATOM 4957 O O . PHE B 1 297 ? 17.75 -16.516 2.199 1 84.62 297 PHE B O 1
ATOM 4964 N N . ASP B 1 298 ? 17.75 -17.438 0.183 1 88.38 298 ASP B N 1
ATOM 4965 C CA . ASP B 1 298 ? 18.953 -18.234 0.362 1 88.38 298 ASP B CA 1
ATOM 4966 C C . ASP B 1 298 ? 20 -17.906 -0.699 1 88.38 298 ASP B C 1
ATOM 4968 O O . ASP B 1 298 ? 19.844 -18.266 -1.867 1 88.38 298 ASP B O 1
ATOM 4972 N N . PRO B 1 299 ? 20.984 -17.203 -0.25 1 87.69 299 PRO B N 1
ATOM 4973 C CA . PRO B 1 299 ? 22.016 -16.797 -1.215 1 87.69 299 PRO B CA 1
ATOM 4974 C C . PRO B 1 299 ? 22.641 -17.969 -1.958 1 87.69 299 PRO B C 1
ATOM 4976 O O . PRO B 1 299 ? 23.125 -17.812 -3.08 1 87.69 299 PRO B O 1
ATOM 4979 N N . GLY B 1 300 ? 22.609 -19.078 -1.357 1 89.25 300 GLY B N 1
ATOM 4980 C CA . GLY B 1 300 ? 23.188 -20.25 -1.979 1 89.25 300 GLY B CA 1
ATOM 4981 C C . GLY B 1 300 ? 22.406 -20.734 -3.191 1 89.25 300 GLY B C 1
ATOM 4982 O O . GLY B 1 300 ? 22.906 -21.531 -3.98 1 89.25 300 GLY B O 1
ATOM 4983 N N . LEU B 1 301 ? 21.281 -20.219 -3.43 1 93.12 301 LEU B N 1
ATOM 4984 C CA . LEU B 1 301 ? 20.406 -20.703 -4.488 1 93.12 301 LEU B CA 1
ATOM 4985 C C . LEU B 1 301 ? 20.453 -19.797 -5.707 1 93.12 301 LEU B C 1
ATOM 4987 O O . LEU B 1 301 ? 19.734 -20.016 -6.688 1 93.12 301 LEU B O 1
ATOM 4991 N N . VAL B 1 302 ? 21.359 -18.812 -5.727 1 90.62 302 VAL B N 1
ATOM 4992 C CA . VAL B 1 302 ? 21.391 -17.859 -6.824 1 90.62 302 VAL B CA 1
ATOM 4993 C C . VAL B 1 302 ? 22.469 -18.25 -7.828 1 90.62 302 VAL B C 1
ATOM 4995 O O . VAL B 1 302 ? 22.594 -17.641 -8.891 1 90.62 302 VAL B O 1
ATOM 4998 N N . GLU B 1 303 ? 23.234 -19.25 -7.559 1 93.06 303 GLU B N 1
ATOM 4999 C CA . GLU B 1 303 ? 24.281 -19.672 -8.477 1 93.06 303 GLU B CA 1
ATOM 5000 C C . GLU B 1 303 ? 23.734 -20.641 -9.523 1 93.06 303 GLU B C 1
ATOM 5002 O O . GLU B 1 303 ? 23.25 -21.734 -9.188 1 93.06 303 GLU B O 1
ATOM 5007 N N . PRO B 1 304 ? 23.859 -20.188 -10.797 1 96.19 304 PRO B N 1
ATOM 5008 C CA . PRO B 1 304 ? 23.359 -21.094 -11.828 1 96.19 304 PRO B CA 1
ATOM 5009 C C . PRO B 1 304 ? 24.234 -22.328 -12.008 1 96.19 304 PRO B C 1
ATOM 5011 O O . PRO B 1 304 ? 25.453 -22.266 -11.805 1 96.19 304 PRO B O 1
ATOM 5014 N N . ASP B 1 305 ? 23.641 -23.453 -12.43 1 97.38 305 ASP B N 1
ATOM 5015 C CA . ASP B 1 305 ? 24.406 -24.641 -12.766 1 97.38 305 ASP B CA 1
ATOM 5016 C C . ASP B 1 305 ? 25.219 -24.438 -14.039 1 97.38 305 ASP B C 1
ATOM 5018 O O . ASP B 1 305 ? 26.328 -24.969 -14.164 1 97.38 305 ASP B O 1
ATOM 5022 N N . HIS B 1 306 ? 24.641 -23.734 -15 1 97 306 HIS B N 1
ATOM 5023 C CA . HIS B 1 306 ? 25.281 -23.453 -16.281 1 97 306 HIS B CA 1
ATOM 5024 C C . HIS B 1 306 ? 24.984 -22.031 -16.734 1 97 306 HIS B C 1
ATOM 5026 O O . HIS B 1 306 ? 23.938 -21.469 -16.422 1 97 306 HIS B O 1
ATOM 5032 N N . ILE B 1 307 ? 25.922 -21.391 -17.422 1 95.5 307 ILE B N 1
ATOM 5033 C CA . ILE B 1 307 ? 25.781 -20.078 -18.047 1 95.5 307 ILE B CA 1
ATOM 5034 C C . ILE B 1 307 ? 26.109 -20.172 -19.531 1 95.5 307 ILE B C 1
ATOM 5036 O O . ILE B 1 307 ? 27.188 -20.641 -19.906 1 95.5 307 ILE B O 1
ATOM 5040 N N . VAL B 1 308 ? 25.156 -19.75 -20.312 1 95.62 308 VAL B N 1
ATOM 5041 C CA . VAL B 1 308 ? 25.344 -19.812 -21.75 1 95.62 308 VAL B CA 1
ATOM 5042 C C . VAL B 1 308 ? 24.906 -18.484 -22.391 1 95.62 308 VAL B C 1
ATOM 5044 O O . VAL B 1 308 ? 24.172 -17.703 -21.766 1 95.62 308 VAL B O 1
ATOM 5047 N N . PRO B 1 309 ? 25.312 -18.172 -23.625 1 91.38 309 PRO B N 1
ATOM 5048 C CA . PRO B 1 309 ? 25.047 -16.859 -24.219 1 91.38 309 PRO B CA 1
ATOM 5049 C C . PRO B 1 309 ? 23.562 -16.656 -24.562 1 91.38 309 PRO B C 1
ATOM 5051 O O . PRO B 1 309 ? 23.047 -15.539 -24.453 1 91.38 309 PRO B O 1
ATOM 5054 N N . ASP B 1 310 ? 22.953 -17.703 -25.094 1 92.69 310 ASP B N 1
ATOM 5055 C CA . ASP B 1 310 ? 21.578 -17.578 -25.531 1 92.69 310 ASP B CA 1
ATOM 5056 C C . ASP B 1 310 ? 20.844 -18.922 -25.469 1 92.69 310 ASP B C 1
ATOM 5058 O O . ASP B 1 310 ? 21.406 -19.906 -24.984 1 92.69 310 ASP B O 1
ATOM 5062 N N . VAL B 1 311 ? 19.625 -18.906 -25.922 1 93.88 311 VAL B N 1
ATOM 5063 C CA . VAL B 1 311 ? 18.75 -20.062 -25.781 1 93.88 311 VAL B CA 1
ATOM 5064 C C . VAL B 1 311 ? 19.25 -21.188 -26.688 1 93.88 311 VAL B C 1
ATOM 5066 O O . VAL B 1 311 ? 19.188 -22.375 -26.328 1 93.88 311 VAL B O 1
ATOM 5069 N N . ASP B 1 312 ? 19.75 -20.844 -27.828 1 94.94 312 ASP B N 1
ATOM 5070 C CA . ASP B 1 312 ? 20.281 -21.844 -28.734 1 94.94 312 ASP B CA 1
ATOM 5071 C C . ASP B 1 312 ? 21.453 -22.594 -28.094 1 94.94 312 ASP B C 1
ATOM 5073 O O . ASP B 1 312 ? 21.547 -23.828 -28.203 1 94.94 312 ASP B O 1
ATOM 5077 N N . ALA B 1 313 ? 22.266 -21.797 -27.453 1 95.5 313 ALA B N 1
ATOM 5078 C CA . ALA B 1 313 ? 23.391 -22.391 -26.75 1 95.5 313 ALA B CA 1
ATOM 5079 C C . ALA B 1 313 ? 22.922 -23.266 -25.594 1 95.5 313 ALA B C 1
ATOM 5081 O O . ALA B 1 313 ? 23.547 -24.281 -25.281 1 95.5 313 ALA B O 1
ATOM 5082 N N . ALA B 1 314 ? 21.891 -22.891 -24.969 1 96.25 314 ALA B N 1
ATOM 5083 C CA . ALA B 1 314 ? 21.328 -23.703 -23.875 1 96.25 314 ALA B CA 1
ATOM 5084 C C . ALA B 1 314 ? 20.859 -25.062 -24.391 1 96.25 314 ALA B C 1
ATOM 5086 O O . ALA B 1 314 ? 21.094 -26.078 -23.75 1 96.25 314 ALA B O 1
ATOM 5087 N N . VAL B 1 315 ? 20.188 -25.078 -25.5 1 95.62 315 VAL B N 1
ATOM 5088 C CA . VAL B 1 315 ? 19.688 -26.312 -26.109 1 95.62 315 VAL B CA 1
ATOM 5089 C C . VAL B 1 315 ? 20.875 -27.219 -26.469 1 95.62 315 VAL B C 1
ATOM 5091 O O . VAL B 1 315 ? 20.844 -28.422 -26.188 1 95.62 315 VAL B O 1
ATOM 5094 N N . ASP B 1 316 ? 21.906 -26.594 -27.047 1 95.69 316 ASP B N 1
ATOM 5095 C CA . ASP B 1 316 ? 23.109 -27.359 -27.406 1 95.69 316 ASP B CA 1
ATOM 5096 C C . ASP B 1 316 ? 23.766 -27.969 -26.172 1 95.69 316 ASP B C 1
ATOM 5098 O O . ASP B 1 316 ? 24.203 -29.125 -26.203 1 95.69 316 ASP B O 1
ATOM 5102 N N . LEU B 1 317 ? 23.828 -27.172 -25.156 1 96.5 317 LEU B N 1
ATOM 5103 C CA . LEU B 1 317 ? 24.406 -27.656 -23.906 1 96.5 317 LEU B CA 1
ATOM 5104 C C . LEU B 1 317 ? 23.641 -28.875 -23.406 1 96.5 317 LEU B C 1
ATOM 5106 O O . LEU B 1 317 ? 24.25 -2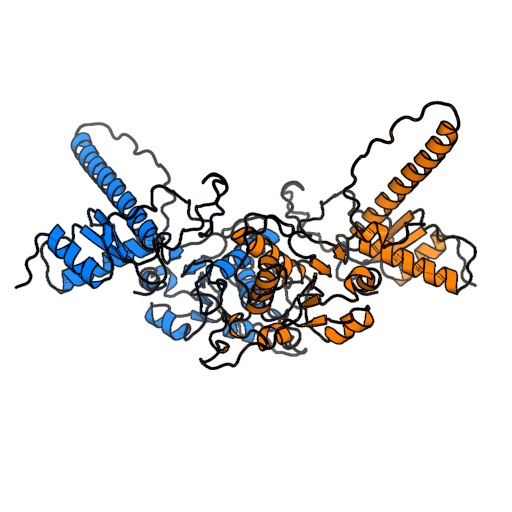9.859 -22.984 1 96.5 317 LEU B O 1
ATOM 5110 N N . VAL B 1 318 ? 22.328 -28.844 -23.375 1 95.62 318 VAL B N 1
ATOM 5111 C CA . VAL B 1 318 ? 21.484 -29.922 -22.891 1 95.62 318 VAL B CA 1
ATOM 5112 C C . VAL B 1 318 ? 21.719 -31.188 -23.719 1 95.62 318 VAL B C 1
ATOM 5114 O O . VAL B 1 318 ? 21.812 -32.281 -23.188 1 95.62 318 VAL B O 1
ATOM 5117 N N . PHE B 1 319 ? 21.891 -31.047 -25.062 1 95 319 PHE B N 1
ATOM 5118 C CA . PHE B 1 319 ? 22.188 -32.188 -25.938 1 95 319 PHE B CA 1
ATOM 5119 C C . PHE B 1 319 ? 23.516 -32.812 -25.562 1 95 319 PHE B C 1
ATOM 5121 O O . PHE B 1 319 ? 23.625 -34.062 -25.562 1 95 319 PHE B O 1
ATOM 5128 N N . GLN B 1 320 ? 24.453 -31.953 -25.266 1 95.38 320 GLN B N 1
ATOM 5129 C CA . GLN B 1 320 ? 25.766 -32.438 -24.891 1 95.38 320 GLN B CA 1
ATOM 5130 C C . GLN B 1 320 ? 25.719 -33.188 -23.562 1 95.38 320 GLN B C 1
ATOM 5132 O O . GLN B 1 320 ? 26.281 -34.25 -23.422 1 95.38 320 GLN B O 1
ATOM 5137 N N . LEU B 1 321 ? 25.031 -32.594 -22.641 1 94.69 321 LEU B N 1
ATOM 5138 C CA . LEU B 1 321 ? 24.969 -33.188 -21.297 1 94.69 321 LEU B CA 1
ATOM 5139 C C . LEU B 1 321 ? 24.234 -34.5 -21.312 1 94.69 321 LEU B C 1
ATOM 5141 O O . LEU B 1 321 ? 24.547 -35.406 -20.531 1 94.69 321 LEU B O 1
ATOM 5145 N N . GLU B 1 322 ? 23.234 -34.625 -22.156 1 93.38 322 GLU B N 1
ATOM 5146 C CA . GLU B 1 322 ? 22.406 -35.844 -22.219 1 93.38 322 GLU B CA 1
ATOM 5147 C C . GLU B 1 322 ? 22.875 -36.781 -23.312 1 93.38 322 GLU B C 1
ATOM 5149 O O . GLU B 1 322 ? 22.203 -37.781 -23.609 1 93.38 322 GLU B O 1
ATOM 5154 N N . ASN B 1 323 ? 24.016 -36.531 -23.906 1 90.38 323 ASN B N 1
ATOM 5155 C CA . ASN B 1 323 ? 24.609 -37.312 -24.969 1 90.38 323 ASN B CA 1
ATOM 5156 C C . ASN B 1 323 ? 23.625 -37.594 -26.094 1 90.38 323 ASN B C 1
ATOM 5158 O O . ASN B 1 323 ? 23.453 -38.719 -26.531 1 90.38 323 ASN B O 1
ATOM 5162 N N . PHE B 1 324 ? 22.922 -36.531 -26.375 1 83.31 324 PHE B N 1
ATOM 5163 C CA . PHE B 1 324 ? 21.969 -36.625 -27.469 1 83.31 324 PHE B CA 1
ATOM 5164 C C . PHE B 1 324 ? 22.578 -36.094 -28.766 1 83.31 324 PHE B C 1
ATOM 5166 O O . PHE B 1 324 ? 23.141 -34.969 -28.781 1 83.31 324 PHE B O 1
ATOM 5173 N N . ALA B 1 325 ? 22.828 -36.938 -29.812 1 71.81 325 ALA B N 1
ATOM 5174 C CA . ALA B 1 325 ? 23.25 -36.5 -31.141 1 71.81 325 ALA B CA 1
ATOM 5175 C C . ALA B 1 325 ? 22.047 -36.312 -32.062 1 71.81 325 ALA B C 1
ATOM 5177 O O . ALA B 1 325 ? 21.281 -37.25 -32.281 1 71.81 325 ALA B O 1
ATOM 5178 N N . PRO B 1 326 ? 21.734 -35.062 -32.312 1 61.16 326 PRO B N 1
ATOM 5179 C CA . PRO B 1 326 ? 20.625 -34.906 -33.25 1 61.16 326 PRO B CA 1
ATOM 5180 C C . PRO B 1 326 ? 20.828 -35.656 -34.562 1 61.16 326 PRO B C 1
ATOM 5182 O O . PRO B 1 326 ? 21.953 -35.812 -35.031 1 61.16 326 PRO B O 1
ATOM 5185 N N . ASN B 1 327 ? 19.922 -36.5 -35 1 50.09 327 ASN B N 1
ATOM 5186 C CA . ASN B 1 327 ? 20.016 -37.094 -36.312 1 50.09 327 ASN B CA 1
ATOM 5187 C C . ASN B 1 327 ? 20.047 -36.062 -37.438 1 50.09 327 ASN B C 1
ATOM 5189 O O . ASN B 1 327 ? 19.438 -35 -37.312 1 50.09 327 ASN B O 1
#

InterPro domains:
  IPR006353 HAD-superfamily hydrolase, subfamily IIA, CECR5 [TIGR01456] (2-221)
  IPR006357 HAD-superfamily hydrolase, subfamily IIA [TIGR01460] (3-207)
  IPR023214 HAD superfamily [G3DSA:3.40.50.1000] (3-159)
  IPR036412 HAD-like superfamily [SSF56784] (8-311)
  IPR050324 CDP-alcohol phosphatidyltransferase class-I [PTHR14269] (1-320)

Nearest PDB structures (foldseek):
  3kc2-assembly1_A  TM=7.432E-01  e=4.659E-14  Saccharomyces cerevisiae
  3rf6-assembly1_B  TM=6.825E-01  e=1.208E-13  Saccharomyces cerevisiae
  3kc2-assembly1_B  TM=7.352E-01  e=7.630E-13  Saccharomyces cerevisiae
  6dz5-assembly1_A  TM=3.959E-01  e=6.900E-02  Citrobacter freundii
  1c7g-assembly1_B  TM=3.912E-01  e=8.897E-02  Pantoea agglomerans pv. gypsophilae

Sequence (654 aa):
MMSHSPLRMFKRYHEKCVLVSGQGPLLDIAQDLGFCQPITIETLREKHPLLDVVDHERRPNVLYPSAVELPKIEAVVLFGEPVRWETNLQLIIDVLLTSGYPGNPYRHQHRPHIPVLACNMDLMWVAEAQSPRFGHGTFMVCLENIYKKITGKDLKYEALMGKPSRLTYQYAEYLIRAQAAERHWKQPIQTLYAVGDNLMTDVYGANLYNRYLEENSRKGSKSRIQAKAAGGRGSAAVSQDEDIDNSWENELASAAAAHCRSVLVCTGVYNPHTEVPLDSGESLTETVFHGHRDFRFDPGLVEPDHIVPDVDAAVDLVFQLENFAPNMMSHSPLRMFKRYHEKCVLVSGQGPLLDIAQDLGFCQPITIETLREKHPLLDVVDHERRPNVLYPSAVELPKIEAVVLFGEPVRWETNLQLIIDVLLTSGYPGNPYRHQHRPHIPVLACNMDLMWVAEAQSPRFGHGTFMVCLENIYKKITGKDLKYEALMGKPSRLTYQYAEYLIRAQAAERHWKQPIQTLYAVGDNLMTDVYGANLYNRYLEENSRKGSKSRIQAKAAGGRGSAAVSQDEDIDNSWENELASAAAAHCRSVLVCTGVYNPHTEVPLDSGESLTETVFHGHRDFRFDPGLVEPDHIVPDVDAAVDLVFQLENFAPN

pLDDT: mean 83.14, std 20.05, range [27.8, 98.88]

Solvent-accessible surface area (backbone atoms only — not comparable to full-atom values): 36474 Å² total; per-residue (Å²): 137,56,49,61,53,63,54,50,57,47,57,88,52,18,80,35,33,28,38,41,43,40,66,80,68,54,67,61,53,40,42,75,42,51,36,70,37,70,38,43,58,65,56,50,36,69,43,39,43,68,68,43,47,69,43,71,90,53,46,70,68,88,78,72,71,82,53,70,81,71,74,64,35,56,31,37,38,35,66,35,48,50,63,44,41,62,52,52,48,48,50,52,50,36,26,43,38,29,64,19,37,58,81,43,46,69,49,91,63,91,56,84,58,54,46,28,36,39,22,37,46,45,34,58,44,86,54,94,38,66,38,69,38,74,29,26,22,45,54,47,53,33,49,40,49,52,48,22,47,72,68,64,43,80,71,68,67,68,41,62,26,15,72,41,31,53,61,39,53,52,45,52,48,50,52,52,50,52,52,38,55,74,68,65,53,84,70,77,64,48,70,43,76,41,75,33,46,41,48,80,31,39,23,21,19,23,38,51,40,20,52,50,33,50,52,48,52,48,48,52,50,42,51,51,42,46,51,62,61,50,67,55,86,79,83,74,78,74,78,74,74,74,64,83,69,55,74,58,58,78,56,42,79,76,86,76,46,60,41,36,42,15,34,35,24,50,42,91,83,33,37,87,81,54,62,59,85,63,62,69,81,70,61,86,81,75,62,59,69,63,64,51,86,94,56,80,88,54,79,82,32,48,68,53,76,38,79,35,65,35,70,69,50,46,54,52,48,51,28,60,74,66,70,50,76,83,129,137,57,48,61,52,64,55,49,57,48,60,90,52,18,81,36,33,27,38,41,42,40,64,79,66,53,66,61,54,40,43,75,41,51,36,71,37,72,40,44,59,66,56,51,36,70,42,39,41,68,68,44,50,70,44,72,89,53,46,68,70,89,79,70,70,82,54,69,82,70,75,62,35,58,31,38,38,35,65,35,49,48,63,43,40,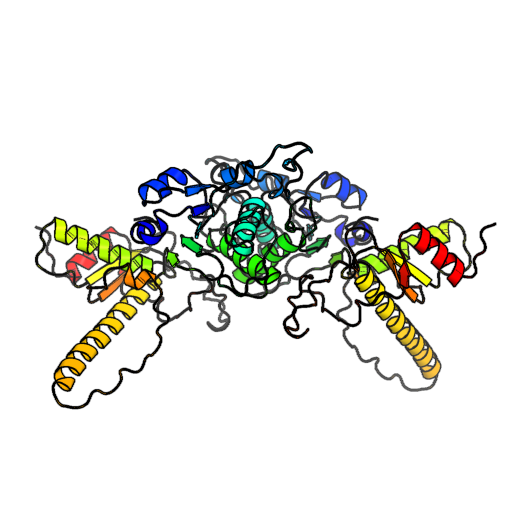61,53,52,49,49,49,50,50,36,26,44,39,29,65,18,37,58,82,42,48,68,49,89,64,89,55,83,59,54,46,28,36,39,21,36,47,46,33,56,42,85,54,94,37,66,39,70,38,74,28,25,21,44,53,48,50,33,48,39,50,52,48,23,49,72,68,64,43,79,70,68,66,68,41,62,28,16,71,42,31,54,60,39,54,52,44,53,51,50,52,52,50,52,51,38,53,75,67,63,52,85,72,78,65,48,68,43,76,39,76,33,44,40,50,80,30,40,22,21,19,24,38,50,40,21,51,51,32,50,52,51,51,50,49,52,49,41,48,49,42,45,52,61,60,49,67,52,89,77,82,73,77,74,78,74,73,73,63,82,67,56,72,59,61,78,56,43,78,76,87,74,47,60,40,37,41,15,35,37,25,50,43,87,85,32,37,87,80,52,62,58,85,63,63,67,78,70,64,84,81,76,64,60,70,61,65,51,86,93,56,82,89,55,80,83,31,47,67,53,76,39,79,35,64,36,70,68,49,45,55,52,49,52,28,59,76,66,70,52,74,84,129

Radius of gyration: 30.07 Å; Cα contacts (8 Å, |Δi|>4): 1043; chains: 2; bounding box: 64×101×76 Å

Foldseek 3Di:
DFQCLLLLLVQVQQAFEEEEADDDPGVVVSVVSRRDHYDYLVNVCVLPVCQQPPPVVSHDDPDDDDRPFDPFHQEYEYEWDHPPLSSVLSQVLLCQQCLRGSVDDGDLDPDHTHAYEYTDQAQWDDDPDPDTDGIRVVSVVVNQVVNCVVNVDGRDHLYYTAFLDLSPVLVVQVVVQVVCVVVVPPDDAAEAEFEDADLRTRQLSLLVNFVVLQVVVVVVVVVVVCVVVVVDDDPPDPPPPVPVPSPCVVSGDDDDYNGGAYEHACDPVDPVVPPPVPPPPPDPVVDDDRGRPVDDDDPVRSDGPYYDHHDVRVVVVVCVVVVNDDD/DFQCLLLLLVQVQQAFEEEEADDDPGVVVSVVSRRDHYDYLVNVCVLPVCQQPPPVVSHDDPDDDDRPFDPFHQEYEYEWDHPPLSSVLSQVLLCQQCLRGSVDDGDLDPDHTHAYEYTDQAQWDDDPDPDTDGIRVVSVVVNQVVNCVVNVDGRDHLYYTAFLDLSPVLVVQVVVQVVCVVVVPPDDAAEAEQEDADLRTRQLSLLVNFVVLQVVVVVVVVVVVCVVVVVDDDPPDPPCPVPVPSPCVVSGDDHDYNGGAYEHACDVVDPVVPPPVPPPPPDPVVDDDRGRPVDDDDPVRRDGPYYDHHDVRVVVVVCVVVVNDDD

Secondary structure (DSSP, 8-state):
--TTGGGGG-GGGTTSEEEEESSSSHHHHHHHHT-SEEEEHHHHHHH-GGG--SSGGGPPPTT------PPPP-EEEE-S--S-HHHHHHHHHHHHHTTT-TTSPP---SSPPPPEEEE---SEE--SSSS-EE-HHHHHHHHHHHHHHHHSS----SEEESTT-HHHHHHHHHHHHHHHHHTT--SPP-EEEEEES-IIIIIHHHHHHHHHHHHHHHHHHHHHHHHHHTTSS-------------GGGGTSPPP--SEEEEEEE--TTS-TTS--TT-S---GGG----S-TTS---GGG-S-SEEESSHHHHHHHHHHHTT----/--TTGGGGG-GGGTTSEEEEESSSSHHHHHHHHT-SEEEEHHHHHHH-GGG--SSGGGPPPTT------PPPP-EEEE-S--S-HHHHHHHHHHHHHTTT-TTSPP---SSPPPPEEEE---SEE--SSSS-EE-HHHHHHHHHHHHHHHHSS----SEEESTT-HHHHHHHHHHHHHHHHHTT--SPP-EEEEEES-IIIIIHHHHHHHHHHHHHHHHHHHHHHHHHHTTSS-------------GGGGTSPPP--SEEEEEEE--SSS-TTS--TT-S-S-GGG----S-TTS---GGG-S-SEEESSHHHHHHHHHHHTT----

Organism: Columba livia (NCBI:txid8932)